Protein AF-A0A7C4VNT0-F1 (afdb_monomer_lite)

Radius of gyration: 53.82 Å; chains: 1; bounding box: 91×50×149 Å

Secondary structure (DSSP, 8-state):
--HHHHHHHHHHHHHHHHHHHHHHGGGS-HHHHHHHHHHHHHHHHHHHHHHT-S-HHHHHHHHHHHHHHHHHHHHHHHHHHTT--GGGHHHHHHHTSHHHHHHHHHHHHHHHHHHTTS-----S----HHHHHHHHHHHHHHHHHHHHHHHHHHHHHHHHHHHHHHHHHHHHHHHHHHHHHHHHHHHHHHHHHHHHHSHHHHHHHHHHHHHHHHHS-HHHHHHHHHHHHHHHHHHHHHHHHHHHHHHHHHHHHHHHHHHHHHHHHHHHHHHHHSHHHHHHHHHHHHHHHTT--HHHHHHPPP-SHHHHHHHHHHHHHHHHHHHHHHHHHHHHHHHHHHHHHHHHHHHHHHHHHHHHHHHHHHHHHHHHHHHHHHHHHHHHHHHHH--

pLDDT: mean 75.03, std 21.9, range [30.91, 97.81]

Sequence (387 aa):
MNINKCKVFGGIIGLVPIFLWLFYYYRLNFLIFSVIYGGNLFLNSLLFNIILFEKKIVRSSVAKVLYVLYFGFLIFASIMDWGGNPFSIIGAILLSIPGLNVLVSFAGWVGYVYNATRITLEPPFFLPPLTLLSLSPFYMIPLTIYFSETIGNWLQKFEMLTIEDQIKELESVVKDHDSLLERRNQLEKEINKIIEFDPANFSVKSNIFRGEARQLNDDDIRKRINTIDEETQKTIRLKMHVEKELDELESGKEALRNRLEEIKQRLHTLEIVDPANVKIKLQKLCSEWEGLSQKELENIKTTGELEHSYKEQLLLRFQIEKIDGKINGKKRKLVYWELTENVLLLEKLFLQLEELDRDIKKEEPRLFQINDELKKLEMKRDKLKSR

Foldseek 3Di:
DDPVVVVVVVVVVVCLVVVVVVVVQVPFDPVLCVVLVVVLVVLVVVLVVLVVDPDPPCSVVVNLVSLLVNQLSVVQSVCVRVVHDNVCSVVSSQCSPLVNVVVVVVVVVVVVVVVVVDDDDDDPDDDDPVRCVSCVVVNVVVVVVVCCVVVVVVVLVVLLVVLVVLLVVLVVVVVVLVVLVVVLVVLVVVLVVLCVVPVVVSVVLLVVLLVVLVVDDPVVLVVLLVVLVVVLVVLVVVLVVLVVVLVVLVVVLVVLVVVLVVLVVVLVVVCVVPVPVSVVVVVVCCVVPLPDDLVVLVPDDDDDPSSVSVSSNSNSVVVSVVSVVVSVVSVVVSVVSVVVSSSSVSSNSSSVSSSSVVVSVVCVVVSVVSVVVSVVSVVVSVVSVVD

Structure (mmCIF, N/CA/C/O backbone):
data_AF-A0A7C4VNT0-F1
#
_entry.id   AF-A0A7C4VNT0-F1
#
loop_
_atom_site.group_PDB
_atom_site.id
_atom_site.type_symbol
_atom_site.label_atom_id
_atom_site.label_alt_id
_atom_site.label_comp_id
_atom_site.label_asym_id
_atom_site.label_entity_id
_atom_site.label_seq_id
_atom_site.pdbx_PDB_ins_code
_atom_site.Cartn_x
_atom_site.Cartn_y
_atom_site.Cartn_z
_atom_site.occupancy
_atom_site.B_iso_or_equiv
_atom_site.auth_seq_id
_atom_site.auth_comp_id
_atom_site.auth_asym_id
_atom_site.auth_atom_id
_atom_site.pdbx_PDB_model_num
ATOM 1 N N . MET A 1 1 ? 36.364 10.279 -52.850 1.00 42.91 1 MET A N 1
ATOM 2 C CA . MET A 1 1 ? 36.782 9.729 -54.160 1.00 42.91 1 MET A CA 1
ATOM 3 C C . MET A 1 1 ? 36.472 10.778 -55.227 1.00 42.91 1 MET A C 1
ATOM 5 O O . MET A 1 1 ? 35.331 11.212 -55.308 1.00 42.91 1 MET A O 1
ATOM 9 N N . ASN A 1 2 ? 37.484 11.304 -55.927 1.00 30.91 2 ASN A N 1
ATOM 10 C CA . ASN A 1 2 ? 37.362 12.526 -56.738 1.00 30.91 2 ASN A 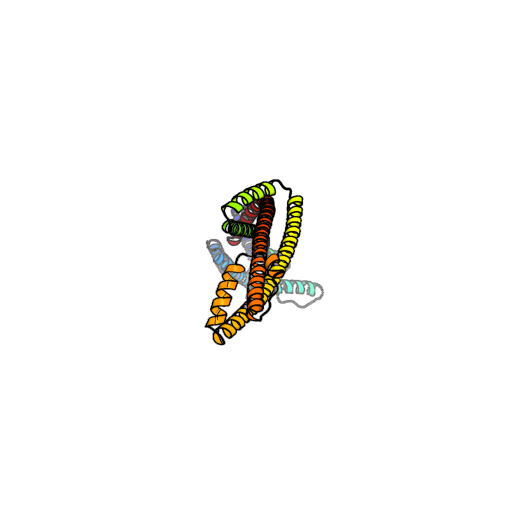CA 1
ATOM 11 C C . ASN A 1 2 ? 36.464 12.298 -57.972 1.00 30.91 2 ASN A C 1
ATOM 13 O O . ASN A 1 2 ? 36.888 11.656 -58.932 1.00 30.91 2 ASN A O 1
ATOM 17 N N . ILE A 1 3 ? 35.240 12.841 -57.955 1.00 38.09 3 ILE A N 1
ATOM 18 C CA . ILE A 1 3 ? 34.211 12.707 -59.011 1.00 38.09 3 ILE A CA 1
ATOM 19 C C . ILE A 1 3 ? 34.750 13.108 -60.399 1.00 38.09 3 ILE A C 1
ATOM 21 O O . ILE A 1 3 ? 34.348 12.540 -61.414 1.00 38.09 3 ILE A O 1
ATOM 25 N N . ASN A 1 4 ? 35.724 14.020 -60.450 1.00 36.53 4 ASN A N 1
ATOM 26 C CA . ASN A 1 4 ? 36.357 14.452 -61.696 1.00 36.53 4 ASN A CA 1
ATOM 27 C C . ASN A 1 4 ? 37.235 13.371 -62.353 1.00 36.53 4 ASN A C 1
ATOM 29 O O . ASN A 1 4 ? 37.304 13.328 -63.577 1.00 36.53 4 ASN A O 1
ATOM 33 N N . LYS A 1 5 ? 37.837 12.446 -61.588 1.00 37.81 5 LYS A N 1
ATOM 34 C CA . LYS A 1 5 ? 38.641 11.350 -62.164 1.00 37.81 5 LYS A CA 1
ATOM 35 C C . LYS A 1 5 ? 37.766 10.284 -62.837 1.00 37.81 5 LYS A C 1
ATOM 37 O O . LYS A 1 5 ? 38.116 9.824 -63.918 1.00 37.81 5 LYS A O 1
ATOM 42 N N . CYS A 1 6 ? 36.595 9.964 -62.275 1.00 38.53 6 CYS A N 1
ATOM 43 C CA . CYS A 1 6 ? 35.652 9.027 -62.906 1.00 38.53 6 CYS A CA 1
ATOM 44 C C . CYS A 1 6 ? 35.035 9.581 -64.201 1.00 38.53 6 CYS A C 1
ATOM 46 O O . CYS A 1 6 ? 34.795 8.816 -65.130 1.00 38.53 6 CYS A O 1
ATOM 48 N N . LYS A 1 7 ? 34.807 10.900 -64.294 1.00 39.81 7 LYS A N 1
ATOM 49 C CA . LYS A 1 7 ? 34.271 11.534 -65.513 1.00 39.81 7 LYS A CA 1
ATOM 50 C C . LYS A 1 7 ? 35.254 11.471 -66.683 1.00 39.81 7 LYS A C 1
ATOM 52 O O . LYS A 1 7 ? 34.850 11.136 -67.791 1.00 39.81 7 LYS A O 1
ATOM 57 N N . VAL A 1 8 ? 36.535 11.744 -66.430 1.00 43.31 8 VAL A N 1
ATOM 58 C CA . VAL A 1 8 ? 37.585 11.675 -67.461 1.00 43.31 8 VAL A CA 1
ATOM 59 C C . VAL A 1 8 ? 37.826 10.228 -67.895 1.00 43.31 8 VAL A C 1
ATOM 61 O O . VAL A 1 8 ? 37.899 9.954 -69.088 1.00 43.31 8 VAL A O 1
ATOM 64 N N . PHE A 1 9 ? 37.858 9.284 -66.949 1.00 44.28 9 PHE A N 1
ATOM 65 C CA . PHE A 1 9 ? 38.042 7.864 -67.260 1.00 44.28 9 PHE A CA 1
ATOM 66 C C . PHE A 1 9 ? 36.868 7.285 -68.068 1.00 44.28 9 PHE A C 1
ATOM 68 O O . PHE A 1 9 ? 37.085 6.586 -69.054 1.00 44.28 9 PHE A O 1
ATOM 75 N N . GLY A 1 10 ? 35.625 7.646 -67.723 1.00 44.34 10 GLY A N 1
ATOM 76 C CA . GLY A 1 10 ? 34.438 7.276 -68.501 1.00 44.34 10 GLY A CA 1
ATOM 77 C C . GLY A 1 10 ? 34.408 7.903 -69.899 1.00 44.34 10 GLY A C 1
ATOM 78 O O . GLY A 1 10 ? 33.997 7.244 -70.849 1.00 44.34 10 GLY A O 1
ATOM 79 N N . GLY A 1 11 ? 34.896 9.141 -70.046 1.00 43.62 11 GLY A N 1
ATOM 80 C CA . GLY A 1 11 ? 35.039 9.800 -71.348 1.00 43.62 11 GLY A CA 1
ATOM 81 C C . GLY A 1 11 ? 36.057 9.106 -72.257 1.00 43.62 11 GLY A C 1
ATOM 82 O O . GLY A 1 11 ? 35.769 8.875 -73.425 1.00 43.62 11 GLY A O 1
ATOM 83 N N . ILE A 1 12 ? 37.209 8.700 -71.711 1.00 48.09 12 ILE A N 1
ATOM 84 C CA . ILE A 1 12 ? 38.250 7.976 -72.460 1.00 48.09 12 ILE A CA 1
ATOM 85 C C . ILE A 1 12 ? 37.769 6.573 -72.855 1.00 48.09 12 ILE A C 1
ATOM 87 O O . ILE A 1 12 ? 37.949 6.168 -74.000 1.00 48.09 12 ILE A O 1
ATOM 91 N N . ILE A 1 13 ? 37.095 5.849 -71.953 1.00 49.19 13 ILE A N 1
ATOM 92 C CA . ILE A 1 13 ? 36.481 4.550 -72.279 1.00 49.19 13 ILE A CA 1
ATOM 93 C C . ILE A 1 13 ? 35.390 4.710 -73.349 1.00 49.19 13 ILE A C 1
ATOM 95 O O . ILE A 1 13 ? 35.274 3.859 -74.226 1.00 49.19 13 ILE A O 1
ATOM 99 N N . GLY A 1 14 ? 34.643 5.818 -73.342 1.00 44.38 14 GLY A N 1
ATOM 100 C CA . GLY A 1 14 ? 33.650 6.141 -74.371 1.00 44.38 14 GLY A CA 1
ATOM 101 C C . GLY A 1 14 ? 34.227 6.357 -75.778 1.00 44.38 14 GLY A C 1
ATOM 102 O O . GLY A 1 14 ? 33.491 6.231 -76.753 1.00 44.38 14 GLY A O 1
ATOM 103 N N . LEU A 1 15 ? 35.536 6.617 -75.908 1.00 46.62 15 LEU A N 1
ATOM 104 C CA . LEU A 1 15 ? 36.218 6.736 -77.205 1.00 46.62 15 LEU A CA 1
ATOM 105 C C . LEU A 1 15 ? 36.642 5.379 -77.785 1.00 46.62 15 LEU A C 1
ATOM 107 O O . LEU A 1 15 ? 36.789 5.254 -78.999 1.00 46.62 15 LEU A O 1
ATOM 111 N N . VAL A 1 16 ? 36.811 4.349 -76.950 1.00 49.91 16 VAL A N 1
ATOM 112 C CA . VAL A 1 16 ? 37.222 2.999 -77.381 1.00 49.91 16 VAL A CA 1
ATOM 113 C C . VAL A 1 16 ? 36.246 2.393 -78.406 1.00 49.91 16 VAL A C 1
ATOM 115 O O . VAL A 1 16 ? 36.715 1.881 -79.425 1.00 49.91 16 VAL A O 1
ATOM 118 N N . PRO A 1 17 ? 34.913 2.517 -78.237 1.00 49.22 17 PRO A N 1
ATOM 119 C CA . PRO A 1 17 ? 33.946 2.175 -79.269 1.00 49.22 17 PRO A CA 1
ATOM 120 C C . PRO A 1 17 ? 34.187 2.841 -80.613 1.00 49.22 17 PRO A C 1
ATOM 122 O O . PRO A 1 17 ? 34.113 2.175 -81.635 1.00 49.22 17 PRO A O 1
ATOM 125 N N . ILE A 1 18 ? 34.490 4.139 -80.612 1.00 52.72 18 ILE A N 1
ATOM 126 C CA . ILE A 1 18 ? 34.660 4.938 -81.827 1.00 52.72 18 ILE A CA 1
ATOM 127 C C . ILE A 1 18 ? 35.894 4.453 -82.596 1.00 52.72 18 ILE A C 1
ATOM 129 O O . ILE A 1 18 ? 35.834 4.276 -83.811 1.00 52.72 18 ILE A O 1
ATOM 133 N N . PHE A 1 19 ? 36.988 4.150 -81.892 1.00 52.16 19 PHE A N 1
ATOM 134 C CA . PHE A 1 19 ? 38.204 3.600 -82.498 1.00 52.16 19 PHE A CA 1
ATOM 135 C C . PHE A 1 19 ? 38.027 2.171 -83.026 1.00 52.16 19 PHE A C 1
ATOM 137 O O . PHE A 1 19 ? 38.452 1.877 -84.143 1.00 52.16 19 PHE A O 1
ATOM 144 N N . LEU A 1 20 ? 37.370 1.287 -82.267 1.00 52.25 20 LEU A N 1
ATOM 145 C CA . LEU A 1 20 ? 37.057 -0.073 -82.728 1.00 52.25 20 LEU A CA 1
ATOM 146 C C . LEU A 1 20 ? 36.112 -0.060 -83.937 1.00 52.25 20 LEU A C 1
ATOM 148 O O . LEU A 1 20 ? 36.232 -0.891 -84.836 1.00 52.25 20 LEU A O 1
ATOM 152 N N . TRP A 1 21 ? 35.212 0.919 -83.991 1.00 57.22 21 TRP A N 1
ATOM 153 C CA . TRP A 1 21 ? 34.278 1.100 -85.093 1.00 57.22 21 TRP A CA 1
ATOM 154 C C . TRP A 1 21 ? 34.955 1.638 -86.361 1.00 57.22 21 TRP A C 1
ATOM 156 O O . TRP A 1 21 ? 34.708 1.126 -87.450 1.00 57.22 21 TRP A O 1
ATOM 16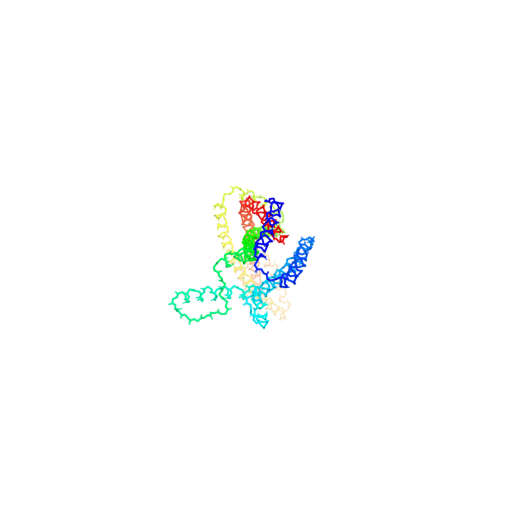6 N N . LEU A 1 22 ? 35.891 2.585 -86.220 1.00 53.47 22 LEU A N 1
ATOM 167 C CA . LEU A 1 22 ? 36.758 3.041 -87.316 1.00 53.47 22 LEU A CA 1
ATOM 168 C C . LEU A 1 22 ? 37.628 1.908 -87.885 1.00 53.47 22 LEU A C 1
ATOM 170 O O . LEU A 1 22 ? 37.897 1.882 -89.083 1.00 53.47 22 LEU A O 1
ATOM 174 N N . PHE A 1 23 ? 38.037 0.948 -87.052 1.00 53.06 23 PHE A N 1
ATOM 175 C CA . PHE A 1 23 ? 38.800 -0.221 -87.497 1.00 53.06 23 PHE A CA 1
ATOM 176 C C . PHE A 1 23 ? 37.942 -1.219 -88.295 1.00 53.06 23 PHE A C 1
ATOM 178 O O . PHE A 1 23 ? 38.399 -1.774 -89.293 1.00 53.06 23 PHE A O 1
ATOM 185 N N . TYR A 1 24 ? 36.676 -1.410 -87.907 1.00 52.28 24 TYR A N 1
ATOM 186 C CA . TYR A 1 24 ? 35.714 -2.247 -88.641 1.00 52.28 24 TYR A CA 1
ATOM 187 C C . TYR A 1 24 ? 35.341 -1.644 -90.017 1.00 52.28 24 TYR A C 1
ATOM 189 O O . TYR A 1 24 ? 35.009 -2.362 -90.958 1.00 52.28 24 TYR A O 1
ATOM 197 N N . TYR A 1 25 ? 35.473 -0.320 -90.153 1.00 52.91 25 TYR A N 1
ATOM 198 C CA . TYR A 1 25 ? 35.072 0.495 -91.304 1.00 52.91 25 TYR A CA 1
ATOM 199 C C . TYR A 1 25 ? 35.819 0.225 -92.613 1.00 52.91 25 TYR A C 1
ATOM 201 O O . TYR A 1 25 ? 35.253 0.414 -93.688 1.00 52.91 25 TYR A O 1
ATOM 209 N N . TYR A 1 26 ? 37.065 -0.252 -92.553 1.00 54.56 26 TYR A N 1
ATOM 210 C CA . TYR A 1 26 ? 37.868 -0.507 -93.757 1.00 54.56 26 TYR A CA 1
ATOM 211 C C . TYR A 1 26 ? 37.329 -1.674 -94.613 1.00 54.56 26 TYR A C 1
ATOM 213 O O . TYR A 1 26 ? 37.810 -1.909 -95.717 1.00 54.56 26 TYR A O 1
ATOM 221 N N . ARG A 1 27 ? 36.338 -2.426 -94.111 1.00 51.78 27 ARG A N 1
ATOM 222 C CA . ARG A 1 27 ? 35.817 -3.643 -94.751 1.00 51.78 27 ARG A CA 1
ATOM 223 C C . ARG A 1 27 ? 34.419 -3.518 -95.373 1.00 51.78 27 ARG A C 1
ATOM 225 O O . ARG A 1 27 ? 33.994 -4.470 -96.015 1.00 51.78 27 ARG A O 1
ATOM 232 N N . LEU A 1 28 ? 33.724 -2.388 -95.216 1.00 53.47 28 LEU A N 1
ATOM 233 C CA . LEU A 1 28 ? 32.318 -2.233 -95.627 1.00 53.47 28 LEU A CA 1
ATOM 234 C C . LEU A 1 28 ? 32.153 -1.631 -97.035 1.00 53.47 28 LEU A C 1
ATOM 236 O O . LEU A 1 28 ? 32.941 -0.792 -97.469 1.00 53.47 28 LEU A O 1
ATOM 240 N N . ASN A 1 29 ? 31.078 -2.013 -97.733 1.00 54.53 29 ASN A N 1
ATOM 241 C CA . ASN A 1 29 ? 30.690 -1.438 -99.028 1.00 54.53 29 ASN A CA 1
ATOM 242 C C . ASN A 1 29 ? 30.243 0.040 -98.879 1.00 54.53 29 ASN A C 1
ATOM 244 O O . ASN A 1 29 ? 29.524 0.390 -97.943 1.00 54.53 29 ASN A O 1
ATOM 248 N N . PHE A 1 30 ? 30.628 0.911 -99.819 1.00 49.62 30 PHE A N 1
ATOM 249 C CA . PHE A 1 30 ? 30.460 2.376 -99.776 1.00 49.62 30 PHE A CA 1
ATOM 250 C C . PHE A 1 30 ? 29.008 2.869 -99.581 1.00 49.62 30 PHE A C 1
ATOM 252 O O . PHE A 1 30 ? 28.773 3.930 -99.002 1.00 49.62 30 PHE A O 1
ATOM 259 N N . LEU A 1 31 ? 28.011 2.107 -100.038 1.00 49.34 31 LEU A N 1
ATOM 260 C CA . LEU A 1 31 ? 26.596 2.487 -99.907 1.00 49.34 31 LEU A CA 1
ATOM 261 C C . LEU A 1 31 ? 26.033 2.152 -98.514 1.00 49.34 31 LEU A C 1
ATOM 263 O O . LEU A 1 31 ? 25.264 2.917 -97.939 1.00 49.34 31 LEU A O 1
ATOM 267 N N . ILE A 1 32 ? 26.489 1.038 -97.939 1.00 53.66 32 ILE A N 1
ATOM 268 C CA . ILE A 1 32 ? 26.208 0.621 -96.557 1.00 53.66 32 ILE A CA 1
ATOM 269 C C . ILE A 1 32 ? 26.928 1.569 -95.581 1.00 53.66 32 ILE A C 1
ATOM 271 O O . ILE A 1 32 ? 26.353 2.004 -94.584 1.00 53.66 32 ILE A O 1
ATOM 275 N N . PHE A 1 33 ? 28.143 1.988 -95.942 1.00 53.09 33 PHE A N 1
ATOM 276 C CA . PHE A 1 33 ? 28.941 2.991 -95.243 1.00 53.09 33 PHE A CA 1
ATOM 277 C C . PHE A 1 33 ? 28.184 4.310 -95.038 1.00 53.09 33 PHE A C 1
ATOM 279 O O . PHE A 1 33 ? 28.073 4.751 -93.902 1.00 53.09 33 PHE A O 1
ATOM 286 N N . SER A 1 34 ? 27.606 4.931 -96.072 1.00 49.34 34 SER A N 1
ATOM 287 C CA . SER A 1 34 ? 27.030 6.283 -95.942 1.00 49.34 34 SER A CA 1
ATOM 288 C C . SER A 1 34 ? 25.792 6.342 -95.033 1.00 49.34 34 SER A C 1
ATOM 290 O O . SER A 1 34 ? 25.663 7.260 -94.218 1.00 49.34 34 SER A O 1
ATOM 292 N N . VAL A 1 35 ? 24.921 5.331 -95.104 1.00 51.12 35 VAL A N 1
ATOM 293 C CA . VAL A 1 35 ? 23.706 5.233 -94.276 1.00 51.12 35 VAL A CA 1
ATOM 294 C C . VAL A 1 35 ? 24.055 4.918 -92.819 1.00 51.12 35 VAL A C 1
ATOM 296 O O . VAL A 1 35 ? 23.511 5.525 -91.893 1.00 51.12 35 VAL A O 1
ATOM 299 N N . ILE A 1 36 ? 25.009 4.011 -92.600 1.00 53.59 36 ILE A N 1
ATOM 300 C CA . ILE A 1 36 ? 25.439 3.612 -91.258 1.00 53.59 36 ILE A CA 1
ATOM 301 C C . ILE A 1 36 ? 26.311 4.695 -90.603 1.00 53.59 36 ILE A C 1
ATOM 303 O O . ILE A 1 36 ? 26.186 4.914 -89.399 1.00 53.59 36 ILE A O 1
ATOM 307 N N . TYR A 1 37 ? 27.132 5.425 -91.370 1.00 50.31 37 TYR A N 1
ATOM 308 C CA . TYR A 1 37 ? 27.907 6.579 -90.892 1.00 50.31 37 TYR A CA 1
ATOM 309 C C . TYR A 1 37 ? 26.994 7.695 -90.392 1.00 50.31 37 TYR A C 1
ATOM 311 O O . TYR A 1 37 ? 27.172 8.189 -89.279 1.00 50.31 37 TYR A O 1
ATOM 319 N N . GLY A 1 38 ? 25.985 8.056 -91.194 1.00 49.47 38 GLY A N 1
ATOM 320 C CA . GLY A 1 38 ? 25.016 9.092 -90.847 1.00 49.47 38 GLY A CA 1
ATOM 321 C C . GLY A 1 38 ? 24.201 8.728 -89.606 1.00 49.47 38 GLY A C 1
ATOM 322 O O . GLY A 1 38 ? 24.087 9.541 -88.689 1.00 49.47 38 GLY A O 1
ATOM 323 N N . GLY A 1 39 ? 23.704 7.487 -89.530 1.00 52.91 39 GLY A N 1
ATOM 324 C CA . GLY A 1 39 ? 22.966 6.994 -88.362 1.00 52.91 39 GLY A CA 1
ATOM 325 C C . GLY A 1 39 ? 23.818 6.938 -87.092 1.00 52.91 39 GLY A C 1
ATOM 326 O O . GLY A 1 39 ? 23.362 7.328 -86.017 1.00 52.91 39 GLY A O 1
ATOM 327 N N . ASN A 1 40 ? 25.080 6.519 -87.211 1.00 52.56 40 ASN A N 1
ATOM 328 C CA . ASN A 1 40 ? 25.994 6.434 -86.078 1.00 52.56 40 ASN A CA 1
ATOM 329 C C . ASN A 1 40 ? 26.399 7.826 -85.559 1.00 52.56 40 ASN A C 1
ATOM 331 O O . ASN A 1 40 ? 26.291 8.085 -84.360 1.00 52.56 40 ASN A O 1
ATOM 335 N N . LEU A 1 41 ? 26.779 8.753 -86.445 1.00 50.19 41 LEU A N 1
ATOM 336 C CA . LEU A 1 41 ? 27.071 10.140 -86.064 1.00 50.19 41 LEU A CA 1
ATOM 337 C C . LEU A 1 41 ? 25.864 10.821 -85.411 1.00 50.19 41 LEU A C 1
ATOM 339 O O . LEU A 1 41 ? 26.024 11.526 -84.415 1.00 50.19 41 LEU A O 1
ATOM 343 N N . PHE A 1 42 ? 24.659 10.572 -85.925 1.00 49.84 42 PHE A N 1
ATOM 344 C CA . PHE A 1 42 ? 23.424 11.096 -85.350 1.00 49.84 42 PHE A CA 1
ATOM 345 C C . PHE A 1 42 ? 23.173 10.558 -83.934 1.00 49.84 42 PHE A C 1
ATOM 347 O O . PHE A 1 42 ? 22.948 11.337 -83.008 1.00 49.84 42 PHE A O 1
ATOM 354 N N . LEU A 1 43 ? 23.276 9.241 -83.730 1.00 54.88 43 LEU A N 1
ATOM 355 C CA . LEU A 1 43 ? 23.052 8.613 -82.424 1.00 54.88 43 LEU A CA 1
ATOM 356 C C . LEU A 1 43 ? 24.138 8.974 -81.401 1.00 54.88 43 LEU A C 1
ATOM 358 O O . LEU A 1 43 ? 23.816 9.234 -80.241 1.00 54.88 43 LEU A O 1
ATOM 362 N N . ASN A 1 44 ? 25.402 9.071 -81.823 1.00 52.91 44 ASN A N 1
ATOM 363 C CA . ASN A 1 44 ? 26.491 9.548 -80.969 1.00 52.91 44 ASN A CA 1
ATOM 364 C C . ASN A 1 44 ? 26.330 11.028 -80.604 1.00 52.91 44 ASN A C 1
ATOM 366 O O . ASN A 1 44 ? 26.567 11.396 -79.456 1.00 52.91 44 ASN A O 1
ATOM 370 N N . SER A 1 45 ? 25.857 11.870 -81.528 1.00 47.19 45 SER A N 1
ATOM 371 C CA . SER A 1 45 ? 25.509 13.266 -81.233 1.00 47.19 45 SER A CA 1
ATOM 372 C C . SER A 1 45 ? 24.377 13.365 -80.199 1.00 47.19 45 SER A C 1
ATOM 374 O O . SER A 1 45 ? 24.449 14.165 -79.264 1.00 47.19 45 SER A O 1
ATOM 376 N N . LEU A 1 46 ? 23.366 12.499 -80.301 1.00 52.66 46 LEU A N 1
ATOM 377 C CA . LEU A 1 46 ? 22.245 12.424 -79.359 1.00 52.66 46 LEU A CA 1
ATOM 378 C C . LEU A 1 46 ? 22.696 11.967 -77.961 1.00 52.66 46 LEU A C 1
ATOM 380 O O . LEU A 1 46 ? 22.356 12.602 -76.960 1.00 52.66 46 LEU A O 1
ATOM 384 N N . LEU A 1 47 ? 23.524 10.919 -77.888 1.00 55.75 47 LEU A N 1
ATOM 385 C CA . LEU A 1 47 ? 24.133 10.434 -76.645 1.00 55.75 47 LEU A CA 1
ATOM 386 C C . LEU A 1 47 ? 25.028 11.497 -75.994 1.00 55.75 47 LEU A C 1
ATOM 388 O O . LEU A 1 47 ? 24.947 11.704 -74.782 1.00 55.75 47 LEU A O 1
ATOM 392 N N . PHE A 1 48 ? 25.831 12.210 -76.786 1.00 51.78 48 PHE A N 1
ATOM 393 C CA . PHE A 1 48 ? 26.700 13.279 -76.297 1.00 51.78 48 PHE A CA 1
ATOM 394 C C . PHE A 1 48 ? 25.894 14.453 -75.723 1.00 51.78 48 PHE A C 1
ATOM 396 O O . PHE A 1 48 ? 26.176 14.913 -74.616 1.00 51.78 48 PHE A O 1
ATOM 403 N N . ASN A 1 49 ? 24.822 14.869 -76.404 1.00 51.22 49 ASN A N 1
ATOM 404 C CA . ASN A 1 49 ? 23.917 15.909 -75.910 1.00 51.22 49 ASN A CA 1
ATOM 405 C C . ASN A 1 49 ? 23.191 15.502 -74.618 1.00 51.22 49 ASN A C 1
ATOM 407 O O . ASN A 1 49 ? 22.960 16.337 -73.749 1.00 51.22 49 ASN A O 1
ATOM 411 N N . ILE A 1 50 ? 22.882 14.218 -74.431 1.00 53.72 50 ILE A N 1
ATOM 412 C CA . ILE A 1 50 ? 22.216 13.725 -73.216 1.00 53.72 50 ILE A CA 1
ATOM 413 C C . ILE A 1 50 ? 23.172 13.585 -72.039 1.00 53.72 50 ILE A C 1
ATOM 415 O O . ILE A 1 50 ? 22.782 13.852 -70.903 1.00 53.72 50 ILE A O 1
ATOM 419 N N . ILE A 1 51 ? 24.442 13.255 -72.279 1.00 51.56 51 ILE A N 1
ATOM 420 C CA . ILE A 1 51 ? 25.478 13.290 -71.236 1.00 51.56 51 ILE A CA 1
ATOM 421 C C . ILE A 1 51 ? 25.609 14.704 -70.635 1.00 51.56 51 ILE A C 1
ATOM 423 O O . ILE A 1 51 ? 25.899 14.821 -69.438 1.00 51.56 51 ILE A O 1
ATOM 427 N N . LEU A 1 52 ? 25.314 15.747 -71.422 1.00 47.16 52 LEU A N 1
ATOM 428 C CA . LEU A 1 52 ? 25.323 17.157 -71.016 1.00 47.16 52 LEU A CA 1
ATOM 429 C C . LEU A 1 52 ? 24.052 17.627 -70.274 1.00 47.16 52 LEU A C 1
ATOM 431 O O . LEU A 1 52 ? 24.069 18.716 -69.706 1.00 47.16 52 LEU A O 1
ATOM 435 N N . PHE A 1 53 ? 22.974 16.833 -70.197 1.00 50.78 53 PHE A N 1
ATOM 436 C CA . PHE A 1 53 ? 21.773 17.205 -69.431 1.00 50.78 53 PHE A CA 1
ATOM 437 C C . PHE A 1 53 ? 21.992 17.095 -67.908 1.00 50.78 53 PHE A C 1
ATOM 439 O O . PHE A 1 53 ? 22.425 16.058 -67.395 1.00 50.78 53 PHE A O 1
ATOM 446 N N . GLU A 1 54 ? 21.616 18.140 -67.161 1.00 41.94 54 GLU A N 1
ATOM 447 C CA . GLU A 1 54 ? 21.820 18.239 -65.702 1.00 41.94 54 GLU A CA 1
ATOM 448 C C . GLU A 1 54 ? 20.929 17.303 -64.861 1.00 41.94 54 GLU A C 1
ATOM 450 O O . GLU A 1 54 ? 21.327 16.868 -63.777 1.00 41.94 54 GLU A O 1
ATOM 455 N N . LYS A 1 55 ? 19.723 16.943 -65.327 1.00 48.16 55 LYS A N 1
ATOM 456 C CA . LYS A 1 55 ? 18.771 16.147 -64.526 1.00 48.16 55 LYS A CA 1
ATOM 457 C C . LYS A 1 55 ? 19.071 14.642 -64.586 1.00 48.16 55 LYS A C 1
ATOM 459 O O . LYS A 1 55 ? 18.714 13.947 -65.537 1.00 48.16 55 LYS A O 1
ATOM 464 N N . LYS A 1 56 ? 19.664 14.126 -63.502 1.00 51.81 56 LYS A N 1
ATOM 465 C CA . LYS A 1 56 ? 20.191 12.752 -63.323 1.00 51.81 56 LYS A CA 1
ATOM 466 C C . LYS A 1 56 ? 19.222 11.609 -63.698 1.00 51.81 56 LYS A C 1
ATOM 468 O O . LYS A 1 56 ? 19.648 10.641 -64.322 1.00 51.81 56 LYS A O 1
ATOM 473 N N . ILE A 1 57 ? 17.936 11.718 -63.345 1.00 47.31 57 ILE A N 1
ATOM 474 C CA . ILE A 1 57 ? 16.932 10.644 -63.530 1.00 47.31 57 ILE A CA 1
ATOM 475 C C . ILE A 1 57 ? 16.502 10.512 -65.000 1.00 47.31 57 ILE A C 1
ATOM 477 O O . ILE A 1 57 ? 16.471 9.408 -65.550 1.00 47.31 57 ILE A O 1
ATOM 481 N N . VAL A 1 58 ? 16.237 11.646 -65.658 1.00 49.50 58 VAL A N 1
ATOM 482 C CA . VAL A 1 58 ? 15.903 11.696 -67.091 1.00 49.50 58 VAL A CA 1
ATOM 483 C C . VAL A 1 58 ? 17.121 11.282 -67.915 1.00 49.50 58 VAL A C 1
ATOM 485 O O . VAL A 1 58 ? 17.000 10.477 -68.833 1.00 49.50 58 VAL A O 1
ATOM 488 N N . ARG A 1 59 ? 18.321 11.721 -67.512 1.00 53.41 59 ARG A N 1
ATOM 489 C CA . ARG A 1 59 ? 19.580 11.327 -68.148 1.00 53.41 59 ARG A CA 1
ATOM 490 C C . ARG A 1 59 ? 19.801 9.814 -68.142 1.00 53.41 59 ARG A C 1
ATOM 492 O O . ARG A 1 59 ? 20.161 9.264 -69.173 1.00 53.41 59 ARG A O 1
ATOM 499 N N . SER A 1 60 ? 19.583 9.140 -67.009 1.00 48.66 60 SER A N 1
ATOM 500 C CA . SER A 1 60 ? 19.788 7.686 -66.897 1.00 48.66 60 SER A CA 1
ATOM 501 C C . SER A 1 60 ? 18.797 6.902 -67.762 1.00 48.66 60 SER A C 1
ATOM 503 O O . SER A 1 60 ? 19.200 6.023 -68.520 1.00 48.66 60 SER A O 1
ATOM 505 N N . SER A 1 61 ? 17.513 7.264 -67.723 1.00 50.66 61 SER A N 1
ATOM 506 C CA . SER A 1 61 ? 16.467 6.540 -68.459 1.00 50.66 61 SER A CA 1
ATOM 507 C C . SER A 1 61 ? 16.568 6.750 -69.972 1.00 50.66 61 SER A C 1
ATOM 509 O O . SER A 1 61 ? 16.509 5.788 -70.734 1.00 50.66 61 SER A O 1
ATOM 511 N N . VAL A 1 62 ? 16.798 7.990 -70.417 1.00 53.00 62 VAL A N 1
ATOM 512 C CA . VAL A 1 62 ? 16.925 8.308 -71.847 1.00 53.00 62 VAL A CA 1
ATOM 513 C C . VAL A 1 62 ? 18.242 7.769 -72.415 1.00 53.00 62 VAL A C 1
ATOM 515 O O . VAL A 1 62 ? 18.243 7.223 -73.516 1.00 53.00 62 VAL A O 1
ATOM 518 N N . ALA A 1 63 ? 19.347 7.818 -71.658 1.00 54.69 63 ALA A N 1
ATOM 519 C CA . ALA A 1 63 ? 20.594 7.178 -72.078 1.00 54.69 63 ALA A CA 1
ATOM 520 C C . ALA A 1 63 ? 20.424 5.660 -72.223 1.00 54.69 63 ALA A C 1
ATOM 522 O O . ALA A 1 63 ? 20.864 5.109 -73.226 1.00 54.69 63 ALA A O 1
ATOM 523 N N . LYS A 1 64 ? 19.743 4.984 -71.284 1.00 52.78 64 LYS A N 1
ATOM 524 C CA . LYS A 1 64 ? 19.451 3.541 -71.378 1.00 52.78 64 LYS A CA 1
ATOM 525 C C . LYS A 1 64 ? 18.678 3.213 -72.665 1.00 52.78 64 LYS A C 1
ATOM 527 O O . LYS A 1 64 ? 19.097 2.324 -73.398 1.00 52.78 64 LYS A O 1
ATOM 532 N N . VAL A 1 65 ? 17.624 3.968 -72.988 1.00 53.38 65 VAL A N 1
ATOM 533 C CA . VAL A 1 65 ? 16.832 3.772 -74.221 1.00 53.38 65 VAL A CA 1
ATOM 534 C C . VAL A 1 65 ? 17.654 4.037 -75.488 1.00 53.38 65 VAL A C 1
ATOM 536 O O . VAL A 1 65 ? 17.583 3.265 -76.439 1.00 53.38 65 VAL A O 1
ATOM 539 N N . LEU A 1 66 ? 18.477 5.085 -75.515 1.00 54.50 66 LEU A N 1
ATOM 540 C CA . LEU A 1 66 ? 19.299 5.396 -76.690 1.00 54.50 66 LEU A CA 1
ATOM 541 C C . LEU A 1 66 ? 20.455 4.432 -76.894 1.00 54.50 66 LEU A C 1
ATOM 543 O O . LEU A 1 66 ? 20.780 4.129 -78.036 1.00 54.50 66 LEU A O 1
ATOM 547 N N . TYR A 1 67 ? 21.045 3.916 -75.817 1.00 56.72 67 TYR A N 1
ATOM 548 C CA . TYR A 1 67 ? 22.015 2.835 -75.920 1.00 56.72 67 TYR A CA 1
ATOM 549 C C . TYR A 1 67 ? 21.363 1.589 -76.522 1.00 56.72 67 TYR A C 1
ATOM 551 O O . TYR A 1 67 ? 21.903 1.029 -77.468 1.00 56.72 67 TYR A O 1
ATOM 559 N N . VAL A 1 68 ? 20.173 1.204 -76.052 1.00 53.62 68 VAL A N 1
ATOM 560 C CA . VAL A 1 68 ? 19.392 0.086 -76.613 1.00 53.62 68 VAL A CA 1
ATOM 561 C C . VAL A 1 68 ? 19.136 0.281 -78.114 1.00 53.62 68 VAL A C 1
ATOM 563 O O . VAL A 1 68 ? 19.413 -0.621 -78.905 1.00 53.62 68 VAL A O 1
ATOM 566 N N . LEU A 1 69 ? 18.700 1.476 -78.526 1.00 52.53 69 LEU A N 1
ATOM 567 C CA . LEU A 1 69 ? 18.461 1.809 -79.936 1.00 52.53 69 LEU A CA 1
ATOM 568 C C . LEU A 1 69 ? 19.749 1.810 -80.775 1.00 52.53 69 LEU A C 1
ATOM 570 O O . LEU A 1 69 ? 19.758 1.284 -81.887 1.00 52.53 69 LEU A O 1
ATOM 574 N N . TYR A 1 70 ? 20.847 2.350 -80.241 1.00 56.62 70 TYR A N 1
ATOM 575 C CA . TYR A 1 70 ? 22.154 2.365 -80.902 1.00 56.62 70 TYR A CA 1
ATOM 576 C C . TYR A 1 70 ? 22.716 0.955 -81.105 1.00 56.62 70 TYR A C 1
ATOM 578 O O . TYR A 1 70 ? 23.209 0.632 -82.185 1.00 56.62 70 TYR A O 1
ATOM 586 N N . PHE A 1 71 ? 22.574 0.078 -80.112 1.00 53.31 71 PHE A N 1
ATOM 587 C CA . PHE A 1 71 ? 22.969 -1.322 -80.242 1.00 53.31 71 PHE A CA 1
ATOM 588 C C . PHE A 1 71 ? 22.092 -2.097 -81.217 1.00 53.31 71 PHE A C 1
ATOM 590 O O . PHE A 1 71 ? 22.626 -2.841 -82.038 1.00 53.31 71 PHE A O 1
ATOM 597 N N . GLY A 1 72 ? 20.772 -1.894 -81.181 1.00 53.72 72 GLY A N 1
ATOM 598 C CA . GLY A 1 72 ? 19.862 -2.480 -82.167 1.00 53.72 72 GLY A CA 1
ATOM 599 C C . GLY A 1 72 ? 20.243 -2.082 -83.596 1.00 53.72 72 GLY A C 1
ATOM 600 O O . GLY A 1 72 ? 20.272 -2.927 -84.489 1.00 53.72 72 GLY A O 1
ATOM 601 N N . PHE A 1 73 ? 20.637 -0.820 -83.793 1.00 54.53 73 PHE A N 1
ATOM 602 C CA . PHE A 1 73 ? 21.115 -0.311 -85.077 1.00 54.53 73 PHE A CA 1
ATOM 603 C C . PHE A 1 73 ? 22.455 -0.928 -85.518 1.00 54.53 73 PHE A C 1
ATOM 605 O O . PHE A 1 73 ? 22.606 -1.286 -86.683 1.00 54.53 73 PHE A O 1
ATOM 612 N N . LEU A 1 74 ? 23.419 -1.108 -84.608 1.00 55.84 74 LEU A N 1
ATOM 613 C CA . LEU A 1 74 ? 24.708 -1.744 -84.924 1.00 55.84 74 LEU A CA 1
ATOM 614 C C . LEU A 1 74 ? 24.574 -3.233 -85.271 1.00 55.84 74 LEU A C 1
ATOM 616 O O . LEU A 1 74 ? 25.256 -3.727 -86.172 1.00 55.84 74 LEU A O 1
ATOM 620 N N . ILE A 1 75 ? 23.682 -3.942 -84.579 1.00 55.28 75 ILE A N 1
ATOM 621 C CA . ILE A 1 75 ? 23.362 -5.339 -84.887 1.00 55.28 75 ILE A CA 1
ATOM 622 C C . ILE A 1 75 ? 22.695 -5.418 -86.264 1.00 55.28 75 ILE A C 1
ATOM 624 O O . ILE A 1 75 ? 23.108 -6.226 -87.091 1.00 55.28 75 ILE A O 1
ATOM 628 N N . PHE A 1 76 ? 21.737 -4.531 -86.551 1.00 54.97 76 PHE A N 1
ATOM 629 C CA . PHE A 1 76 ? 21.102 -4.429 -87.866 1.00 54.97 76 PHE A CA 1
ATOM 630 C C . PHE A 1 76 ? 22.119 -4.187 -88.991 1.00 54.97 76 PHE A C 1
ATOM 632 O O . PHE A 1 76 ? 22.135 -4.921 -89.977 1.00 54.97 76 PHE A O 1
ATOM 639 N N . ALA A 1 77 ? 23.007 -3.208 -88.813 1.00 54.94 77 ALA A N 1
ATOM 640 C CA . ALA A 1 77 ? 24.095 -2.900 -89.737 1.00 54.94 77 ALA A CA 1
ATOM 641 C C . ALA A 1 77 ? 24.978 -4.123 -90.040 1.00 54.94 77 ALA A C 1
ATOM 643 O O . ALA A 1 77 ? 25.290 -4.391 -91.197 1.00 54.94 77 ALA A O 1
ATOM 644 N N . SER A 1 78 ? 25.336 -4.883 -89.003 1.00 53.31 78 SER A N 1
ATOM 645 C CA . SER A 1 78 ? 26.191 -6.070 -89.131 1.00 53.31 78 SER A CA 1
ATOM 646 C C . SER A 1 78 ? 25.475 -7.230 -89.832 1.00 53.31 78 SER A C 1
ATOM 648 O O . SER A 1 78 ? 26.081 -7.931 -90.635 1.00 53.31 78 SER A O 1
ATOM 650 N N . ILE A 1 79 ? 24.176 -7.421 -89.570 1.00 52.72 79 ILE A N 1
ATOM 651 C CA . ILE A 1 79 ? 23.367 -8.464 -90.221 1.00 52.72 79 ILE A CA 1
ATOM 652 C C . ILE A 1 79 ? 23.173 -8.156 -91.712 1.00 52.72 79 ILE A C 1
ATOM 654 O O . ILE A 1 79 ? 23.265 -9.060 -92.542 1.00 52.72 79 ILE A O 1
ATOM 658 N N . MET A 1 80 ? 22.931 -6.890 -92.062 1.00 52.28 80 MET A N 1
ATOM 659 C CA . MET A 1 80 ? 22.749 -6.468 -93.454 1.00 52.28 80 MET A CA 1
ATOM 660 C C . MET A 1 80 ? 24.032 -6.615 -94.283 1.00 52.28 80 MET A C 1
ATOM 662 O O . MET A 1 80 ? 23.957 -7.017 -95.441 1.00 52.28 80 MET A O 1
ATOM 666 N N . ASP A 1 81 ? 25.201 -6.342 -93.697 1.00 53.59 81 ASP A N 1
ATOM 667 C CA . ASP A 1 81 ? 26.498 -6.505 -94.371 1.00 53.59 81 ASP A CA 1
ATOM 668 C C . ASP A 1 81 ? 26.818 -7.977 -94.698 1.00 53.59 81 ASP A C 1
ATOM 670 O O . ASP A 1 81 ? 27.464 -8.280 -95.697 1.00 53.59 81 ASP A O 1
ATOM 674 N N . TRP A 1 82 ? 26.287 -8.912 -93.907 1.00 52.53 82 TRP A N 1
ATOM 675 C CA . TRP A 1 82 ? 26.458 -10.356 -94.105 1.00 52.53 82 TRP A CA 1
ATOM 676 C C . TRP A 1 82 ? 25.358 -10.979 -94.987 1.00 52.53 82 TRP A C 1
ATOM 678 O O . TRP A 1 82 ? 25.263 -12.201 -95.090 1.00 52.53 82 TRP A O 1
ATOM 688 N N . GLY A 1 83 ? 24.521 -10.154 -95.632 1.00 51.22 83 GLY A N 1
ATOM 689 C CA . GLY A 1 83 ? 23.451 -10.602 -96.532 1.00 51.22 83 GLY A CA 1
ATOM 690 C C . GLY A 1 83 ? 22.193 -11.121 -95.824 1.00 51.22 83 GLY A C 1
ATOM 691 O O . GLY A 1 83 ? 21.387 -11.823 -96.434 1.00 51.22 83 GLY A O 1
ATOM 692 N N . GLY A 1 84 ? 22.019 -10.807 -94.537 1.00 53.38 84 GLY A N 1
ATOM 693 C CA . GLY A 1 84 ? 20.890 -11.266 -93.730 1.00 53.38 84 GLY A CA 1
ATOM 694 C C . GLY A 1 84 ? 19.543 -10.633 -94.106 1.00 53.38 84 GLY A C 1
ATOM 695 O O . GLY A 1 84 ? 19.457 -9.528 -94.635 1.00 53.38 84 GLY A O 1
ATOM 696 N N . ASN A 1 85 ? 18.455 -11.347 -93.802 1.00 50.41 85 ASN A N 1
ATOM 697 C CA . ASN A 1 85 ? 17.086 -10.917 -94.099 1.00 50.41 85 ASN A CA 1
ATOM 698 C C . ASN A 1 85 ? 16.644 -9.750 -93.179 1.00 50.41 85 ASN A C 1
ATOM 700 O O . ASN A 1 85 ? 16.749 -9.884 -91.956 1.00 50.41 85 ASN A O 1
ATOM 704 N N . PRO A 1 86 ? 16.073 -8.646 -93.699 1.00 49.78 86 PRO A N 1
ATOM 705 C CA . PRO A 1 86 ? 15.593 -7.516 -92.896 1.00 49.78 86 PRO A CA 1
ATOM 706 C C . PRO A 1 86 ? 14.487 -7.877 -91.888 1.00 49.78 86 PRO A C 1
ATOM 708 O O . PRO A 1 86 ? 14.298 -7.161 -90.915 1.00 49.78 86 PRO A O 1
ATOM 711 N N . PHE A 1 87 ? 13.790 -9.011 -92.004 1.00 45.22 87 PHE A N 1
ATOM 712 C CA . PHE A 1 87 ? 12.843 -9.438 -90.956 1.00 45.22 87 PHE A CA 1
ATOM 713 C C . PHE A 1 87 ? 13.513 -9.884 -89.639 1.00 45.22 87 PHE A C 1
ATOM 715 O O . PHE A 1 87 ? 12.849 -9.986 -88.607 1.00 45.22 87 PHE A O 1
ATOM 722 N N . SER A 1 88 ? 14.840 -10.052 -89.622 1.00 49.19 88 SER A N 1
ATOM 723 C CA . SER A 1 88 ? 15.636 -10.254 -88.397 1.00 49.19 88 SER A CA 1
ATOM 724 C C . SER A 1 88 ? 15.685 -9.015 -87.476 1.00 49.19 88 SER A C 1
ATOM 726 O O . SER A 1 88 ? 16.074 -9.129 -86.311 1.00 49.19 88 SER A O 1
ATOM 728 N N . ILE A 1 89 ? 15.205 -7.855 -87.953 1.00 45.22 89 ILE A N 1
ATOM 729 C CA . ILE A 1 89 ? 15.075 -6.587 -87.213 1.00 45.22 89 ILE A CA 1
ATOM 730 C C . ILE A 1 89 ? 14.256 -6.746 -85.923 1.00 45.22 89 ILE A C 1
ATOM 732 O O . ILE A 1 89 ? 14.641 -6.213 -84.885 1.00 45.22 89 ILE A O 1
ATOM 736 N N . ILE A 1 90 ? 13.158 -7.510 -85.946 1.00 44.19 90 ILE A N 1
ATOM 737 C CA . ILE A 1 90 ? 12.311 -7.713 -84.754 1.00 44.19 90 ILE A CA 1
ATOM 738 C C . ILE A 1 90 ? 13.069 -8.527 -83.690 1.00 44.19 90 ILE A C 1
ATOM 740 O O . ILE A 1 90 ? 12.972 -8.231 -82.501 1.00 44.19 90 ILE A O 1
ATOM 744 N N . GLY A 1 91 ? 13.899 -9.488 -84.112 1.00 46.09 91 GLY A N 1
ATOM 745 C CA . GLY A 1 91 ? 14.770 -10.264 -83.226 1.00 46.09 91 GLY A CA 1
ATOM 746 C C . GLY A 1 91 ? 15.906 -9.434 -82.621 1.00 46.09 91 GLY A C 1
ATOM 747 O O . GLY A 1 91 ? 16.156 -9.537 -81.424 1.00 46.09 91 GLY A O 1
ATOM 748 N N . ALA A 1 92 ? 16.540 -8.559 -83.408 1.00 46.53 92 ALA A N 1
ATOM 749 C CA . ALA A 1 92 ? 17.585 -7.642 -82.938 1.00 46.53 92 ALA A CA 1
ATOM 750 C C . ALA A 1 92 ? 17.047 -6.583 -81.951 1.00 46.53 92 ALA A C 1
ATOM 752 O O . ALA A 1 92 ? 17.711 -6.250 -80.968 1.00 46.53 92 ALA A O 1
ATOM 753 N N . ILE A 1 93 ? 15.818 -6.099 -82.166 1.00 46.47 93 ILE A N 1
ATOM 754 C CA . ILE A 1 93 ? 15.126 -5.185 -81.245 1.00 46.47 93 ILE A CA 1
ATOM 755 C C . ILE A 1 93 ? 14.707 -5.918 -79.958 1.00 46.47 93 ILE A C 1
ATOM 757 O O . ILE A 1 93 ? 14.923 -5.396 -78.866 1.00 46.47 93 ILE A O 1
ATOM 761 N N . LEU A 1 94 ? 14.198 -7.152 -80.035 1.00 41.81 94 LEU A N 1
ATOM 762 C CA . LEU A 1 94 ? 13.881 -7.960 -78.845 1.00 41.81 94 LEU A CA 1
ATOM 763 C C . LEU A 1 94 ? 15.134 -8.322 -78.024 1.00 41.81 94 LEU A C 1
ATOM 765 O O . LEU A 1 94 ? 15.093 -8.313 -76.795 1.00 41.81 94 LEU A O 1
ATOM 769 N N . LEU A 1 95 ? 16.265 -8.557 -78.694 1.00 42.69 95 LEU A N 1
ATOM 770 C CA . LEU A 1 95 ? 17.589 -8.766 -78.095 1.00 42.69 95 LEU A CA 1
ATOM 771 C C . LEU A 1 95 ? 18.131 -7.542 -77.355 1.00 42.69 95 LEU A C 1
ATOM 773 O O . LEU A 1 95 ? 18.935 -7.676 -76.439 1.00 42.69 95 LEU A O 1
ATOM 777 N N . SER A 1 96 ? 17.685 -6.345 -77.721 1.00 44.19 96 SER A N 1
ATOM 778 C CA . SER A 1 96 ? 18.123 -5.106 -77.083 1.00 44.19 96 SER A CA 1
ATOM 779 C C . SER A 1 96 ? 17.437 -4.842 -75.724 1.00 44.19 96 SER A C 1
ATOM 781 O O . SER A 1 96 ? 17.842 -3.945 -74.987 1.00 44.19 96 SER A O 1
ATOM 783 N N . ILE A 1 97 ? 16.481 -5.690 -75.311 1.00 46.91 97 ILE A N 1
ATOM 784 C CA . ILE A 1 97 ? 15.936 -5.720 -73.944 1.00 46.91 97 ILE A CA 1
ATOM 785 C C . ILE A 1 97 ? 16.947 -6.434 -73.019 1.00 46.91 97 ILE A C 1
ATOM 787 O O . ILE A 1 97 ? 17.227 -7.616 -73.232 1.00 46.91 97 ILE A O 1
ATOM 791 N N . PRO A 1 98 ? 17.477 -5.788 -71.959 1.00 44.78 98 PRO A N 1
ATOM 792 C CA . PRO A 1 98 ? 18.599 -6.314 -71.169 1.00 44.78 98 PRO A CA 1
ATOM 793 C C . PRO A 1 98 ? 18.414 -7.741 -70.622 1.00 44.78 98 PRO A C 1
ATOM 795 O O . PRO A 1 98 ? 19.360 -8.524 -70.627 1.00 44.78 98 PRO A O 1
ATOM 798 N N . GLY A 1 99 ? 17.197 -8.110 -70.200 1.00 39.25 99 GLY A N 1
ATOM 799 C CA . GLY A 1 99 ? 16.893 -9.457 -69.692 1.00 39.25 99 GLY A CA 1
ATOM 800 C C . GLY A 1 99 ? 16.889 -10.549 -70.770 1.00 39.25 99 GLY A C 1
ATOM 801 O O . GLY A 1 99 ? 17.317 -11.672 -70.513 1.00 39.25 99 GLY A O 1
ATOM 802 N N . LEU A 1 100 ? 16.476 -10.213 -71.995 1.00 41.91 100 LEU A N 1
ATOM 803 C CA . LEU A 1 100 ? 16.524 -11.112 -73.153 1.00 41.91 100 LEU A CA 1
ATOM 804 C C . LEU A 1 100 ? 17.948 -11.231 -73.707 1.00 41.91 100 LEU A C 1
ATOM 806 O O . LEU A 1 100 ? 18.344 -12.309 -74.133 1.00 41.91 100 LEU A O 1
ATOM 810 N N . ASN A 1 101 ? 18.749 -10.167 -73.620 1.00 44.00 101 ASN A N 1
ATOM 811 C CA . ASN A 1 101 ? 20.143 -10.167 -74.064 1.00 44.00 101 ASN A CA 1
ATOM 812 C C . ASN A 1 101 ? 21.018 -11.130 -73.238 1.00 44.00 101 ASN A C 1
ATOM 814 O O . ASN A 1 101 ? 21.850 -11.843 -73.793 1.00 44.00 101 ASN A O 1
ATOM 818 N N . VAL A 1 102 ? 20.786 -11.216 -71.920 1.00 41.91 102 VAL A N 1
ATOM 819 C CA . VAL A 1 102 ? 21.453 -12.197 -71.041 1.00 41.91 102 VAL A CA 1
ATOM 820 C C . VAL A 1 102 ? 21.010 -13.622 -71.373 1.00 41.91 102 VAL A C 1
ATOM 822 O O . VAL A 1 102 ? 21.853 -14.505 -71.492 1.00 41.91 102 VAL A O 1
ATOM 825 N N . LEU A 1 103 ? 19.710 -13.846 -71.586 1.00 41.47 103 LEU A N 1
ATOM 826 C CA . LEU A 1 103 ? 19.162 -15.157 -71.948 1.00 41.47 103 LEU A CA 1
ATOM 827 C C . LEU A 1 103 ? 19.658 -15.648 -73.310 1.00 41.47 103 LEU A C 1
ATOM 829 O O . LEU A 1 103 ? 20.002 -16.817 -73.436 1.00 41.47 103 LEU A O 1
ATOM 833 N N . VAL A 1 104 ? 19.752 -14.770 -74.310 1.00 43.44 104 VAL A N 1
ATOM 834 C CA . VAL A 1 104 ? 20.248 -15.135 -75.643 1.00 43.44 104 VAL A CA 1
ATOM 835 C C . VAL A 1 104 ? 21.773 -15.241 -75.673 1.00 43.44 104 VAL A C 1
ATOM 837 O O . VAL A 1 104 ? 22.291 -16.128 -76.341 1.00 43.44 104 VAL A O 1
ATOM 840 N N . SER A 1 105 ? 22.508 -14.433 -74.903 1.00 44.28 105 SER A N 1
ATOM 841 C CA . SER A 1 105 ? 23.962 -14.609 -74.747 1.00 44.28 105 SER A CA 1
ATOM 842 C C . SER A 1 105 ? 24.293 -15.913 -74.016 1.00 44.28 105 SER A C 1
ATOM 844 O O . SER A 1 105 ? 25.216 -16.624 -74.407 1.00 44.28 105 SER A O 1
ATOM 846 N N . PHE A 1 106 ? 23.507 -16.274 -72.996 1.00 44.06 106 PHE A N 1
ATOM 847 C CA . PHE A 1 106 ? 23.630 -17.547 -72.288 1.00 44.06 106 PHE A CA 1
ATOM 848 C C . PHE A 1 106 ? 23.204 -18.728 -73.169 1.00 44.06 106 PHE A C 1
ATOM 850 O O . PHE A 1 106 ? 23.926 -19.714 -73.237 1.00 44.06 106 PHE A O 1
ATOM 857 N N . ALA A 1 107 ? 22.100 -18.623 -73.915 1.00 44.34 107 ALA A N 1
ATOM 858 C CA . ALA A 1 107 ? 21.671 -19.643 -74.874 1.00 44.34 107 ALA A CA 1
ATOM 859 C C . ALA A 1 107 ? 22.651 -19.793 -76.051 1.00 44.34 107 ALA A C 1
ATOM 861 O O . ALA A 1 107 ? 22.879 -20.906 -76.511 1.00 44.34 107 ALA A O 1
ATOM 862 N N . GLY A 1 108 ? 23.275 -18.703 -76.503 1.00 43.06 108 GLY A N 1
ATOM 863 C CA . GLY A 1 108 ? 24.339 -18.710 -77.506 1.00 43.06 108 GLY A CA 1
ATOM 864 C C . GLY A 1 108 ? 25.628 -19.344 -76.982 1.00 43.06 108 GLY A C 1
ATOM 865 O O . GLY A 1 108 ? 26.266 -20.109 -77.699 1.00 43.06 108 GLY A O 1
ATOM 866 N N . TRP A 1 109 ? 25.978 -19.111 -75.713 1.00 44.94 109 TRP A N 1
ATOM 867 C CA . TRP A 1 109 ? 27.112 -19.769 -75.060 1.00 44.94 109 TRP A CA 1
ATOM 868 C C . TRP A 1 109 ? 26.854 -21.261 -74.814 1.00 44.94 109 TRP A C 1
ATOM 870 O O . TRP A 1 109 ? 27.699 -22.092 -75.135 1.00 44.94 109 TRP A O 1
ATOM 880 N N . VAL A 1 110 ? 25.663 -21.626 -74.333 1.00 46.47 110 VAL A N 1
ATOM 881 C CA . VAL A 1 110 ? 25.229 -23.025 -74.189 1.00 46.47 110 VAL A CA 1
ATOM 882 C C . VAL A 1 110 ? 25.182 -23.706 -75.557 1.00 46.47 110 VAL A C 1
ATOM 884 O O . VAL A 1 110 ? 25.700 -24.806 -75.693 1.00 46.47 110 VAL A O 1
ATOM 887 N N . GLY A 1 111 ? 24.660 -23.039 -76.588 1.00 43.12 111 GLY A N 1
ATOM 888 C CA . GLY A 1 111 ? 24.668 -23.517 -77.970 1.00 43.12 111 GLY A CA 1
ATOM 889 C C . GLY A 1 111 ? 26.079 -23.695 -78.534 1.00 43.12 111 GLY A C 1
ATOM 890 O O . GLY A 1 111 ? 26.325 -24.670 -79.233 1.00 43.12 111 GLY A O 1
ATOM 891 N N . TYR A 1 112 ? 27.029 -22.824 -78.182 1.00 43.41 112 TYR A N 1
ATOM 892 C CA . TYR A 1 112 ? 28.446 -22.949 -78.538 1.00 43.41 112 TYR A CA 1
ATOM 893 C C . TYR A 1 112 ? 29.113 -24.149 -77.850 1.00 43.41 112 TYR A C 1
ATOM 895 O O . TYR A 1 112 ? 29.785 -24.940 -78.508 1.00 43.41 112 TYR A O 1
ATOM 903 N N . VAL A 1 113 ? 28.887 -24.329 -76.544 1.00 45.19 113 VAL A N 1
ATOM 904 C CA . VAL A 1 113 ? 29.398 -25.483 -75.782 1.00 45.19 113 VAL A CA 1
ATOM 905 C C . VAL A 1 113 ? 28.769 -26.791 -76.281 1.00 45.19 113 VAL A C 1
ATOM 907 O O . VAL A 1 113 ? 29.451 -27.810 -76.361 1.00 45.19 113 VAL A O 1
ATOM 910 N N . TYR A 1 114 ? 27.498 -26.759 -76.690 1.00 41.19 114 TYR A N 1
ATOM 911 C CA . TYR A 1 114 ? 26.787 -27.916 -77.235 1.00 41.19 114 TYR A CA 1
ATOM 912 C C . TYR A 1 114 ? 27.236 -28.250 -78.675 1.00 41.19 114 TYR A C 1
ATOM 914 O O . TYR A 1 114 ? 27.537 -29.407 -78.965 1.00 41.19 114 TYR A O 1
ATOM 922 N N . ASN A 1 115 ? 27.404 -27.258 -79.562 1.00 41.97 115 ASN A N 1
ATOM 923 C CA . ASN A 1 115 ? 27.884 -27.465 -80.941 1.00 41.97 115 ASN A CA 1
ATOM 924 C C . ASN A 1 115 ? 29.389 -27.745 -81.049 1.00 41.97 115 ASN A C 1
ATOM 926 O O . ASN A 1 115 ? 29.816 -28.354 -82.026 1.00 41.97 115 ASN A O 1
ATOM 930 N N . ALA A 1 116 ? 30.200 -27.398 -80.046 1.00 45.06 116 ALA A N 1
ATOM 931 C CA . ALA A 1 116 ? 31.599 -27.827 -79.993 1.00 45.06 116 ALA A CA 1
ATOM 932 C C . ALA A 1 116 ? 31.751 -29.365 -79.933 1.00 45.06 116 ALA A C 1
ATOM 934 O O . ALA A 1 116 ? 32.846 -29.879 -80.150 1.00 45.06 116 ALA A O 1
ATOM 935 N N . THR A 1 117 ? 30.661 -30.106 -79.679 1.00 45.94 117 THR A N 1
ATOM 936 C CA . THR A 1 117 ? 30.667 -31.575 -79.608 1.00 45.94 117 THR A CA 1
ATOM 937 C C . THR A 1 117 ? 29.989 -32.297 -80.777 1.00 45.94 117 THR A C 1
ATOM 939 O O . THR A 1 117 ? 30.147 -33.514 -80.878 1.00 45.94 117 THR A O 1
ATOM 942 N N . ARG A 1 118 ? 29.299 -31.613 -81.708 1.00 37.62 118 ARG A N 1
ATOM 943 C CA . ARG A 1 118 ? 28.738 -32.258 -82.914 1.00 37.62 118 ARG A CA 1
ATOM 944 C C . ARG A 1 118 ? 28.699 -31.352 -84.147 1.00 37.62 118 ARG A C 1
ATOM 946 O O . ARG A 1 118 ? 28.306 -30.196 -84.100 1.00 37.62 118 ARG A O 1
ATOM 953 N N . ILE A 1 119 ? 29.090 -31.963 -85.262 1.00 44.94 119 ILE A N 1
ATOM 954 C CA . ILE A 1 119 ? 29.162 -31.422 -86.620 1.00 44.94 119 ILE A CA 1
ATOM 955 C C . ILE A 1 119 ? 27.758 -31.102 -87.176 1.00 44.94 119 ILE A C 1
ATOM 957 O O . ILE A 1 119 ? 26.802 -31.840 -86.937 1.00 44.94 119 ILE A O 1
ATOM 961 N N . THR A 1 120 ? 27.705 -30.025 -87.974 1.00 42.00 120 THR A N 1
ATOM 962 C CA . THR A 1 120 ? 26.665 -29.616 -88.946 1.00 42.00 120 THR A CA 1
ATOM 963 C C . THR A 1 120 ? 25.255 -29.366 -88.420 1.00 42.00 120 THR A C 1
ATOM 965 O O . THR A 1 120 ? 24.371 -30.201 -88.564 1.00 42.00 120 THR A O 1
ATOM 968 N N . LEU A 1 121 ? 25.034 -28.145 -87.940 1.00 34.84 121 LEU A N 1
ATOM 969 C CA . LEU A 1 121 ? 23.819 -27.350 -88.144 1.00 34.84 121 LEU A CA 1
ATOM 970 C C . LEU A 1 121 ? 24.266 -25.899 -87.958 1.00 34.84 121 LEU A C 1
ATOM 972 O O . LEU A 1 121 ? 24.656 -25.541 -86.850 1.00 34.84 121 LEU A O 1
ATOM 976 N N . GLU A 1 122 ? 24.303 -25.101 -89.029 1.00 38.53 122 GLU A N 1
ATOM 977 C CA . GLU A 1 122 ? 24.603 -23.666 -88.946 1.00 38.53 122 GLU A CA 1
ATOM 978 C C . GLU A 1 122 ? 23.541 -22.995 -88.062 1.00 38.53 122 GLU A C 1
ATOM 980 O O . GLU A 1 122 ? 22.375 -22.916 -88.460 1.00 38.53 122 GLU A O 1
ATOM 985 N N . PRO A 1 123 ? 23.879 -22.538 -86.844 1.00 39.19 123 PRO A N 1
ATOM 986 C CA . PRO A 1 123 ? 22.941 -21.744 -86.076 1.00 39.19 123 PRO A CA 1
ATOM 987 C C . PRO A 1 123 ? 22.897 -20.334 -86.695 1.00 39.19 123 PRO A C 1
ATOM 989 O O . PRO A 1 123 ? 23.935 -19.821 -87.118 1.00 39.19 123 PRO A O 1
ATOM 992 N N . PRO A 1 124 ? 21.739 -19.653 -86.709 1.00 38.91 124 PRO A N 1
ATOM 993 C CA . PRO A 1 124 ? 21.561 -18.394 -87.443 1.00 38.91 124 PRO A CA 1
ATOM 994 C C . PRO A 1 124 ? 22.387 -17.207 -86.910 1.00 38.91 124 PRO A C 1
ATOM 996 O O . PRO A 1 124 ? 22.314 -16.118 -87.467 1.00 38.91 124 PRO A O 1
ATOM 999 N N . PHE A 1 125 ? 23.173 -17.390 -85.845 1.00 43.78 125 PHE A N 1
ATOM 1000 C CA . PHE A 1 125 ? 23.968 -16.338 -85.214 1.00 43.78 125 PHE A CA 1
ATOM 1001 C C . PHE A 1 125 ? 25.280 -16.896 -84.647 1.00 43.78 125 PHE A C 1
ATOM 1003 O O . PHE A 1 125 ? 25.465 -16.969 -83.434 1.00 43.78 125 PHE A O 1
ATOM 1010 N N . PHE A 1 126 ? 26.209 -17.307 -85.513 1.00 43.22 126 PHE A N 1
ATOM 1011 C CA . PHE A 1 126 ? 27.586 -17.578 -85.090 1.00 43.22 126 PHE A CA 1
ATOM 1012 C C . PHE A 1 126 ? 28.421 -16.301 -85.245 1.00 43.22 126 PHE A C 1
ATOM 1014 O O . PHE A 1 126 ? 28.943 -16.002 -86.316 1.00 43.22 126 PHE A O 1
ATOM 1021 N N . LEU A 1 127 ? 28.520 -15.511 -84.172 1.00 45.84 127 LEU A N 1
ATOM 1022 C CA . LEU A 1 127 ? 29.477 -14.406 -84.121 1.00 45.84 127 LEU A CA 1
ATOM 1023 C C . LEU A 1 127 ? 30.887 -14.991 -83.930 1.00 45.84 127 LEU A C 1
ATOM 1025 O O . LEU A 1 127 ? 31.089 -15.774 -82.998 1.00 45.84 127 LEU A O 1
ATOM 1029 N N . PRO A 1 128 ? 31.878 -14.628 -84.765 1.00 47.34 128 PRO A N 1
ATOM 1030 C CA . PRO A 1 128 ? 33.253 -15.081 -84.590 1.00 47.34 128 PRO A CA 1
ATOM 1031 C C . PRO A 1 128 ? 33.779 -14.753 -83.178 1.00 47.34 128 PRO A C 1
ATOM 1033 O O . PRO A 1 128 ? 33.459 -13.685 -82.647 1.00 47.34 128 PRO A O 1
ATOM 1036 N N . PRO A 1 129 ? 34.638 -15.593 -82.568 1.00 47.84 129 PRO A N 1
ATOM 1037 C CA . PRO A 1 129 ? 35.172 -15.361 -81.219 1.00 47.84 129 PRO A CA 1
ATOM 1038 C C . PRO A 1 129 ? 35.846 -13.992 -81.047 1.00 47.84 129 PRO A C 1
ATOM 1040 O O . PRO A 1 129 ? 35.724 -13.360 -80.000 1.00 47.84 129 PRO A O 1
ATOM 1043 N N . LEU A 1 130 ? 36.506 -13.499 -82.101 1.00 47.28 130 LEU A N 1
ATOM 1044 C CA . LEU A 1 130 ? 37.100 -12.161 -82.128 1.00 47.28 130 LEU A CA 1
ATOM 1045 C C . LEU A 1 130 ? 36.039 -11.056 -82.015 1.00 47.28 130 LEU A C 1
ATOM 1047 O O . LEU A 1 130 ? 36.260 -10.055 -81.340 1.00 47.28 130 LEU A O 1
ATOM 1051 N N . THR A 1 131 ? 34.882 -11.253 -82.648 1.00 48.03 131 THR A N 1
ATOM 1052 C CA . THR A 1 131 ? 33.744 -10.331 -82.617 1.00 48.03 131 THR A CA 1
ATOM 1053 C C . THR A 1 131 ? 33.096 -10.327 -81.235 1.00 48.03 131 THR A C 1
ATOM 1055 O O . THR A 1 131 ? 32.841 -9.258 -80.688 1.00 48.03 131 THR A O 1
ATOM 1058 N N . LEU A 1 132 ? 32.937 -11.499 -80.612 1.00 47.50 132 LEU A N 1
ATOM 1059 C CA . LEU A 1 132 ? 32.486 -11.647 -79.222 1.00 47.50 132 LEU A CA 1
ATOM 1060 C C . LEU A 1 132 ? 33.436 -10.963 -78.227 1.00 47.50 132 LEU A C 1
ATOM 1062 O O . LEU A 1 132 ? 32.977 -10.231 -77.354 1.00 47.50 132 LEU A O 1
ATOM 1066 N N . LEU A 1 133 ? 34.753 -11.121 -78.390 1.00 45.56 133 LEU A N 1
ATOM 1067 C CA . LEU A 1 133 ? 35.756 -10.422 -77.578 1.00 45.56 133 LEU A CA 1
ATOM 1068 C C . LEU A 1 133 ? 35.726 -8.906 -77.803 1.00 45.56 133 LEU A C 1
ATOM 1070 O O . LEU A 1 133 ? 35.755 -8.159 -76.827 1.00 45.56 133 LEU A O 1
ATOM 1074 N N . SER A 1 134 ? 35.597 -8.441 -79.051 1.00 46.28 134 SER A N 1
ATOM 1075 C CA . SER A 1 134 ? 35.500 -7.006 -79.363 1.00 46.28 134 SER A CA 1
ATOM 1076 C C . SER A 1 134 ? 34.196 -6.367 -78.883 1.00 46.28 134 SER A C 1
ATOM 1078 O O . SER A 1 134 ? 34.181 -5.185 -78.547 1.00 46.28 134 SER A O 1
ATOM 1080 N N . LEU A 1 135 ? 33.114 -7.151 -78.811 1.00 46.53 135 LEU A N 1
ATOM 1081 C CA . LEU A 1 135 ? 31.818 -6.714 -78.303 1.00 46.53 135 LEU A CA 1
ATOM 1082 C C . LEU A 1 135 ? 31.690 -6.918 -76.781 1.00 46.53 135 LEU A C 1
ATOM 1084 O O . LEU A 1 135 ? 30.830 -6.313 -76.151 1.00 46.53 135 LEU A O 1
ATOM 1088 N N . SER A 1 136 ? 32.566 -7.703 -76.146 1.00 44.38 136 SER A N 1
ATOM 1089 C CA . SER A 1 136 ? 32.512 -7.977 -74.702 1.00 44.38 136 SER A CA 1
ATOM 1090 C C . SER A 1 136 ? 32.530 -6.728 -73.803 1.00 44.38 136 SER A C 1
ATOM 1092 O O . SER A 1 136 ? 31.736 -6.693 -72.858 1.00 44.38 136 SER A O 1
ATOM 1094 N N . PRO A 1 137 ? 33.300 -5.650 -74.079 1.00 45.12 137 PRO A N 1
ATOM 1095 C CA . PRO A 1 137 ? 33.260 -4.446 -73.248 1.00 45.12 137 PRO A CA 1
ATOM 1096 C C . PRO A 1 137 ? 31.887 -3.770 -73.301 1.00 45.12 137 PRO A C 1
ATOM 1098 O O . PRO A 1 137 ? 31.416 -3.211 -72.315 1.00 45.12 137 PRO A O 1
ATOM 1101 N N . PHE A 1 138 ? 31.208 -3.877 -74.440 1.00 46.25 138 PHE A N 1
ATOM 1102 C CA . PHE A 1 138 ? 29.905 -3.280 -74.679 1.00 46.25 138 PHE A CA 1
ATOM 1103 C C . PHE A 1 138 ? 28.764 -3.993 -73.951 1.00 46.25 138 PHE A C 1
ATOM 1105 O O . PHE A 1 138 ? 27.815 -3.333 -73.537 1.00 46.25 138 PHE A O 1
ATOM 1112 N N . TYR A 1 139 ? 28.874 -5.307 -73.738 1.00 48.53 139 TYR A N 1
ATOM 1113 C CA . TYR A 1 139 ? 27.944 -6.060 -72.891 1.00 48.53 139 TYR A CA 1
ATOM 1114 C C . TYR A 1 139 ? 28.269 -5.900 -71.402 1.00 48.53 139 TYR A C 1
ATOM 1116 O O . TYR A 1 139 ? 27.363 -5.795 -70.578 1.00 48.53 139 TYR A O 1
ATOM 1124 N N . MET A 1 140 ? 29.554 -5.823 -71.045 1.00 48.03 140 MET A N 1
ATOM 1125 C CA . MET A 1 140 ? 29.990 -5.737 -69.650 1.00 48.03 140 MET A CA 1
ATOM 1126 C C . MET A 1 140 ? 29.751 -4.358 -69.023 1.00 48.03 140 MET A C 1
ATOM 1128 O O . MET A 1 140 ? 29.501 -4.284 -67.823 1.00 48.03 140 MET A O 1
ATOM 1132 N N . ILE A 1 141 ? 29.776 -3.258 -69.783 1.00 49.25 141 ILE A N 1
ATOM 1133 C CA . ILE A 1 141 ? 29.565 -1.905 -69.229 1.00 49.25 141 ILE A CA 1
ATOM 1134 C C . ILE A 1 141 ? 28.123 -1.703 -68.704 1.00 49.25 141 ILE A C 1
ATOM 1136 O O . ILE A 1 141 ? 27.970 -1.337 -67.540 1.00 49.25 141 ILE A O 1
ATOM 1140 N N . PRO A 1 142 ? 27.044 -1.977 -69.464 1.00 49.97 142 PRO A N 1
ATOM 1141 C CA . PRO A 1 142 ? 25.678 -1.879 -68.946 1.00 49.97 142 PRO A CA 1
ATOM 1142 C C . PRO A 1 142 ? 25.411 -2.867 -67.811 1.00 49.97 142 PRO A C 1
ATOM 1144 O O . PRO A 1 142 ? 24.722 -2.522 -66.853 1.00 49.97 142 PRO A O 1
ATOM 1147 N N . LEU A 1 143 ? 25.987 -4.071 -67.897 1.00 49.88 143 LEU A N 1
ATOM 1148 C CA . LEU A 1 143 ? 25.859 -5.093 -66.864 1.00 49.88 143 LEU A CA 1
ATOM 1149 C C . LEU A 1 143 ? 26.523 -4.632 -65.559 1.00 49.88 143 LEU A C 1
ATOM 1151 O O . LEU A 1 143 ? 25.899 -4.678 -64.506 1.00 49.88 143 LEU A O 1
ATOM 1155 N N . THR A 1 144 ? 27.748 -4.105 -65.622 1.00 52.44 144 THR A N 1
ATOM 1156 C CA . THR A 1 144 ? 28.458 -3.570 -64.447 1.00 52.44 144 THR A CA 1
ATOM 1157 C C . THR A 1 144 ? 27.772 -2.336 -63.871 1.00 52.44 144 THR A C 1
ATOM 1159 O O . THR A 1 144 ? 27.669 -2.238 -62.653 1.00 52.44 144 THR A O 1
ATOM 1162 N N . ILE A 1 145 ? 27.223 -1.439 -64.700 1.00 53.22 145 ILE A N 1
ATOM 1163 C CA . ILE A 1 145 ? 26.428 -0.294 -64.229 1.00 53.22 145 ILE A CA 1
ATOM 1164 C C . ILE A 1 145 ? 25.154 -0.780 -63.526 1.00 53.22 145 ILE A C 1
ATOM 1166 O O . ILE A 1 145 ? 24.895 -0.371 -62.396 1.00 53.22 145 ILE A O 1
ATOM 1170 N N . TYR A 1 146 ? 24.394 -1.692 -64.137 1.00 52.44 146 TYR A N 1
ATOM 1171 C CA . TYR A 1 146 ? 23.165 -2.242 -63.561 1.00 52.44 146 TYR A CA 1
ATOM 1172 C C . TYR A 1 146 ? 23.423 -3.011 -62.260 1.00 52.44 146 TYR A C 1
ATOM 1174 O O . TYR A 1 146 ? 22.731 -2.783 -61.268 1.00 52.44 146 TYR A O 1
ATOM 1182 N N . PHE A 1 147 ? 24.447 -3.868 -62.222 1.00 55.25 147 PHE A N 1
ATOM 1183 C CA . PHE A 1 147 ? 24.850 -4.558 -60.999 1.00 55.25 147 PHE A CA 1
ATOM 1184 C C . PHE A 1 147 ? 25.364 -3.572 -59.945 1.00 55.25 147 PHE A C 1
ATOM 1186 O O . PHE A 1 147 ? 25.017 -3.727 -58.781 1.00 55.25 147 PHE A O 1
ATOM 1193 N N . SER A 1 148 ? 26.100 -2.520 -60.320 1.00 56.19 148 SER A N 1
ATOM 1194 C CA . SER A 1 148 ? 26.558 -1.500 -59.365 1.00 56.19 148 SER A CA 1
ATOM 1195 C C . SER A 1 148 ? 25.408 -0.683 -58.759 1.00 56.19 148 SER A C 1
ATOM 1197 O O . SER A 1 148 ? 25.421 -0.434 -57.556 1.00 56.19 148 SER A O 1
ATOM 1199 N N . GLU A 1 149 ? 24.383 -0.326 -59.546 1.00 63.25 149 GLU A N 1
ATOM 1200 C CA . GLU A 1 149 ? 23.177 0.361 -59.056 1.00 63.25 149 GLU A CA 1
ATOM 1201 C C . GLU A 1 149 ? 22.327 -0.577 -58.181 1.00 63.25 149 GLU A C 1
ATOM 1203 O O . GLU A 1 149 ? 21.884 -0.192 -57.101 1.00 63.25 149 GLU A O 1
ATOM 1208 N N . THR A 1 150 ? 22.131 -1.827 -58.608 1.00 65.12 150 THR A N 1
ATOM 1209 C CA . THR A 1 150 ? 21.265 -2.792 -57.908 1.00 65.12 150 THR A CA 1
ATOM 1210 C C . THR A 1 150 ? 21.892 -3.274 -56.599 1.00 65.12 150 THR A C 1
ATOM 1212 O O . THR A 1 150 ? 21.222 -3.284 -55.568 1.00 65.12 150 THR A O 1
ATOM 1215 N N . ILE A 1 151 ? 23.186 -3.615 -56.608 1.00 63.81 151 ILE A N 1
ATOM 1216 C CA . ILE A 1 151 ? 23.934 -3.998 -55.402 1.00 63.81 151 ILE A CA 1
ATOM 1217 C C . ILE A 1 151 ? 24.086 -2.788 -54.474 1.00 63.81 151 ILE A C 1
ATOM 1219 O O . ILE A 1 151 ? 23.927 -2.937 -53.267 1.00 63.81 151 ILE A O 1
ATOM 1223 N N . GLY A 1 152 ? 24.317 -1.586 -55.017 1.00 67.31 152 GLY A N 1
ATOM 1224 C CA . GLY A 1 152 ? 24.372 -0.348 -54.235 1.00 67.31 152 GLY A CA 1
ATOM 1225 C C . GLY A 1 152 ? 23.072 -0.068 -53.476 1.00 67.31 152 GLY A C 1
ATOM 1226 O O . GLY A 1 152 ? 23.105 0.132 -52.264 1.00 67.31 152 GLY A O 1
ATOM 1227 N N . ASN A 1 153 ? 21.925 -0.143 -54.158 1.00 72.25 153 ASN A N 1
ATOM 1228 C CA . ASN A 1 153 ? 20.608 0.041 -53.539 1.00 72.25 153 ASN A CA 1
ATOM 1229 C C . ASN A 1 153 ? 20.289 -1.057 -52.513 1.00 72.25 153 ASN A C 1
ATOM 1231 O O . ASN A 1 153 ? 19.704 -0.780 -51.465 1.00 72.25 153 ASN A O 1
ATOM 1235 N N . TRP A 1 154 ? 20.668 -2.307 -52.798 1.00 73.12 154 TRP A N 1
ATOM 1236 C CA . TRP A 1 154 ? 20.460 -3.425 -51.879 1.00 73.12 154 TRP A CA 1
ATOM 1237 C C . TRP A 1 154 ? 21.304 -3.284 -50.605 1.00 73.12 154 TRP A C 1
ATOM 1239 O O . TRP A 1 154 ? 20.770 -3.426 -49.507 1.00 73.12 154 TRP A O 1
ATOM 1249 N N . LEU A 1 155 ? 22.583 -2.911 -50.735 1.00 72.94 155 LEU A N 1
ATOM 1250 C CA . LEU A 1 155 ? 23.468 -2.627 -49.600 1.00 72.94 155 LEU A CA 1
ATOM 1251 C C . LEU A 1 155 ? 22.969 -1.438 -48.769 1.00 72.94 155 LEU A C 1
ATOM 1253 O O . LEU A 1 155 ? 22.950 -1.528 -47.546 1.00 72.94 155 LEU A O 1
ATOM 1257 N N . GLN A 1 156 ? 22.507 -0.358 -49.411 1.00 73.94 156 GLN A N 1
ATOM 1258 C CA . GLN A 1 156 ? 21.937 0.804 -48.716 1.00 73.94 156 GLN A CA 1
ATOM 1259 C C . GLN A 1 156 ? 20.671 0.431 -47.933 1.00 73.94 156 GLN A C 1
ATOM 1261 O O . GLN A 1 156 ? 20.489 0.880 -46.803 1.00 73.94 156 GLN A O 1
ATOM 1266 N N . LYS A 1 157 ? 19.809 -0.425 -48.500 1.00 77.19 157 LYS A N 1
ATOM 1267 C CA . LYS A 1 157 ? 18.612 -0.932 -47.818 1.00 77.19 157 LYS A CA 1
ATOM 1268 C C . LYS A 1 157 ? 18.965 -1.831 -46.632 1.00 77.19 157 LYS A C 1
ATOM 1270 O O . LYS A 1 157 ? 18.332 -1.718 -45.588 1.00 77.19 157 LYS A O 1
ATOM 1275 N N . PHE A 1 158 ? 19.968 -2.696 -46.778 1.00 78.25 158 PHE A N 1
ATOM 1276 C CA . PHE A 1 158 ? 20.437 -3.548 -45.687 1.00 78.25 158 PHE A CA 1
ATOM 1277 C C . PHE A 1 158 ? 21.041 -2.716 -44.547 1.00 78.25 158 PHE A C 1
ATOM 1279 O O . PHE A 1 158 ? 20.663 -2.896 -43.396 1.00 78.25 158 PHE A O 1
ATOM 1286 N N . GLU A 1 159 ? 21.896 -1.739 -44.870 1.00 78.62 159 GLU A N 1
ATOM 1287 C CA . GLU A 1 159 ? 22.476 -0.819 -43.883 1.00 78.62 159 GLU A CA 1
ATOM 1288 C C . GLU A 1 159 ? 21.396 0.001 -43.156 1.00 78.62 159 GLU A C 1
ATOM 1290 O O . GLU A 1 159 ? 21.495 0.209 -41.948 1.00 78.62 159 GLU A O 1
ATOM 1295 N N . MET A 1 160 ? 20.341 0.425 -43.861 1.00 81.50 160 MET A N 1
ATOM 1296 C CA . MET A 1 160 ? 19.204 1.129 -43.259 1.00 81.50 160 MET A CA 1
ATOM 1297 C C . MET A 1 160 ? 18.439 0.246 -42.265 1.00 81.50 160 MET A C 1
ATOM 1299 O O . MET A 1 160 ? 18.156 0.710 -41.166 1.00 81.50 160 MET A O 1
ATOM 1303 N N . LEU A 1 161 ? 18.164 -1.016 -42.614 1.00 82.44 161 LEU A N 1
ATOM 1304 C CA . LEU A 1 161 ? 17.497 -1.967 -41.715 1.00 82.44 161 LEU A CA 1
ATOM 1305 C C . LEU A 1 161 ? 18.321 -2.224 -40.449 1.00 82.44 161 LEU A C 1
ATOM 1307 O O . LEU A 1 161 ? 17.782 -2.162 -39.352 1.00 82.44 161 LEU A O 1
ATOM 1311 N N . THR A 1 162 ? 19.637 -2.426 -40.582 1.00 86.56 162 THR A N 1
ATOM 1312 C CA . THR A 1 162 ? 20.515 -2.618 -39.417 1.00 86.56 162 THR A CA 1
ATOM 1313 C C . THR A 1 162 ? 20.506 -1.404 -38.488 1.00 86.56 162 THR A C 1
ATOM 1315 O O . THR A 1 162 ? 20.461 -1.564 -37.273 1.00 86.56 162 THR A O 1
ATOM 1318 N N . ILE A 1 163 ? 20.522 -0.186 -39.043 1.00 84.00 163 ILE A N 1
ATOM 1319 C CA . ILE A 1 163 ? 20.444 1.045 -38.244 1.00 84.00 163 ILE A CA 1
ATOM 1320 C C . ILE A 1 163 ? 19.074 1.175 -37.565 1.00 84.00 163 ILE A C 1
ATOM 1322 O O . ILE A 1 163 ? 19.013 1.588 -36.414 1.00 84.00 163 ILE A O 1
ATOM 1326 N N . GLU A 1 164 ? 17.980 0.837 -38.250 1.00 86.62 164 GLU A N 1
ATOM 1327 C CA . GLU A 1 164 ? 16.634 0.879 -37.665 1.00 86.62 164 GLU A CA 1
ATOM 1328 C C . GLU A 1 164 ? 16.468 -0.115 -36.513 1.00 86.62 164 GLU A C 1
ATOM 1330 O O . GLU A 1 164 ? 15.873 0.238 -35.496 1.00 86.62 164 GLU A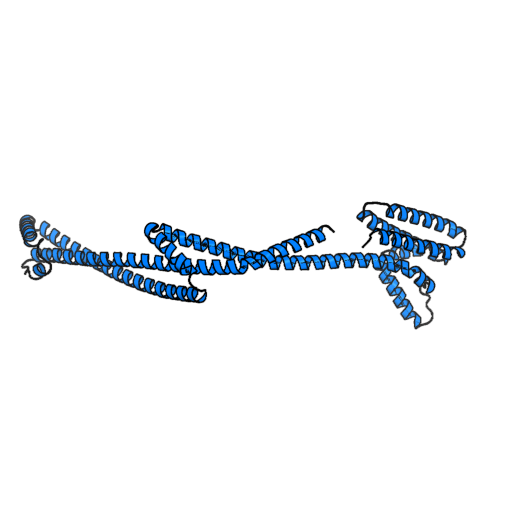 O 1
ATOM 1335 N N . ASP A 1 165 ? 17.019 -1.322 -36.637 1.00 89.19 165 ASP A N 1
ATOM 1336 C CA . ASP A 1 165 ? 16.985 -2.317 -35.565 1.00 89.19 165 ASP A CA 1
ATOM 1337 C C . ASP A 1 165 ? 17.822 -1.870 -34.356 1.00 89.19 165 ASP A C 1
ATOM 1339 O O . ASP A 1 165 ? 17.348 -1.956 -33.224 1.00 89.19 165 ASP A O 1
ATOM 1343 N N . GLN A 1 166 ? 19.009 -1.294 -34.585 1.00 87.19 166 GLN A N 1
ATOM 1344 C CA . GLN A 1 166 ? 19.836 -0.714 -33.517 1.00 87.19 166 GLN A CA 1
ATOM 1345 C C . GLN A 1 166 ? 19.148 0.466 -32.818 1.00 87.19 166 GLN A C 1
ATOM 1347 O O . GLN A 1 166 ? 19.199 0.570 -31.595 1.00 87.19 166 GLN A O 1
ATOM 1352 N N . ILE A 1 167 ? 18.481 1.348 -33.573 1.00 88.38 167 ILE A N 1
ATOM 1353 C CA . ILE A 1 167 ? 17.703 2.453 -32.996 1.00 88.38 167 ILE A CA 1
ATOM 1354 C C . ILE A 1 167 ? 16.587 1.899 -32.105 1.00 88.38 167 ILE A C 1
ATOM 1356 O O . ILE A 1 167 ? 16.471 2.336 -30.967 1.00 88.38 167 ILE A O 1
ATOM 1360 N N . LYS A 1 168 ? 15.817 0.906 -32.571 1.00 91.12 168 LYS A N 1
ATOM 1361 C CA . LYS A 1 168 ? 14.740 0.294 -31.772 1.00 91.12 168 LYS A CA 1
ATOM 1362 C C . LYS A 1 168 ? 15.249 -0.347 -30.484 1.00 91.12 168 LYS A C 1
ATOM 1364 O O . LYS A 1 168 ? 14.594 -0.239 -29.451 1.00 91.12 168 LYS A O 1
ATOM 1369 N N . GLU A 1 169 ? 16.390 -1.030 -30.543 1.00 89.31 169 GLU A N 1
ATOM 1370 C CA . GLU A 1 169 ? 17.007 -1.636 -29.363 1.00 89.31 169 GLU A CA 1
ATOM 1371 C C . GLU A 1 169 ? 17.386 -0.561 -28.336 1.00 89.31 169 GLU A C 1
ATOM 1373 O O . GLU A 1 169 ? 17.012 -0.657 -27.169 1.00 89.31 169 GLU A O 1
ATOM 1378 N N . LEU A 1 170 ? 18.038 0.518 -28.767 1.00 88.94 170 LEU A N 1
ATOM 1379 C CA . LEU A 1 170 ? 18.416 1.619 -27.881 1.00 88.94 170 LEU A CA 1
ATOM 1380 C C . LEU A 1 170 ? 17.203 2.407 -27.351 1.00 88.94 170 LEU A C 1
ATOM 1382 O O . LEU A 1 170 ? 17.168 2.746 -26.170 1.00 88.94 170 LEU A O 1
ATOM 1386 N N . GLU A 1 171 ? 16.182 2.646 -28.180 1.00 89.94 171 GLU A N 1
ATOM 1387 C CA . GLU A 1 171 ? 14.904 3.248 -27.767 1.00 89.94 171 GLU A CA 1
ATOM 1388 C C . GLU A 1 171 ? 14.196 2.406 -26.698 1.00 89.94 171 GLU A C 1
ATOM 1390 O O . GLU A 1 171 ? 13.586 2.963 -25.784 1.00 89.94 171 GLU A O 1
ATOM 1395 N N . SER A 1 172 ? 14.290 1.072 -26.775 1.00 90.62 172 SER A N 1
ATOM 1396 C CA . SER A 1 172 ? 13.703 0.192 -25.759 1.00 90.62 172 SER A CA 1
ATOM 1397 C C . SER A 1 172 ? 14.337 0.403 -24.381 1.00 90.62 172 SER A C 1
ATOM 1399 O O . SER A 1 172 ? 13.615 0.507 -23.394 1.00 90.62 172 SER A O 1
ATOM 1401 N N . VAL A 1 173 ? 15.658 0.603 -24.323 1.00 87.38 173 VAL A N 1
ATOM 1402 C CA . VAL A 1 173 ? 16.374 0.880 -23.069 1.00 87.38 173 VAL A CA 1
ATOM 1403 C C . VAL A 1 173 ? 15.994 2.248 -22.494 1.00 87.38 173 VAL A C 1
ATOM 1405 O O . VAL A 1 173 ? 15.804 2.377 -21.287 1.00 87.38 173 VAL A O 1
ATOM 1408 N N . VAL A 1 174 ? 15.845 3.272 -23.343 1.00 88.75 174 VAL A N 1
ATOM 1409 C CA . VAL A 1 174 ? 15.375 4.602 -22.903 1.00 88.75 174 VAL A CA 1
ATOM 1410 C C . VAL A 1 174 ? 13.964 4.509 -22.321 1.00 88.75 174 VAL A C 1
ATOM 1412 O O . VAL A 1 174 ? 13.694 5.062 -21.258 1.00 88.75 174 VAL A O 1
ATOM 1415 N N . LYS A 1 175 ? 13.076 3.755 -22.975 1.00 90.81 175 LYS A N 1
ATOM 1416 C CA . LYS A 1 175 ? 11.703 3.550 -22.509 1.00 90.81 175 LYS A CA 1
ATOM 1417 C C . LYS A 1 175 ? 11.639 2.820 -21.165 1.00 90.81 175 LYS A C 1
ATOM 1419 O O . LYS A 1 175 ? 10.812 3.169 -20.322 1.00 90.81 175 LYS A O 1
ATOM 1424 N N . ASP A 1 176 ? 12.496 1.823 -20.961 1.00 88.25 176 ASP A N 1
ATOM 1425 C CA . ASP A 1 176 ? 12.595 1.126 -19.678 1.00 88.25 176 ASP A CA 1
ATOM 1426 C C . ASP A 1 176 ? 13.005 2.103 -18.568 1.00 88.25 176 ASP A C 1
ATOM 1428 O O . ASP A 1 176 ? 12.392 2.112 -17.500 1.00 88.25 176 ASP A O 1
ATOM 1432 N N . HIS A 1 177 ? 13.945 3.009 -18.841 1.00 88.56 177 HIS A N 1
ATOM 1433 C CA . HIS A 1 177 ? 14.326 4.042 -17.882 1.00 88.56 177 HIS A CA 1
ATOM 1434 C C . HIS A 1 177 ? 13.201 5.048 -17.585 1.00 88.56 177 HIS A C 1
ATOM 1436 O O . HIS A 1 177 ? 12.946 5.370 -16.422 1.00 88.56 177 HIS A O 1
ATOM 1442 N N . ASP A 1 178 ? 12.470 5.503 -18.607 1.00 89.19 178 ASP A N 1
ATOM 1443 C CA . ASP A 1 178 ? 11.302 6.373 -18.419 1.00 89.19 178 ASP A CA 1
ATOM 1444 C C . ASP A 1 178 ? 10.245 5.713 -17.516 1.00 89.19 178 ASP A C 1
ATOM 1446 O O . ASP A 1 178 ? 9.619 6.378 -16.687 1.00 89.19 178 ASP A O 1
ATOM 1450 N N . SER A 1 179 ? 10.087 4.388 -17.611 1.00 90.94 179 SER A N 1
ATOM 1451 C CA . SER A 1 179 ? 9.186 3.634 -16.734 1.00 90.94 179 SER A CA 1
ATOM 1452 C C . SER A 1 179 ? 9.636 3.633 -15.264 1.00 90.94 179 SER A C 1
ATOM 1454 O O . SER A 1 179 ? 8.798 3.704 -14.359 1.00 90.94 179 SER A O 1
ATOM 1456 N N . LEU A 1 180 ? 10.951 3.628 -15.002 1.00 91.00 180 LEU A N 1
ATOM 1457 C CA . LEU A 1 180 ? 11.504 3.769 -13.649 1.00 91.00 180 LEU A CA 1
ATOM 1458 C C . LEU A 1 180 ? 11.225 5.168 -13.087 1.00 91.00 180 LEU A C 1
ATOM 1460 O O . LEU A 1 180 ? 10.805 5.292 -11.935 1.00 91.00 180 LEU A O 1
ATOM 1464 N N . LEU A 1 181 ? 11.377 6.219 -13.900 1.00 91.31 181 LEU A N 1
ATOM 1465 C CA . LEU A 1 181 ? 11.035 7.593 -13.511 1.00 91.31 181 LEU A CA 1
ATOM 1466 C C . LEU A 1 181 ? 9.538 7.752 -13.224 1.00 91.31 181 LEU A C 1
ATOM 1468 O O . LEU A 1 181 ? 9.151 8.422 -12.263 1.00 91.31 181 LEU A O 1
ATOM 1472 N N . GLU A 1 182 ? 8.676 7.115 -14.017 1.00 93.88 182 GLU A N 1
ATOM 1473 C CA . GLU A 1 182 ? 7.240 7.106 -13.753 1.00 93.88 182 GLU A CA 1
ATOM 1474 C C . GLU A 1 182 ? 6.929 6.437 -12.408 1.00 93.88 182 GLU A C 1
ATOM 1476 O O . GLU A 1 182 ? 6.206 7.008 -11.585 1.00 93.88 182 GLU A O 1
ATOM 1481 N N . ARG A 1 183 ? 7.535 5.275 -12.139 1.00 94.12 183 ARG A N 1
ATOM 1482 C CA . ARG A 1 183 ? 7.388 4.565 -10.864 1.00 94.12 183 ARG A CA 1
ATOM 1483 C C . ARG A 1 183 ? 7.882 5.396 -9.677 1.00 94.12 183 ARG A C 1
ATOM 1485 O O . ARG A 1 183 ? 7.212 5.443 -8.647 1.00 94.12 183 ARG A O 1
ATOM 1492 N N . ARG A 1 184 ? 9.000 6.109 -9.827 1.00 95.25 184 ARG A N 1
ATOM 1493 C CA . ARG A 1 184 ? 9.538 7.041 -8.821 1.00 95.25 184 ARG A CA 1
ATOM 1494 C C . ARG A 1 184 ? 8.521 8.125 -8.478 1.00 95.25 184 ARG A C 1
ATOM 1496 O O . ARG A 1 184 ? 8.215 8.350 -7.309 1.00 95.25 184 ARG A O 1
ATOM 1503 N N . ASN A 1 185 ? 7.937 8.746 -9.500 1.00 94.56 185 ASN A N 1
ATOM 1504 C CA . ASN A 1 185 ? 6.924 9.785 -9.326 1.00 94.56 185 ASN A CA 1
ATOM 1505 C C . ASN A 1 185 ? 5.634 9.245 -8.685 1.00 94.56 185 ASN A C 1
ATOM 1507 O O . ASN A 1 185 ? 4.954 9.971 -7.959 1.00 94.56 185 ASN A O 1
ATOM 1511 N N . GLN A 1 186 ? 5.269 7.986 -8.946 1.00 95.56 186 GLN A N 1
ATOM 1512 C CA . GLN A 1 186 ? 4.142 7.330 -8.277 1.00 95.56 186 GLN A CA 1
ATOM 1513 C C . GLN A 1 186 ? 4.416 7.139 -6.778 1.00 95.56 186 GLN A C 1
ATOM 1515 O O . GLN A 1 186 ? 3.570 7.518 -5.969 1.00 95.56 186 GLN A O 1
ATOM 1520 N N . LEU A 1 187 ? 5.609 6.665 -6.405 1.00 95.88 187 LEU A N 1
ATOM 1521 C CA . LEU A 1 187 ? 6.013 6.530 -5.000 1.00 95.88 187 LEU A CA 1
ATOM 1522 C C . LEU A 1 187 ? 6.011 7.881 -4.270 1.00 95.88 187 LEU A C 1
ATOM 1524 O O . LEU A 1 187 ? 5.472 7.986 -3.171 1.00 95.88 187 LEU A O 1
ATOM 1528 N N . GLU A 1 188 ? 6.535 8.944 -4.890 1.00 95.25 188 GLU A N 1
ATOM 1529 C CA . GLU A 1 188 ? 6.487 10.294 -4.308 1.00 95.25 188 GLU A CA 1
ATOM 1530 C C . GLU A 1 188 ? 5.045 10.779 -4.079 1.00 95.25 188 GLU A C 1
ATOM 1532 O O . GLU A 1 188 ? 4.745 11.384 -3.047 1.00 95.25 188 GLU A O 1
ATOM 1537 N N . LYS A 1 189 ? 4.122 10.484 -5.005 1.00 95.56 189 LYS A N 1
ATOM 1538 C CA . LYS A 1 189 ? 2.695 10.802 -4.831 1.00 95.56 189 LYS A CA 1
ATOM 1539 C C . LYS A 1 189 ? 2.072 10.026 -3.674 1.00 95.56 189 LYS A C 1
ATOM 1541 O O . LYS A 1 189 ? 1.274 10.599 -2.939 1.00 95.56 189 LYS A O 1
ATOM 1546 N N . GLU A 1 190 ? 2.400 8.749 -3.512 1.00 95.19 190 GLU A N 1
ATOM 1547 C CA . GLU A 1 190 ? 1.899 7.935 -2.397 1.00 95.19 190 GLU A CA 1
ATOM 1548 C C . GLU A 1 190 ? 2.426 8.427 -1.047 1.00 95.19 190 GLU A C 1
ATOM 1550 O O . GLU A 1 190 ? 1.643 8.591 -0.113 1.00 95.19 190 GLU A O 1
ATOM 1555 N N . ILE A 1 191 ? 3.713 8.772 -0.969 1.00 95.31 191 ILE A N 1
ATOM 1556 C CA . ILE A 1 191 ? 4.318 9.397 0.215 1.00 95.31 191 ILE A CA 1
ATOM 1557 C C . ILE A 1 191 ? 3.570 10.682 0.583 1.00 95.31 191 ILE A C 1
ATOM 1559 O O . ILE A 1 191 ? 3.178 10.863 1.736 1.00 95.31 191 ILE A O 1
ATOM 1563 N N . ASN A 1 192 ? 3.327 11.560 -0.395 1.00 94.00 192 ASN A N 1
ATOM 1564 C CA . ASN A 1 192 ? 2.630 12.822 -0.152 1.00 94.00 192 ASN A CA 1
ATOM 1565 C C . ASN A 1 192 ? 1.191 12.604 0.332 1.00 94.00 192 ASN A C 1
ATOM 1567 O O . ASN A 1 192 ? 0.774 13.271 1.274 1.00 94.00 192 ASN A O 1
ATOM 1571 N N . LYS A 1 193 ? 0.464 11.624 -0.223 1.00 94.19 193 LYS A N 1
ATOM 1572 C CA . LYS A 1 193 ? -0.885 11.264 0.251 1.00 94.19 193 LYS A CA 1
ATOM 1573 C C . LYS A 1 193 ? -0.898 10.830 1.718 1.00 94.19 193 LYS A C 1
ATOM 1575 O O . LYS A 1 193 ? -1.810 11.202 2.449 1.00 94.19 193 LYS A O 1
ATOM 1580 N N . ILE A 1 194 ? 0.096 10.054 2.159 1.00 93.56 194 ILE A N 1
ATOM 1581 C CA . ILE A 1 194 ? 0.197 9.654 3.572 1.00 93.56 194 ILE A CA 1
ATOM 1582 C C . ILE A 1 194 ? 0.502 10.875 4.441 1.00 93.56 194 ILE A C 1
ATOM 1584 O O . ILE A 1 194 ? -0.112 11.045 5.488 1.00 93.56 194 ILE A O 1
ATOM 1588 N N . ILE A 1 195 ? 1.404 11.756 4.000 1.00 91.75 195 ILE A N 1
ATOM 1589 C CA . ILE 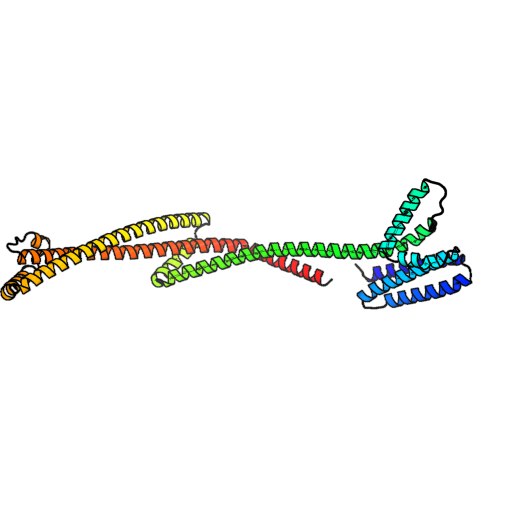A 1 195 ? 1.732 12.982 4.740 1.00 91.75 195 ILE A CA 1
ATOM 1590 C C . ILE A 1 195 ? 0.506 13.897 4.873 1.00 91.75 195 ILE A C 1
ATOM 1592 O O . ILE A 1 195 ? 0.300 14.466 5.939 1.00 91.75 195 ILE A O 1
ATOM 1596 N N . GLU A 1 196 ? -0.336 14.007 3.845 1.00 92.56 196 GLU A N 1
ATOM 1597 C CA . GLU A 1 196 ? -1.565 14.813 3.872 1.00 92.56 196 GLU A CA 1
ATOM 1598 C C . GLU A 1 196 ? -2.577 14.362 4.938 1.00 92.56 196 GLU A C 1
ATOM 1600 O O . GLU A 1 196 ? -3.354 15.189 5.416 1.00 92.56 196 GLU A O 1
ATOM 1605 N N . PHE A 1 197 ? -2.549 13.091 5.353 1.00 88.31 197 PHE A N 1
ATOM 1606 C CA . PHE A 1 197 ? -3.421 12.578 6.416 1.00 88.31 197 PHE A CA 1
ATOM 1607 C C . PHE A 1 197 ? -3.120 13.218 7.781 1.00 88.31 197 PHE A C 1
ATOM 1609 O O . PHE A 1 197 ? -4.038 13.562 8.524 1.00 88.31 197 PHE A O 1
ATOM 1616 N N . ASP A 1 198 ? -1.836 13.390 8.108 1.00 88.69 198 ASP A N 1
ATOM 1617 C CA . ASP A 1 198 ? -1.373 14.063 9.327 1.00 88.69 198 ASP A CA 1
ATOM 1618 C C . ASP A 1 198 ? -0.039 14.782 9.058 1.00 88.69 198 ASP A C 1
ATOM 1620 O O . ASP A 1 198 ? 1.044 14.245 9.336 1.00 88.69 198 ASP A O 1
ATOM 1624 N N . PRO A 1 199 ? -0.094 16.012 8.511 1.00 91.00 199 PRO A N 1
ATOM 1625 C CA . PRO A 1 199 ? 1.099 16.710 8.046 1.00 91.00 199 PRO A CA 1
ATOM 1626 C C . PRO A 1 199 ? 2.118 16.966 9.153 1.00 91.00 199 PRO A C 1
ATOM 1628 O O . PRO A 1 199 ? 3.321 16.908 8.906 1.00 91.00 199 PRO A O 1
ATOM 1631 N N . ALA A 1 200 ? 1.658 17.237 10.377 1.00 89.19 200 ALA A N 1
ATOM 1632 C CA . ALA A 1 200 ? 2.537 17.567 11.492 1.00 89.19 200 ALA A CA 1
ATOM 1633 C C . ALA A 1 200 ? 3.362 16.349 11.927 1.00 89.19 200 ALA A C 1
ATOM 1635 O O . ALA A 1 200 ? 4.583 16.447 12.067 1.00 89.19 200 ALA A O 1
ATOM 1636 N N . ASN A 1 201 ? 2.715 15.193 12.096 1.00 88.25 201 ASN A N 1
ATOM 1637 C CA . ASN A 1 201 ? 3.400 13.993 12.567 1.00 88.25 201 ASN A CA 1
ATOM 1638 C C . ASN A 1 201 ? 4.170 13.283 11.446 1.00 88.25 201 ASN A C 1
ATOM 1640 O O . ASN A 1 201 ? 5.311 12.854 11.652 1.00 88.25 201 ASN A O 1
ATOM 1644 N N . PHE A 1 202 ? 3.592 13.176 10.247 1.00 93.69 202 PHE A N 1
ATOM 1645 C CA . PHE A 1 202 ? 4.223 12.435 9.157 1.00 93.69 202 PHE A CA 1
ATOM 1646 C C . PHE A 1 202 ? 5.316 13.212 8.436 1.00 93.69 202 PHE A C 1
ATOM 1648 O O . PHE A 1 202 ? 6.269 12.584 7.985 1.00 93.69 202 PHE A O 1
ATOM 1655 N N . SER A 1 203 ? 5.284 14.548 8.401 1.00 90.12 203 SER A N 1
ATOM 1656 C CA . SER A 1 203 ? 6.402 15.329 7.850 1.00 90.12 203 SER A CA 1
ATOM 1657 C C . SER A 1 203 ? 7.696 15.098 8.640 1.00 90.12 203 SER A C 1
ATOM 1659 O O . SER A 1 203 ? 8.745 14.816 8.056 1.00 90.12 203 SER A O 1
ATOM 1661 N N . VAL A 1 204 ? 7.628 15.109 9.977 1.00 92.81 204 VAL A N 1
ATOM 1662 C CA . VAL A 1 204 ? 8.796 14.837 10.833 1.00 92.81 204 VAL A CA 1
ATOM 1663 C C . VAL A 1 204 ? 9.334 13.427 10.583 1.00 92.81 204 VAL A C 1
ATOM 1665 O O . VAL A 1 204 ? 10.529 13.266 10.334 1.00 92.81 204 VAL A O 1
ATOM 1668 N N . LYS A 1 205 ? 8.456 12.415 10.567 1.00 93.56 205 LYS A N 1
ATOM 1669 C CA . LYS A 1 205 ? 8.857 11.031 10.273 1.00 93.56 205 LYS A CA 1
ATOM 1670 C C . LYS A 1 205 ? 9.420 10.864 8.867 1.00 93.56 205 LYS A C 1
ATOM 1672 O O . LYS A 1 205 ? 10.410 10.164 8.700 1.00 93.56 205 LYS A O 1
ATOM 1677 N N . SER A 1 206 ? 8.852 11.546 7.876 1.00 93.12 206 SER A N 1
ATOM 1678 C CA . SER A 1 206 ? 9.314 11.477 6.489 1.00 93.12 206 SER A CA 1
ATOM 1679 C C . SER A 1 206 ? 10.772 11.921 6.341 1.00 93.12 206 SER A C 1
ATOM 1681 O O . SER A 1 206 ? 11.549 11.287 5.631 1.00 93.12 206 SER A O 1
ATOM 1683 N N . ASN A 1 207 ? 11.177 12.965 7.071 1.00 92.88 207 ASN A N 1
ATOM 1684 C CA . ASN A 1 207 ? 12.553 13.451 7.057 1.00 92.88 207 ASN A CA 1
ATOM 1685 C C . ASN A 1 207 ? 13.515 12.462 7.724 1.00 92.88 207 ASN A C 1
ATOM 1687 O O . ASN A 1 207 ? 14.626 12.274 7.230 1.00 92.88 207 ASN A O 1
ATOM 1691 N N . ILE A 1 208 ? 13.080 11.820 8.813 1.00 94.94 208 ILE A N 1
ATOM 1692 C CA . ILE A 1 208 ? 13.852 10.780 9.503 1.00 94.94 208 ILE A CA 1
ATOM 1693 C C . ILE A 1 208 ? 14.047 9.578 8.575 1.00 94.94 208 ILE A C 1
ATOM 1695 O O . ILE A 1 208 ? 15.186 9.234 8.272 1.00 94.94 208 ILE A O 1
ATOM 1699 N N . PHE A 1 209 ? 12.962 9.018 8.032 1.00 97.00 209 PHE A N 1
ATOM 1700 C CA . PHE A 1 209 ? 13.018 7.849 7.150 1.00 97.00 209 PHE A CA 1
ATOM 1701 C C . PHE A 1 209 ? 13.823 8.107 5.879 1.00 97.00 209 PHE A C 1
ATOM 1703 O O . PHE A 1 209 ? 14.624 7.269 5.476 1.00 97.00 209 PHE A O 1
ATOM 1710 N N . ARG A 1 210 ? 13.694 9.293 5.275 1.00 94.81 210 ARG A N 1
ATOM 1711 C CA . ARG A 1 210 ? 14.540 9.694 4.144 1.00 94.81 210 ARG A CA 1
ATOM 1712 C C . ARG A 1 210 ? 16.024 9.733 4.525 1.00 94.81 210 ARG A C 1
ATOM 1714 O O . ARG A 1 210 ? 16.872 9.354 3.722 1.00 94.81 210 ARG A O 1
ATOM 17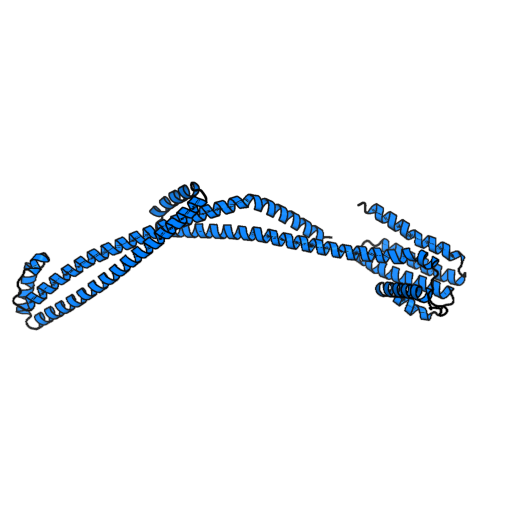21 N N . GLY A 1 211 ? 16.347 10.234 5.717 1.00 93.75 211 GLY A N 1
ATOM 1722 C CA . GLY A 1 211 ? 17.717 10.279 6.229 1.00 93.75 211 GLY A CA 1
ATOM 1723 C C . GLY A 1 211 ? 18.295 8.888 6.488 1.00 93.75 211 GLY A C 1
ATOM 1724 O O . GLY A 1 211 ? 19.427 8.624 6.092 1.00 93.75 211 GLY A O 1
ATOM 1725 N N . GLU A 1 212 ? 17.512 8.006 7.106 1.00 94.50 212 GLU A N 1
ATOM 1726 C CA . GLU A 1 212 ? 17.887 6.621 7.407 1.00 94.50 212 GLU A CA 1
ATOM 1727 C C . GLU A 1 212 ? 18.062 5.793 6.129 1.00 94.50 212 GLU A C 1
ATOM 1729 O O . GLU A 1 212 ? 19.097 5.151 5.962 1.00 94.50 212 GLU A O 1
ATOM 1734 N N . ALA A 1 213 ? 17.121 5.876 5.181 1.00 95.12 213 ALA A N 1
ATOM 1735 C CA . ALA A 1 213 ? 17.186 5.147 3.912 1.00 95.12 213 ALA A CA 1
ATOM 1736 C C . ALA A 1 213 ? 18.497 5.421 3.152 1.00 95.12 213 ALA A C 1
ATOM 1738 O O . ALA A 1 213 ? 19.168 4.493 2.699 1.00 95.12 213 ALA A O 1
ATOM 1739 N N . ARG A 1 214 ? 18.931 6.687 3.104 1.00 94.00 214 ARG A N 1
ATOM 1740 C CA . ARG A 1 214 ? 20.189 7.104 2.457 1.00 94.00 214 ARG A CA 1
ATOM 1741 C C . ARG A 1 214 ? 21.450 6.526 3.100 1.00 94.00 214 ARG A C 1
ATOM 1743 O O . ARG A 1 214 ? 22.483 6.462 2.440 1.00 94.00 214 ARG A O 1
ATOM 1750 N N . GLN A 1 215 ? 21.396 6.160 4.379 1.00 95.31 215 GLN A N 1
ATOM 1751 C CA . GLN A 1 215 ? 22.541 5.613 5.115 1.00 95.31 215 GLN A CA 1
ATOM 1752 C C . GLN A 1 215 ? 22.659 4.091 4.977 1.00 95.31 215 GLN A C 1
ATOM 1754 O O . GLN A 1 215 ? 23.733 3.541 5.219 1.00 95.31 215 GLN A O 1
ATOM 1759 N N . LEU A 1 216 ? 21.580 3.408 4.589 1.00 95.06 216 LEU A N 1
ATOM 1760 C CA . LEU A 1 216 ? 21.559 1.957 4.422 1.00 95.06 216 LEU A CA 1
ATOM 1761 C C . LEU A 1 216 ? 22.193 1.538 3.092 1.00 95.06 216 LEU A C 1
ATOM 1763 O O . LEU A 1 216 ? 22.082 2.238 2.089 1.00 95.06 216 LEU A O 1
ATOM 1767 N N . ASN A 1 217 ? 22.831 0.369 3.053 1.00 95.50 217 ASN A N 1
ATOM 1768 C CA . ASN A 1 217 ? 23.246 -0.261 1.794 1.00 95.50 217 ASN A CA 1
ATOM 1769 C C . ASN A 1 217 ? 22.061 -1.001 1.130 1.00 95.50 217 ASN A C 1
ATOM 1771 O O . ASN A 1 217 ? 21.005 -1.158 1.741 1.00 95.50 217 ASN A O 1
ATOM 1775 N N . ASP A 1 218 ? 22.229 -1.447 -0.118 1.00 93.25 218 ASP A N 1
ATOM 1776 C CA . ASP A 1 218 ? 21.147 -2.072 -0.902 1.00 93.25 218 ASP A CA 1
ATOM 1777 C C . ASP A 1 218 ? 20.598 -3.357 -0.234 1.00 93.25 218 ASP A C 1
ATOM 1779 O O . ASP A 1 218 ? 19.389 -3.592 -0.225 1.00 93.25 218 ASP A O 1
ATOM 1783 N N . ASP A 1 219 ? 21.459 -4.161 0.398 1.00 95.25 219 ASP A N 1
ATOM 1784 C CA . ASP A 1 219 ? 21.045 -5.388 1.095 1.00 95.25 219 ASP A CA 1
ATOM 1785 C C . ASP A 1 219 ? 20.253 -5.093 2.378 1.00 95.25 219 ASP A C 1
ATOM 1787 O O . ASP A 1 219 ? 19.281 -5.785 2.692 1.00 95.25 219 ASP A O 1
ATOM 1791 N N . ASP A 1 220 ? 20.648 -4.064 3.123 1.00 96.44 220 ASP A N 1
ATOM 1792 C CA . ASP A 1 220 ? 19.998 -3.656 4.364 1.00 96.44 220 ASP A CA 1
ATOM 1793 C C . ASP A 1 220 ? 18.663 -2.956 4.090 1.00 96.44 220 ASP A C 1
ATOM 1795 O O . ASP A 1 220 ? 17.711 -3.182 4.837 1.00 96.44 220 ASP A O 1
ATOM 1799 N N . ILE A 1 221 ? 18.542 -2.210 2.982 1.00 95.25 221 ILE A N 1
ATOM 1800 C CA . ILE A 1 221 ? 17.251 -1.706 2.483 1.00 95.25 221 ILE A CA 1
ATOM 1801 C C . ILE A 1 221 ? 16.287 -2.878 2.262 1.00 95.25 221 ILE A C 1
ATOM 1803 O O . ILE A 1 221 ? 15.183 -2.882 2.808 1.00 95.25 221 ILE A O 1
ATOM 1807 N N . ARG A 1 222 ? 16.713 -3.918 1.534 1.00 94.81 222 ARG A N 1
ATOM 1808 C CA . ARG A 1 222 ? 15.872 -5.097 1.252 1.00 94.81 222 ARG A CA 1
ATOM 1809 C C . ARG A 1 222 ? 15.490 -5.862 2.512 1.00 94.81 222 ARG A C 1
ATOM 1811 O O . ARG A 1 222 ? 14.329 -6.233 2.678 1.00 94.81 222 ARG A O 1
ATOM 1818 N N . LYS A 1 223 ? 16.441 -6.078 3.426 1.00 97.12 223 LYS A N 1
ATOM 1819 C CA . LYS A 1 223 ? 16.156 -6.704 4.726 1.00 97.12 223 LYS A CA 1
ATOM 1820 C C . LYS A 1 223 ? 15.143 -5.889 5.519 1.00 97.12 223 LYS A C 1
ATOM 1822 O O . LYS A 1 223 ? 14.204 -6.469 6.056 1.00 97.12 223 LYS A O 1
ATOM 1827 N N . ARG A 1 224 ? 15.302 -4.563 5.563 1.00 97.00 224 ARG A N 1
ATOM 1828 C CA . ARG A 1 224 ? 14.394 -3.685 6.301 1.00 97.00 224 ARG A CA 1
ATOM 1829 C C . ARG A 1 224 ? 12.992 -3.686 5.698 1.00 97.00 224 ARG A C 1
ATOM 1831 O O . ARG A 1 224 ? 12.037 -3.792 6.459 1.00 97.00 224 ARG A O 1
ATOM 1838 N N . ILE A 1 225 ? 12.860 -3.666 4.369 1.00 96.94 225 ILE A N 1
ATOM 1839 C CA . ILE A 1 225 ? 11.564 -3.816 3.685 1.00 96.94 225 ILE A CA 1
ATOM 1840 C C . ILE A 1 225 ? 10.883 -5.129 4.092 1.00 96.94 225 ILE A C 1
ATOM 1842 O O . ILE A 1 225 ? 9.712 -5.111 4.464 1.00 96.94 225 ILE A O 1
ATOM 1846 N N . ASN A 1 226 ? 11.613 -6.249 4.102 1.00 96.94 226 ASN A N 1
ATOM 1847 C CA . ASN A 1 226 ? 11.054 -7.538 4.522 1.00 96.94 226 ASN A CA 1
ATOM 1848 C C . ASN A 1 226 ? 10.600 -7.520 5.991 1.00 96.94 226 ASN A C 1
ATOM 1850 O O . ASN A 1 226 ? 9.522 -8.016 6.309 1.00 96.94 226 ASN A O 1
ATOM 1854 N N . THR A 1 227 ? 11.383 -6.907 6.886 1.00 97.38 227 THR A N 1
ATOM 1855 C CA . THR A 1 227 ? 10.982 -6.721 8.289 1.00 97.38 227 THR A CA 1
ATOM 1856 C C . THR A 1 227 ? 9.712 -5.876 8.407 1.00 97.38 227 THR A C 1
ATOM 1858 O O . THR A 1 227 ? 8.808 -6.235 9.158 1.00 97.38 227 THR A O 1
ATOM 1861 N N . ILE A 1 228 ? 9.601 -4.787 7.641 1.00 96.94 228 ILE A N 1
ATOM 1862 C CA . ILE A 1 228 ? 8.398 -3.947 7.619 1.00 96.94 228 ILE A CA 1
ATOM 1863 C C . ILE A 1 228 ? 7.188 -4.736 7.107 1.00 96.94 228 ILE A C 1
ATOM 1865 O O . ILE A 1 228 ? 6.092 -4.584 7.645 1.00 96.94 228 ILE A O 1
ATOM 1869 N N . ASP A 1 229 ? 7.359 -5.609 6.115 1.00 96.44 229 ASP A N 1
ATOM 1870 C CA . ASP A 1 229 ? 6.277 -6.459 5.610 1.00 96.44 229 ASP A CA 1
ATOM 1871 C C . ASP A 1 229 ? 5.776 -7.448 6.672 1.00 96.44 229 ASP A C 1
ATOM 1873 O O . ASP A 1 229 ? 4.564 -7.606 6.855 1.00 96.44 229 ASP A O 1
ATOM 1877 N N . GLU A 1 230 ? 6.681 -8.054 7.440 1.00 97.19 230 GLU A N 1
ATOM 1878 C CA . GLU A 1 230 ? 6.327 -8.907 8.580 1.00 97.19 230 GLU A CA 1
ATOM 1879 C C . GLU A 1 230 ? 5.606 -8.121 9.690 1.00 97.19 230 GLU A C 1
ATOM 1881 O O . GLU A 1 230 ? 4.574 -8.565 10.211 1.00 97.19 230 GLU A O 1
ATOM 1886 N N . GLU A 1 231 ? 6.106 -6.931 10.036 1.00 97.00 231 GLU A N 1
ATOM 1887 C CA . GLU A 1 231 ? 5.496 -6.037 11.027 1.00 97.00 231 GLU A CA 1
ATOM 1888 C C . GLU A 1 231 ? 4.110 -5.544 10.582 1.00 97.00 231 GLU A C 1
ATOM 1890 O O . GLU A 1 231 ? 3.176 -5.496 11.390 1.00 97.00 231 GLU A O 1
ATOM 1895 N N . THR A 1 232 ? 3.940 -5.255 9.292 1.00 95.81 232 THR A N 1
ATOM 1896 C CA . THR A 1 232 ? 2.664 -4.843 8.692 1.00 95.81 232 THR A CA 1
ATOM 1897 C C . THR A 1 232 ? 1.652 -5.980 8.773 1.00 95.81 232 THR A C 1
ATOM 1899 O O . THR A 1 232 ? 0.546 -5.792 9.281 1.00 95.81 232 THR A O 1
ATOM 1902 N N . GLN A 1 233 ? 2.035 -7.200 8.383 1.00 95.31 233 GLN A N 1
ATOM 1903 C CA . GLN A 1 233 ? 1.158 -8.369 8.508 1.00 95.31 233 GLN A CA 1
ATOM 1904 C C . GLN A 1 233 ? 0.762 -8.646 9.960 1.00 95.31 233 GLN A C 1
ATOM 1906 O O . GLN A 1 233 ? -0.394 -8.973 10.245 1.00 95.31 233 GLN A O 1
ATOM 1911 N N . LYS A 1 234 ? 1.703 -8.509 10.900 1.00 95.88 234 LYS A N 1
ATOM 1912 C CA . LYS A 1 234 ? 1.419 -8.640 12.331 1.00 95.88 234 LYS A CA 1
ATOM 1913 C C . LYS A 1 234 ? 0.425 -7.574 12.798 1.00 95.88 234 LYS A C 1
ATOM 1915 O O . LYS A 1 234 ? -0.521 -7.911 13.509 1.00 95.88 234 LYS A O 1
ATOM 1920 N N . THR A 1 235 ? 0.606 -6.326 12.374 1.00 95.12 235 THR A N 1
ATOM 1921 C CA . THR A 1 235 ? -0.285 -5.203 12.699 1.00 95.12 235 THR A CA 1
ATOM 1922 C C . THR A 1 235 ? -1.696 -5.438 12.167 1.00 95.12 235 THR A C 1
ATOM 1924 O O . THR A 1 235 ? -2.652 -5.314 12.930 1.00 95.12 235 THR A O 1
ATOM 1927 N N . ILE A 1 236 ? -1.838 -5.898 10.920 1.00 93.62 236 ILE A N 1
ATOM 1928 C CA . ILE A 1 236 ? -3.134 -6.255 10.321 1.00 93.62 236 ILE A CA 1
ATOM 1929 C C . ILE A 1 236 ? -3.831 -7.353 11.135 1.00 93.62 236 ILE A C 1
ATOM 1931 O O . ILE A 1 236 ? -5.001 -7.216 11.484 1.00 93.62 236 ILE A O 1
ATOM 1935 N N . ARG A 1 237 ? -3.117 -8.423 11.516 1.00 94.88 237 ARG A N 1
ATOM 1936 C CA . ARG A 1 237 ? -3.693 -9.503 12.344 1.00 94.88 237 ARG A CA 1
ATOM 1937 C C . ARG A 1 237 ? -4.170 -8.995 13.707 1.00 94.88 237 ARG A C 1
ATOM 1939 O O . ARG A 1 237 ? -5.231 -9.401 14.175 1.00 94.88 237 ARG A O 1
ATOM 1946 N N . LEU A 1 238 ? -3.396 -8.115 14.345 1.00 94.88 238 LEU A N 1
ATOM 1947 C CA . LEU A 1 238 ? -3.767 -7.511 15.627 1.00 94.88 238 LEU A CA 1
ATOM 1948 C C . LEU A 1 238 ? -4.976 -6.579 15.487 1.00 94.88 238 LEU A C 1
ATOM 1950 O O . LEU A 1 238 ? -5.867 -6.623 16.332 1.00 94.88 238 LEU A O 1
ATOM 1954 N N . LYS A 1 239 ? -5.037 -5.785 14.414 1.00 95.19 239 LYS A N 1
ATOM 1955 C CA . LYS A 1 239 ? -6.176 -4.921 14.083 1.00 95.19 239 LYS A CA 1
ATOM 1956 C C . LYS A 1 239 ? -7.450 -5.743 13.893 1.00 95.19 239 LYS A C 1
ATOM 1958 O O . LYS A 1 239 ? -8.413 -5.502 14.612 1.00 95.19 239 LYS A O 1
ATOM 1963 N N . MET A 1 240 ? -7.406 -6.791 13.068 1.00 95.12 240 MET A N 1
ATOM 1964 C CA . MET A 1 240 ? -8.535 -7.708 12.859 1.00 95.12 240 MET A CA 1
ATOM 1965 C C . MET A 1 240 ? -9.016 -8.363 14.161 1.00 95.12 240 MET A C 1
ATOM 1967 O O . MET A 1 240 ? -10.215 -8.517 14.381 1.00 95.12 240 MET A O 1
ATOM 1971 N N . HIS A 1 241 ? -8.097 -8.750 15.053 1.00 95.75 241 HIS A N 1
ATOM 1972 C CA . HIS A 1 241 ? -8.474 -9.293 16.360 1.00 95.75 241 HIS A CA 1
ATOM 1973 C C . HIS A 1 241 ? -9.217 -8.255 17.212 1.00 95.75 241 HIS A C 1
ATOM 1975 O O . HIS A 1 241 ? -10.213 -8.581 17.854 1.00 95.75 241 HIS A O 1
ATOM 1981 N N . VAL A 1 242 ? -8.742 -7.007 17.229 1.00 95.50 242 VAL A N 1
ATOM 1982 C CA . VAL A 1 242 ? -9.381 -5.919 17.983 1.00 95.50 242 VAL A CA 1
ATOM 1983 C C . VAL A 1 242 ? -10.739 -5.547 17.386 1.00 95.50 242 VAL A C 1
ATOM 1985 O O . VAL A 1 242 ? -11.658 -5.288 18.158 1.00 95.50 242 VAL A O 1
ATOM 1988 N N . GLU A 1 243 ? -10.881 -5.540 16.059 1.00 95.88 243 GLU A N 1
ATOM 1989 C CA . GLU A 1 243 ? -12.160 -5.330 15.361 1.00 95.88 243 GLU A CA 1
ATOM 1990 C C . GLU A 1 243 ? -13.167 -6.418 15.736 1.00 95.88 243 GLU A C 1
ATOM 1992 O O . GLU A 1 243 ? -14.266 -6.107 16.179 1.00 95.88 243 GLU A O 1
ATOM 1997 N N . LYS A 1 244 ? -12.758 -7.691 15.713 1.00 96.44 244 LYS A N 1
ATOM 1998 C CA . LYS A 1 244 ? -13.630 -8.794 16.131 1.00 96.44 244 LYS A CA 1
ATOM 1999 C C . LYS A 1 244 ? -14.090 -8.663 17.589 1.00 96.44 244 LYS A C 1
ATOM 2001 O O . LYS A 1 244 ? -15.265 -8.845 17.891 1.00 96.44 244 LYS A O 1
ATOM 2006 N N . GLU A 1 245 ? -13.179 -8.330 18.504 1.00 95.62 245 GLU A N 1
ATOM 2007 C CA . GLU A 1 245 ? -13.544 -8.076 19.905 1.00 95.62 245 GLU A CA 1
ATOM 2008 C C . GLU A 1 245 ? -14.471 -6.858 20.049 1.00 95.62 245 GLU A C 1
ATOM 2010 O O . GLU A 1 245 ? -15.292 -6.817 20.966 1.00 95.62 245 GLU A O 1
ATOM 2015 N N . LEU A 1 246 ? -14.322 -5.844 19.190 1.00 96.44 246 LEU A N 1
ATOM 2016 C CA . LEU A 1 246 ? -15.200 -4.679 19.162 1.00 96.44 246 LEU A CA 1
ATOM 2017 C C . LEU A 1 246 ? -16.615 -5.091 18.746 1.00 96.44 246 LEU A C 1
ATOM 2019 O O . LEU A 1 246 ? -17.558 -4.745 19.452 1.00 96.44 246 LEU A O 1
ATOM 2023 N N . ASP A 1 247 ? -16.748 -5.877 17.679 1.00 96.75 247 ASP A N 1
ATOM 2024 C CA . ASP A 1 247 ? -18.033 -6.370 17.174 1.00 96.75 247 ASP A CA 1
ATOM 2025 C C . ASP A 1 247 ? -18.759 -7.229 18.220 1.00 96.75 247 ASP A C 1
ATOM 2027 O O . ASP A 1 247 ? -19.966 -7.087 18.438 1.00 96.75 247 ASP A O 1
ATOM 2031 N N . GLU A 1 248 ? -18.020 -8.090 18.929 1.00 96.44 248 GLU A N 1
ATOM 2032 C CA . GLU A 1 248 ? -18.546 -8.892 20.040 1.00 96.44 248 GLU A CA 1
ATOM 2033 C C . GLU A 1 248 ? -19.035 -8.006 21.201 1.00 96.44 248 GLU A C 1
ATOM 2035 O O . GLU A 1 248 ? -20.109 -8.243 21.765 1.00 96.44 248 GLU A O 1
ATOM 2040 N N . LEU A 1 249 ? -18.282 -6.956 21.551 1.00 96.75 249 LEU A N 1
ATOM 2041 C CA . LEU A 1 249 ? -18.671 -6.002 22.593 1.00 96.75 249 LEU A CA 1
ATOM 2042 C C . LEU A 1 249 ? -19.874 -5.144 22.184 1.00 96.75 249 LEU A C 1
ATOM 2044 O O . LEU A 1 249 ? -20.743 -4.900 23.020 1.00 96.75 249 LEU A O 1
ATOM 2048 N N . GLU A 1 250 ? -19.938 -4.687 20.934 1.00 95.69 250 GLU A N 1
ATOM 2049 C CA . GLU A 1 250 ? -21.055 -3.896 20.408 1.00 95.69 250 GLU A CA 1
ATOM 2050 C C . GLU A 1 250 ? -22.334 -4.743 20.331 1.00 95.69 250 GLU A C 1
ATOM 2052 O O . GLU A 1 250 ? -23.385 -4.302 20.800 1.00 95.69 250 GLU A O 1
ATOM 2057 N N . SER A 1 251 ? -22.230 -6.000 19.892 1.00 96.06 251 SER A N 1
ATOM 2058 C CA . SER A 1 251 ? -23.341 -6.963 19.917 1.00 96.06 251 SER A CA 1
ATOM 2059 C C . SER A 1 251 ? -23.825 -7.244 21.345 1.00 96.06 251 SER A C 1
ATOM 2061 O O . SER A 1 251 ? -25.025 -7.231 21.624 1.00 96.06 251 SER A O 1
ATOM 2063 N N . GLY A 1 252 ? -22.894 -7.448 22.285 1.00 95.56 252 GLY A N 1
ATOM 2064 C CA . GLY A 1 252 ? -23.218 -7.638 23.700 1.00 95.56 252 GLY A CA 1
ATOM 2065 C C . GLY A 1 252 ? -23.871 -6.406 24.332 1.00 95.56 252 GLY A C 1
ATOM 2066 O O . GLY A 1 252 ? -24.824 -6.532 25.103 1.00 95.56 252 GLY A O 1
ATOM 2067 N N . LYS A 1 253 ? -23.407 -5.202 23.977 1.00 96.25 253 LYS A N 1
ATOM 2068 C CA . LYS A 1 253 ? -24.018 -3.938 24.407 1.00 96.25 253 LYS A CA 1
ATOM 2069 C C . LYS A 1 253 ? -25.454 -3.818 23.907 1.00 96.25 253 LYS A C 1
ATOM 2071 O O . LYS A 1 253 ? -26.321 -3.396 24.670 1.00 96.25 253 LYS A O 1
ATOM 2076 N N . GLU A 1 254 ? -25.706 -4.189 22.657 1.00 96.19 254 GLU A N 1
ATOM 2077 C CA . GLU A 1 254 ? -27.043 -4.123 22.073 1.00 96.19 254 GLU A CA 1
ATOM 2078 C C . GLU A 1 254 ? -28.004 -5.113 22.743 1.00 96.19 254 GLU A C 1
ATOM 2080 O O . GLU A 1 254 ? -29.123 -4.747 23.096 1.00 96.19 254 GLU A O 1
ATOM 2085 N N . ALA A 1 255 ? -27.540 -6.325 23.062 1.00 96.81 255 ALA A N 1
ATOM 2086 C CA . ALA A 1 255 ? -28.319 -7.279 23.852 1.00 96.81 255 ALA A CA 1
ATOM 2087 C C . ALA A 1 255 ? -28.700 -6.722 25.241 1.00 96.81 255 ALA A C 1
ATOM 2089 O O . ALA A 1 255 ? -29.844 -6.867 25.677 1.00 96.81 255 ALA A O 1
ATOM 2090 N N . LEU A 1 256 ? -27.774 -6.037 25.926 1.00 96.81 256 LEU A N 1
ATOM 2091 C CA . LEU A 1 256 ? -28.071 -5.379 27.206 1.00 96.81 256 LEU A CA 1
ATOM 2092 C C . LEU A 1 256 ? -29.039 -4.201 27.055 1.00 96.81 256 LEU A C 1
ATOM 2094 O O . LEU A 1 256 ? -29.878 -3.996 27.929 1.00 96.81 256 LEU A O 1
ATOM 2098 N N . ARG A 1 257 ? -28.945 -3.431 25.964 1.00 96.25 257 ARG A N 1
ATOM 2099 C CA . ARG A 1 257 ? -29.876 -2.332 25.666 1.00 96.25 257 ARG A CA 1
ATOM 2100 C C . ARG A 1 257 ? -31.289 -2.835 25.417 1.00 96.25 257 ARG A C 1
ATOM 2102 O O . ARG A 1 257 ? -32.219 -2.270 25.983 1.00 96.25 257 ARG A O 1
ATOM 2109 N N . ASN A 1 258 ? -31.437 -3.914 24.653 1.00 97.06 258 ASN A N 1
ATOM 2110 C CA . ASN A 1 258 ? -32.732 -4.545 24.414 1.00 97.06 258 ASN A CA 1
ATOM 2111 C C . ASN A 1 258 ? -33.356 -5.017 25.730 1.00 97.06 258 ASN A C 1
ATOM 2113 O O . ASN A 1 258 ? -34.493 -4.667 26.035 1.00 97.06 258 ASN A O 1
ATOM 2117 N N . ARG A 1 259 ? -32.574 -5.698 26.578 1.00 96.75 259 ARG A N 1
ATOM 2118 C CA . ARG A 1 259 ? -33.035 -6.118 27.908 1.00 96.75 259 ARG A CA 1
ATOM 2119 C C . ARG A 1 259 ? -33.393 -4.933 28.808 1.00 96.75 259 ARG A C 1
ATOM 2121 O O . ARG A 1 259 ? -34.381 -4.982 29.533 1.00 96.75 259 ARG A O 1
ATOM 2128 N N . LEU A 1 260 ? -32.612 -3.853 28.767 1.00 96.88 260 LEU A N 1
ATOM 2129 C CA . LEU A 1 260 ? -32.917 -2.632 29.512 1.00 96.88 260 LEU A CA 1
ATOM 2130 C C . LEU A 1 260 ? -34.252 -2.024 29.060 1.00 96.88 260 LEU A C 1
ATOM 2132 O O . LEU A 1 260 ? -35.009 -1.531 29.896 1.00 96.88 260 LEU A O 1
ATOM 2136 N N . GLU A 1 261 ? -34.543 -2.059 27.763 1.00 96.75 261 GLU A N 1
ATOM 2137 C CA . GLU A 1 261 ? -35.792 -1.544 27.210 1.00 96.75 261 GLU A CA 1
ATOM 2138 C C . GLU A 1 261 ? -36.996 -2.411 27.603 1.00 96.75 261 GLU A C 1
ATOM 2140 O O . GLU A 1 261 ? -38.015 -1.872 28.031 1.00 96.75 261 GLU A O 1
ATOM 2145 N N . GLU A 1 262 ? -36.855 -3.739 27.599 1.00 97.00 262 GLU A N 1
ATOM 2146 C CA . GLU A 1 262 ? -37.872 -4.656 28.137 1.00 97.00 262 GLU A CA 1
ATOM 2147 C C . GLU A 1 262 ? -38.189 -4.355 29.612 1.00 97.00 262 GLU A C 1
ATOM 2149 O O . GLU A 1 262 ? -39.354 -4.293 30.009 1.00 97.00 262 GLU A O 1
ATOM 2154 N N . ILE A 1 263 ? -37.162 -4.113 30.435 1.00 96.06 263 ILE A N 1
ATOM 2155 C CA . ILE A 1 263 ? -37.343 -3.762 31.850 1.00 96.06 263 ILE A CA 1
ATOM 2156 C C . ILE A 1 263 ? -38.040 -2.406 32.007 1.00 96.06 263 ILE A C 1
ATOM 2158 O O . ILE A 1 263 ? -38.933 -2.275 32.846 1.00 96.06 263 ILE A O 1
ATOM 2162 N N . LYS A 1 264 ? -37.703 -1.404 31.185 1.00 94.38 264 LYS A N 1
ATOM 2163 C CA . LYS A 1 264 ? -38.422 -0.119 31.187 1.00 94.38 264 LYS A CA 1
ATOM 2164 C C . LYS A 1 264 ? -39.892 -0.287 30.810 1.00 94.38 264 LYS A C 1
ATOM 2166 O O . LYS A 1 264 ? -40.741 0.327 31.449 1.00 94.38 264 LYS A O 1
ATOM 2171 N N . GLN A 1 265 ? -40.206 -1.124 29.822 1.00 94.88 265 GLN A N 1
ATOM 2172 C CA . GLN A 1 265 ? -41.589 -1.407 29.428 1.00 94.88 265 GLN A CA 1
ATOM 2173 C C . GLN A 1 265 ? -42.372 -2.099 30.549 1.00 94.88 265 GLN A C 1
ATOM 2175 O O . GLN A 1 265 ? -43.527 -1.749 30.799 1.00 94.88 265 GLN A O 1
ATOM 2180 N N . ARG A 1 266 ? -41.745 -3.033 31.278 1.00 94.25 266 ARG A N 1
ATOM 2181 C CA . ARG A 1 266 ? -42.352 -3.656 32.468 1.00 94.25 266 ARG A CA 1
ATOM 2182 C C . ARG A 1 266 ? -42.624 -2.634 33.566 1.00 94.25 266 ARG A C 1
ATOM 2184 O O . ARG A 1 266 ? -43.743 -2.571 34.068 1.00 94.25 266 ARG A O 1
ATOM 2191 N N . LEU A 1 267 ? -41.642 -1.790 33.891 1.00 93.12 267 LEU A N 1
ATOM 2192 C CA . LEU A 1 267 ? -41.810 -0.703 34.862 1.00 93.12 267 LEU A CA 1
ATOM 2193 C C . LEU A 1 267 ? -42.936 0.256 34.453 1.00 93.12 267 LEU A C 1
ATOM 2195 O O . LEU A 1 267 ? -43.758 0.623 35.287 1.00 93.12 267 LEU A O 1
ATOM 2199 N N . HIS A 1 268 ? -43.018 0.602 33.168 1.00 92.94 268 HIS A N 1
ATOM 2200 C CA . HIS A 1 268 ? -44.082 1.447 32.635 1.00 92.94 268 HIS A CA 1
ATOM 2201 C C . HIS A 1 268 ? -45.463 0.781 32.732 1.00 92.94 268 HIS A C 1
ATOM 2203 O O . HIS A 1 268 ? -46.439 1.424 33.104 1.00 92.94 268 HIS A O 1
ATOM 2209 N N . THR A 1 269 ? -45.550 -0.525 32.466 1.00 94.19 269 THR A N 1
ATOM 2210 C CA . THR A 1 269 ? -46.796 -1.293 32.619 1.00 94.19 269 THR A CA 1
ATOM 2211 C C . THR A 1 269 ? -47.267 -1.291 34.074 1.00 94.19 269 THR A C 1
ATOM 2213 O O . THR A 1 269 ? -48.446 -1.060 34.334 1.00 94.19 269 THR A O 1
ATOM 2216 N N . LEU A 1 270 ? -46.351 -1.477 35.032 1.00 92.25 270 LEU A N 1
ATOM 2217 C CA . LEU A 1 270 ? -46.665 -1.379 36.461 1.00 92.25 270 LEU A CA 1
ATOM 2218 C C . LEU A 1 270 ? -47.170 0.024 36.834 1.00 92.25 270 LEU A C 1
ATOM 2220 O O . LEU A 1 270 ? -48.141 0.144 37.578 1.00 92.25 270 LEU A O 1
ATOM 2224 N N . GLU A 1 271 ? -46.554 1.075 36.289 1.00 91.12 271 GLU A N 1
ATOM 2225 C CA . GLU A 1 271 ? -46.983 2.462 36.501 1.00 91.12 271 GLU A CA 1
ATOM 2226 C C . GLU A 1 271 ? -48.388 2.740 35.939 1.00 91.12 271 GLU A C 1
ATOM 2228 O O . GLU A 1 271 ? -49.147 3.482 36.550 1.00 91.12 271 GLU A O 1
ATOM 2233 N N . ILE A 1 272 ? -48.781 2.117 34.823 1.00 93.69 272 ILE A N 1
ATOM 2234 C CA . ILE A 1 272 ? -50.146 2.240 34.280 1.00 93.69 272 ILE A CA 1
ATOM 2235 C C . ILE A 1 272 ? -51.176 1.552 35.188 1.00 93.69 272 ILE A C 1
ATOM 2237 O O . ILE A 1 272 ? -52.279 2.070 35.363 1.00 93.69 272 ILE A O 1
ATOM 2241 N N . VAL A 1 273 ? -50.834 0.390 35.755 1.00 92.31 273 VAL A N 1
ATOM 2242 C CA . VAL A 1 273 ? -51.752 -0.407 36.589 1.00 92.31 273 VAL A CA 1
ATOM 2243 C C . VAL A 1 273 ? -52.031 0.266 37.938 1.00 92.31 273 VAL A C 1
ATOM 2245 O O . VAL A 1 273 ? -53.181 0.279 38.375 1.00 92.31 273 VAL A O 1
ATOM 2248 N N . ASP A 1 274 ? -51.012 0.838 38.591 1.00 90.00 274 ASP A N 1
ATOM 2249 C CA . ASP A 1 274 ? -51.157 1.551 39.872 1.00 90.00 274 ASP A CA 1
ATOM 2250 C C . ASP A 1 274 ? -50.278 2.820 39.927 1.00 90.00 274 ASP A C 1
ATOM 2252 O O . ASP A 1 274 ? -49.220 2.844 40.571 1.00 90.00 274 ASP A O 1
ATOM 2256 N N . PRO A 1 275 ? -50.705 3.907 39.262 1.00 90.06 275 PRO A N 1
ATOM 2257 C CA . PRO A 1 275 ? -49.862 5.081 39.048 1.00 90.06 275 PRO A CA 1
ATOM 2258 C C . PRO A 1 275 ? -49.479 5.805 40.338 1.00 90.06 275 PRO A C 1
ATOM 2260 O O . PRO A 1 275 ? -48.359 6.300 40.456 1.00 90.06 275 PRO A O 1
ATOM 2263 N N . ALA A 1 276 ? -50.373 5.873 41.328 1.00 86.81 276 ALA A N 1
ATOM 2264 C CA . ALA A 1 276 ? -50.108 6.613 42.560 1.00 86.81 276 ALA A CA 1
ATOM 2265 C C . ALA A 1 276 ? -49.061 5.903 43.431 1.00 86.81 276 ALA A C 1
ATOM 2267 O O . ALA A 1 276 ? -48.076 6.522 43.844 1.00 86.81 276 ALA A O 1
ATOM 2268 N N . ASN A 1 277 ? -49.230 4.599 43.677 1.00 89.69 277 ASN A N 1
ATOM 2269 C CA . ASN A 1 277 ? -48.304 3.861 44.536 1.00 89.69 277 ASN A CA 1
ATOM 2270 C C . ASN A 1 277 ? -46.964 3.604 43.848 1.00 89.69 277 ASN A C 1
ATOM 2272 O O . ASN A 1 277 ? -45.917 3.709 44.494 1.00 89.69 277 ASN A O 1
ATOM 2276 N N . VAL A 1 278 ? -46.973 3.283 42.550 1.00 90.06 278 VAL A N 1
ATOM 2277 C CA . VAL A 1 278 ? -45.743 3.012 41.797 1.00 90.06 278 VAL A CA 1
ATOM 2278 C C . VAL A 1 278 ? -44.888 4.266 41.689 1.00 90.06 278 VAL A C 1
ATOM 2280 O O . VAL A 1 278 ? -43.688 4.187 41.942 1.00 90.06 278 VAL A O 1
ATOM 2283 N N . LYS A 1 279 ? -45.479 5.438 41.430 1.00 90.19 279 LYS A N 1
ATOM 2284 C CA . LYS A 1 279 ? -44.727 6.695 41.329 1.00 90.19 279 LYS A CA 1
ATOM 2285 C C . LYS A 1 279 ? -44.067 7.101 42.649 1.00 90.19 279 LYS A C 1
ATOM 2287 O O . LYS A 1 279 ? -42.894 7.470 42.647 1.00 90.19 279 LYS A O 1
ATOM 2292 N N . ILE A 1 280 ? -44.776 6.979 43.778 1.00 91.81 280 ILE A N 1
ATOM 2293 C CA . ILE A 1 280 ? -44.209 7.252 45.113 1.00 91.81 280 ILE A CA 1
ATOM 2294 C C . ILE A 1 280 ? -43.067 6.274 45.421 1.00 91.81 280 ILE A C 1
ATOM 2296 O O . ILE A 1 280 ? -41.996 6.689 45.871 1.00 91.81 280 ILE A O 1
ATOM 2300 N N . LYS A 1 281 ? -43.264 4.976 45.151 1.00 91.81 281 LYS A N 1
ATOM 2301 C CA . LYS A 1 281 ? -42.221 3.964 45.367 1.00 91.81 281 LYS A CA 1
ATOM 2302 C C . LYS A 1 281 ? -41.012 4.183 44.460 1.00 91.81 281 LYS A C 1
ATOM 2304 O O . LYS A 1 281 ? -39.897 4.136 44.960 1.00 91.81 281 LYS A O 1
ATOM 2309 N N . LEU A 1 282 ? -41.202 4.470 43.173 1.00 91.44 282 LEU A N 1
ATOM 2310 C CA . LEU A 1 282 ? -40.106 4.755 42.243 1.00 91.44 282 LEU A CA 1
ATOM 2311 C C . LEU A 1 282 ? -39.325 6.008 42.642 1.00 91.44 282 LEU A C 1
ATOM 2313 O O . LEU A 1 282 ? -38.102 5.975 42.593 1.00 91.44 282 LEU A O 1
ATOM 2317 N N . GLN A 1 283 ? -39.988 7.079 43.093 1.00 91.62 283 GLN A N 1
ATOM 2318 C CA . GLN A 1 283 ? -39.289 8.258 43.624 1.00 91.62 283 GLN A CA 1
ATOM 2319 C C . GLN A 1 283 ? -38.410 7.904 44.825 1.00 91.62 283 GLN A C 1
ATOM 2321 O O . GLN A 1 283 ? -37.255 8.325 44.887 1.00 91.62 283 GLN A O 1
ATOM 2326 N N . LYS A 1 284 ? -38.931 7.089 45.750 1.00 93.12 284 LYS A N 1
ATOM 2327 C CA . LYS A 1 284 ? -38.163 6.614 46.902 1.00 93.12 284 LYS A CA 1
ATOM 2328 C C . LYS A 1 284 ? -36.962 5.767 46.466 1.00 93.12 284 LYS A C 1
ATOM 2330 O O . LYS A 1 284 ? -35.838 6.071 46.854 1.00 93.12 284 LYS A O 1
ATOM 2335 N N . LEU A 1 285 ? -37.178 4.774 45.603 1.00 93.50 285 LEU A N 1
ATOM 2336 C CA . LEU A 1 285 ? -36.113 3.918 45.072 1.00 93.50 285 LEU A CA 1
ATOM 2337 C C . LEU A 1 285 ? -35.054 4.718 44.306 1.00 93.50 285 LEU A C 1
ATOM 2339 O O . LEU A 1 285 ? -33.866 4.456 44.443 1.00 93.50 285 LEU A O 1
ATOM 2343 N N . CYS A 1 286 ? -35.470 5.719 43.535 1.00 91.81 286 CYS A N 1
ATOM 2344 C CA . CYS A 1 286 ? -34.578 6.634 42.835 1.00 91.81 286 CYS A CA 1
ATOM 2345 C C . CYS A 1 286 ? -33.667 7.378 43.820 1.00 91.81 286 CYS A C 1
ATOM 2347 O O . CYS A 1 286 ? -32.445 7.302 43.697 1.00 91.81 286 CYS A O 1
ATOM 2349 N N . SER A 1 287 ? -34.247 7.976 44.867 1.00 91.38 287 SER A N 1
ATOM 2350 C CA . SER A 1 287 ? -33.479 8.685 45.897 1.00 91.38 287 SER A CA 1
ATOM 2351 C C . SER A 1 287 ? -32.531 7.787 46.700 1.00 91.38 287 SER A C 1
ATOM 2353 O O . SER A 1 287 ? -31.471 8.243 47.121 1.00 91.38 287 SER A O 1
ATOM 2355 N N . GLU A 1 288 ? -32.891 6.518 46.908 1.00 92.94 288 GLU A N 1
ATOM 2356 C CA . GLU A 1 288 ? -32.102 5.586 47.716 1.00 92.94 288 GLU A CA 1
ATOM 2357 C C . GLU A 1 288 ? -31.019 4.865 46.899 1.00 92.94 288 GLU A C 1
ATOM 2359 O O . GLU A 1 288 ? -29.982 4.512 47.458 1.00 92.94 288 GLU A O 1
ATOM 2364 N N . TRP A 1 289 ? -31.256 4.587 45.609 1.00 95.12 289 TRP A N 1
ATOM 2365 C CA . TRP A 1 289 ? -30.450 3.623 44.847 1.00 95.12 289 TRP A CA 1
ATOM 2366 C C . TRP A 1 289 ? -29.645 4.212 43.681 1.00 95.12 289 TRP A C 1
ATOM 2368 O O . TRP A 1 289 ? -28.644 3.601 43.310 1.00 95.12 289 TRP A O 1
ATOM 2378 N N . GLU A 1 290 ? -30.002 5.370 43.101 1.00 86.81 290 GLU A N 1
ATOM 2379 C CA . GLU A 1 290 ? -29.281 5.914 41.925 1.00 86.81 290 GLU A CA 1
ATOM 2380 C C . GLU A 1 290 ? -27.823 6.328 42.214 1.00 86.81 290 GLU A C 1
ATOM 2382 O O . GLU A 1 290 ? -27.033 6.468 41.283 1.00 86.81 290 GLU A O 1
ATOM 2387 N N . GLY A 1 291 ? -27.440 6.476 43.486 1.00 87.94 291 GLY A N 1
ATOM 2388 C CA . GLY A 1 291 ? -26.064 6.775 43.907 1.00 87.94 291 GLY A CA 1
ATOM 2389 C C . GLY A 1 291 ? -25.244 5.569 44.379 1.00 87.94 291 GLY A C 1
ATOM 2390 O O . GLY A 1 291 ? -24.083 5.738 44.747 1.00 87.94 291 GLY A O 1
ATOM 2391 N N . LEU A 1 292 ? -25.828 4.368 44.413 1.00 93.38 292 LEU A N 1
ATOM 2392 C CA . LEU A 1 292 ? -25.157 3.177 44.933 1.00 93.38 292 LEU A CA 1
ATOM 2393 C C . LEU A 1 292 ? -24.227 2.552 43.893 1.00 93.38 292 LEU A C 1
ATOM 2395 O O . LEU A 1 292 ? -24.507 2.536 42.696 1.00 93.38 292 LEU A O 1
ATOM 2399 N N . SER A 1 293 ? -23.126 1.969 44.359 1.00 92.44 293 SER A N 1
ATOM 2400 C CA . SER A 1 293 ? -22.230 1.189 43.510 1.00 92.44 293 SER A CA 1
ATOM 2401 C C . SER A 1 293 ? -22.876 -0.127 43.060 1.00 92.44 293 SER A C 1
ATOM 2403 O O . SER A 1 293 ? -23.770 -0.669 43.714 1.00 92.44 293 SER A O 1
ATOM 2405 N N . GLN A 1 294 ? -22.361 -0.713 41.973 1.00 92.12 294 GLN A N 1
ATOM 2406 C CA . GLN A 1 294 ? -22.837 -2.008 41.469 1.00 92.12 294 GLN A CA 1
ATOM 2407 C C . GLN A 1 294 ? -22.852 -3.096 42.564 1.00 92.12 294 GLN A C 1
ATOM 2409 O O . GLN A 1 294 ? -23.822 -3.841 42.680 1.00 92.12 294 GLN A O 1
ATOM 2414 N N . LYS A 1 295 ? -21.802 -3.168 43.396 1.00 92.19 295 LYS A N 1
ATOM 2415 C CA . LYS A 1 295 ? -21.702 -4.163 44.479 1.00 92.19 295 LYS A CA 1
ATOM 2416 C C . LYS A 1 295 ? -22.749 -3.943 45.570 1.00 92.19 295 LYS A C 1
ATOM 2418 O O . LYS A 1 295 ? -23.264 -4.906 46.128 1.00 92.19 295 LYS A O 1
ATOM 2423 N N . GLU A 1 296 ? -23.053 -2.688 45.888 1.00 92.56 296 GLU A N 1
ATOM 2424 C CA . GLU A 1 296 ? -24.090 -2.353 46.866 1.00 92.56 296 GLU A CA 1
ATOM 2425 C C . GLU A 1 296 ? -25.471 -2.729 46.330 1.00 92.56 296 GLU A C 1
ATOM 2427 O O . GLU A 1 296 ? -26.215 -3.421 47.022 1.00 92.56 296 GLU A O 1
ATOM 2432 N N . LEU A 1 297 ? -25.769 -2.391 45.070 1.00 92.38 297 LEU A N 1
ATOM 2433 C CA . LEU A 1 297 ? -27.012 -2.783 44.398 1.00 92.38 297 LEU A CA 1
ATOM 2434 C C . LEU A 1 297 ? -27.200 -4.302 44.365 1.00 92.38 297 LEU A C 1
ATOM 2436 O O . LEU A 1 297 ? -28.294 -4.786 44.655 1.00 92.38 297 LEU A O 1
ATOM 2440 N N . GLU A 1 298 ? -26.153 -5.072 44.055 1.00 91.38 298 GLU A N 1
ATOM 2441 C CA . GLU A 1 298 ? -26.191 -6.542 44.033 1.00 91.38 298 GLU A CA 1
ATOM 2442 C C . GLU A 1 298 ? -26.623 -7.137 45.385 1.00 91.38 298 GLU A C 1
ATOM 2444 O O . GLU A 1 298 ? -27.409 -8.088 45.399 1.00 91.38 298 GLU A O 1
ATOM 2449 N N . ASN A 1 299 ? -26.241 -6.511 46.502 1.00 93.06 299 ASN A N 1
ATOM 2450 C CA . ASN A 1 299 ? -26.549 -6.973 47.860 1.00 93.06 299 ASN A CA 1
ATOM 2451 C C . ASN A 1 299 ? -27.961 -6.616 48.361 1.00 93.06 299 ASN A C 1
ATOM 2453 O O . ASN A 1 299 ? -28.424 -7.193 49.348 1.00 93.06 299 ASN A O 1
ATOM 2457 N N . ILE A 1 300 ? -28.673 -5.699 47.698 1.00 92.06 300 ILE A N 1
ATOM 2458 C CA . ILE A 1 300 ? -30.041 -5.322 48.089 1.00 92.06 300 ILE A CA 1
ATOM 2459 C C . ILE A 1 300 ? -31.007 -6.493 47.867 1.00 92.06 300 ILE A C 1
ATOM 2461 O O . ILE A 1 300 ? -31.121 -7.023 46.757 1.00 92.06 300 ILE A O 1
ATOM 2465 N N . LYS A 1 301 ? -31.758 -6.877 48.904 1.00 91.50 301 LYS A N 1
ATOM 2466 C CA . LYS A 1 301 ? -32.866 -7.836 48.777 1.00 91.50 301 LYS A CA 1
ATOM 2467 C C . LYS A 1 301 ? -34.124 -7.116 48.293 1.00 91.50 301 LYS A C 1
ATOM 2469 O O . LYS A 1 301 ? -34.586 -6.190 48.946 1.00 91.50 301 LYS A O 1
ATOM 2474 N N . THR A 1 302 ? -34.676 -7.562 47.169 1.00 91.25 302 THR A N 1
ATOM 2475 C CA . THR A 1 302 ? -35.916 -7.025 46.589 1.00 91.25 302 THR A CA 1
ATOM 2476 C C . THR A 1 302 ? -37.099 -7.891 46.996 1.00 91.25 302 THR A C 1
ATOM 2478 O O . THR A 1 302 ? -37.020 -9.114 46.887 1.00 91.25 302 THR A O 1
ATOM 2481 N N . THR A 1 303 ? -38.186 -7.274 47.454 1.00 86.88 303 THR A N 1
ATOM 2482 C CA . THR A 1 303 ? -39.373 -7.979 47.970 1.00 86.88 303 THR A CA 1
ATOM 2483 C C . THR A 1 303 ? -40.546 -7.999 46.992 1.00 86.88 303 THR A C 1
ATOM 2485 O O . THR A 1 303 ? -41.398 -8.879 47.089 1.00 86.88 303 THR A O 1
ATOM 2488 N N . GLY A 1 304 ? -40.577 -7.077 46.024 1.00 89.88 304 GLY A N 1
ATOM 2489 C CA . GLY A 1 304 ? -41.628 -6.990 45.009 1.00 89.88 304 GLY A CA 1
ATOM 2490 C C . GLY A 1 304 ? -41.102 -6.817 43.584 1.00 89.88 304 GLY A C 1
ATOM 2491 O O . GLY A 1 304 ? -39.935 -6.491 43.366 1.00 89.88 304 GLY A O 1
ATOM 2492 N N . GLU A 1 305 ? -41.994 -6.998 42.609 1.00 90.88 305 GLU A N 1
ATOM 2493 C CA . GLU A 1 305 ? -41.679 -6.925 41.173 1.00 90.88 305 GLU A CA 1
ATOM 2494 C C . GLU A 1 305 ? -41.148 -5.547 40.743 1.00 90.88 305 GLU A C 1
ATOM 2496 O O . GLU A 1 305 ? -40.205 -5.469 39.953 1.00 90.88 305 GLU A O 1
ATOM 2501 N N . LEU A 1 306 ? -41.691 -4.463 41.311 1.00 92.06 306 LEU A N 1
ATOM 2502 C CA . LEU A 1 306 ? -41.234 -3.093 41.049 1.00 92.06 306 LEU A CA 1
ATOM 2503 C C . LEU A 1 306 ? -39.784 -2.875 41.511 1.00 92.06 306 LEU A C 1
ATOM 2505 O O . LEU A 1 306 ? -38.958 -2.371 40.756 1.00 92.06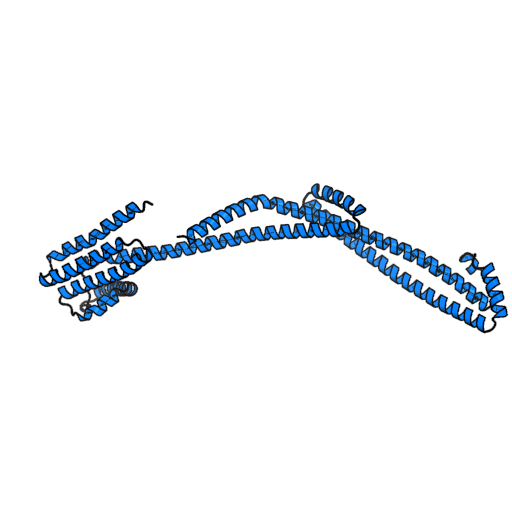 306 LEU A O 1
ATOM 2509 N N . GLU A 1 307 ? -39.473 -3.287 42.744 1.00 93.12 307 GLU A N 1
ATOM 2510 C CA . GLU A 1 307 ? -38.129 -3.196 43.329 1.00 93.12 307 GLU A CA 1
ATOM 2511 C C . GLU A 1 307 ? -37.128 -4.042 42.539 1.00 93.12 307 GLU A C 1
ATOM 2513 O O . GLU A 1 307 ? -36.020 -3.594 42.254 1.00 93.12 307 GLU A O 1
ATOM 2518 N N . HIS A 1 308 ? -37.534 -5.254 42.153 1.00 94.81 308 HIS A N 1
ATOM 2519 C CA . HIS A 1 308 ? -36.719 -6.150 41.344 1.00 94.81 308 HIS A CA 1
ATOM 2520 C C . HIS A 1 308 ? -36.394 -5.544 39.974 1.00 94.81 308 HIS A C 1
ATOM 2522 O O . HIS A 1 308 ? -35.223 -5.432 39.615 1.00 94.81 308 HIS A O 1
ATOM 2528 N N . SER A 1 309 ? -37.419 -5.083 39.253 1.00 94.25 309 SER A N 1
ATOM 2529 C CA . SER A 1 309 ? -37.272 -4.494 37.919 1.00 94.25 309 SER A CA 1
ATOM 2530 C C . SER A 1 309 ? -36.437 -3.212 37.955 1.00 94.25 309 SER A C 1
ATOM 2532 O O . SER A 1 309 ? -35.584 -3.005 37.095 1.00 94.25 309 SER A O 1
ATOM 2534 N N . TYR A 1 310 ? -36.615 -2.367 38.976 1.00 95.06 310 TYR A N 1
ATOM 2535 C CA . TYR A 1 310 ? -35.824 -1.144 39.121 1.00 95.06 310 TYR A CA 1
ATOM 2536 C C . TYR A 1 310 ? -34.355 -1.434 39.465 1.00 95.06 310 TYR A C 1
ATOM 2538 O O . TYR A 1 310 ? -33.450 -0.852 38.865 1.00 95.06 310 TYR A O 1
ATOM 2546 N N . LYS A 1 311 ? -34.087 -2.397 40.359 1.00 95.19 311 LYS A N 1
ATOM 2547 C CA . LYS A 1 311 ? -32.718 -2.868 40.630 1.00 95.19 311 LYS A CA 1
ATOM 2548 C C . LYS A 1 311 ? -32.059 -3.407 39.359 1.00 95.19 311 LYS A C 1
ATOM 2550 O O . LYS A 1 311 ? -30.913 -3.062 39.075 1.00 95.19 311 LYS A O 1
ATOM 2555 N N . GLU A 1 312 ? -32.766 -4.234 38.591 1.00 95.19 312 GLU A N 1
ATOM 2556 C CA . GLU A 1 312 ? -32.256 -4.781 37.331 1.00 95.19 312 GLU A CA 1
ATOM 2557 C C . GLU A 1 312 ? -31.961 -3.669 36.313 1.00 95.19 312 GLU A C 1
ATOM 2559 O O . GLU A 1 312 ? -30.902 -3.686 35.687 1.00 95.19 312 GLU A O 1
ATOM 2564 N N . GLN A 1 313 ? -32.824 -2.651 36.213 1.00 95.94 313 GLN A N 1
ATOM 2565 C CA . GLN A 1 313 ? -32.592 -1.473 35.373 1.00 95.94 313 GLN A CA 1
ATOM 2566 C C . GLN A 1 313 ? -31.264 -0.780 35.717 1.00 95.94 313 GLN A C 1
ATOM 2568 O O . GLN A 1 313 ? -30.477 -0.479 34.815 1.00 95.94 313 GLN A O 1
ATOM 2573 N N . LEU A 1 314 ? -31.001 -0.534 37.005 1.00 95.00 314 LEU A N 1
ATOM 2574 C CA . LEU A 1 314 ? -29.762 0.106 37.459 1.00 95.00 314 LEU A CA 1
ATOM 2575 C C . LEU A 1 314 ? -28.537 -0.775 37.180 1.00 95.00 314 LEU A C 1
ATOM 2577 O O . LEU A 1 314 ? -27.545 -0.289 36.638 1.00 95.00 314 LEU A O 1
ATOM 2581 N N . LEU A 1 315 ? -28.612 -2.079 37.465 1.00 95.50 315 LEU A N 1
ATOM 2582 C CA . LEU A 1 315 ? -27.519 -3.018 37.184 1.00 95.50 315 LEU A CA 1
ATOM 2583 C C . LEU A 1 315 ? -27.188 -3.096 35.686 1.00 95.50 315 LEU A C 1
ATOM 2585 O O . LEU A 1 315 ? -26.012 -3.095 35.318 1.00 95.50 315 LEU A O 1
ATOM 2589 N N . LEU A 1 316 ? -28.200 -3.111 34.815 1.00 96.12 316 LEU A N 1
ATOM 2590 C CA . LEU A 1 316 ? -28.006 -3.093 33.363 1.00 96.12 316 LEU A CA 1
ATOM 2591 C C . LEU A 1 316 ? -27.347 -1.789 32.893 1.00 96.12 316 LEU A C 1
ATOM 2593 O O . LEU A 1 316 ? -26.456 -1.841 32.045 1.00 96.12 316 LEU A O 1
ATOM 2597 N N . ARG A 1 317 ? -27.708 -0.632 33.470 1.00 95.06 317 ARG A N 1
ATOM 2598 C CA . ARG A 1 317 ? -27.033 0.648 33.178 1.00 95.06 317 ARG A CA 1
ATOM 2599 C C . ARG A 1 317 ? -25.540 0.590 33.519 1.00 95.06 317 ARG A C 1
ATOM 2601 O O . ARG A 1 317 ? -24.726 0.931 32.663 1.00 95.06 317 ARG A O 1
ATOM 2608 N N . PHE A 1 318 ? -25.176 0.077 34.698 1.00 94.75 318 PHE A N 1
ATOM 2609 C CA . PHE A 1 318 ? -23.768 -0.109 35.085 1.00 94.75 318 PHE A CA 1
ATOM 2610 C C . PHE A 1 318 ? -23.008 -1.036 34.127 1.00 94.75 318 PHE A C 1
ATOM 2612 O O . PHE A 1 318 ? -21.859 -0.771 33.765 1.00 94.75 318 PHE A O 1
ATOM 2619 N N . GLN A 1 319 ? -23.635 -2.132 33.690 1.00 95.12 319 GLN A N 1
ATOM 2620 C CA . GLN A 1 319 ? -23.014 -3.055 32.737 1.00 95.12 319 GLN A CA 1
ATOM 2621 C C . GLN A 1 319 ? -22.794 -2.404 31.366 1.00 95.12 319 GLN A C 1
ATOM 2623 O O . GLN A 1 319 ? -21.718 -2.574 30.788 1.00 95.12 319 GLN A O 1
ATOM 2628 N N . ILE A 1 320 ? -23.767 -1.632 30.870 1.00 96.12 320 ILE A N 1
ATOM 2629 C CA . ILE A 1 320 ? -23.648 -0.884 29.610 1.00 96.12 320 ILE A CA 1
ATOM 2630 C C . ILE A 1 320 ? -22.507 0.133 29.698 1.00 96.12 320 ILE A C 1
ATOM 2632 O O . ILE A 1 320 ? -21.655 0.147 28.814 1.00 96.12 320 ILE A O 1
ATOM 2636 N N . GLU A 1 321 ? -22.430 0.920 30.774 1.00 95.38 321 GLU A N 1
ATOM 2637 C CA . GLU A 1 321 ? -21.360 1.907 30.972 1.00 95.38 321 GLU A CA 1
ATOM 2638 C C . GLU A 1 321 ? -19.971 1.246 31.005 1.00 95.38 321 GLU A C 1
ATOM 2640 O O . GLU A 1 321 ? -19.020 1.705 30.365 1.00 95.38 321 GLU A O 1
ATOM 2645 N N . LYS A 1 322 ? -19.853 0.096 31.679 1.00 95.19 322 LYS A N 1
ATOM 2646 C CA . LYS A 1 322 ? -18.615 -0.691 31.709 1.00 95.19 322 LYS A CA 1
ATOM 2647 C C . LYS A 1 322 ? -18.217 -1.201 30.322 1.00 95.19 322 LYS A C 1
ATOM 2649 O O . LYS A 1 322 ? -17.026 -1.211 29.997 1.00 95.19 322 LYS A O 1
ATOM 2654 N N . ILE A 1 323 ? -19.178 -1.658 29.516 1.00 95.88 323 ILE A N 1
ATOM 2655 C CA . ILE A 1 323 ? -18.918 -2.073 28.131 1.00 95.88 323 ILE A CA 1
ATOM 2656 C C . ILE A 1 323 ? -18.536 -0.864 27.275 1.00 95.88 323 ILE A C 1
ATOM 2658 O O . ILE A 1 323 ? -17.585 -0.967 26.506 1.00 95.88 323 ILE A O 1
ATOM 2662 N N . ASP A 1 324 ? -19.167 0.293 27.465 1.00 95.75 324 ASP A N 1
ATOM 2663 C CA . ASP A 1 324 ? -18.809 1.528 26.764 1.00 95.75 324 ASP A CA 1
ATOM 2664 C C . ASP A 1 324 ? -17.374 1.970 27.042 1.00 95.75 324 ASP A C 1
ATOM 2666 O O . ASP A 1 324 ? -16.630 2.297 26.114 1.00 95.75 324 ASP A O 1
ATOM 2670 N N . GLY A 1 325 ? -16.926 1.879 28.296 1.00 95.56 325 GLY A N 1
ATOM 2671 C CA . GLY A 1 325 ? -15.521 2.091 28.644 1.00 95.56 325 GLY A CA 1
ATOM 2672 C C . GLY A 1 325 ? -14.576 1.146 27.889 1.00 95.56 325 GLY A C 1
ATOM 2673 O O . GLY A 1 325 ? -13.540 1.577 27.374 1.00 95.56 325 GLY A O 1
ATOM 2674 N N . LYS A 1 326 ? -14.944 -0.137 27.760 1.00 96.75 326 LYS A N 1
ATOM 2675 C CA . LYS A 1 326 ? -14.161 -1.127 26.998 1.00 96.75 326 LYS A CA 1
ATOM 2676 C C . LYS A 1 326 ? -14.157 -0.835 25.497 1.00 96.75 326 LYS A C 1
ATOM 2678 O O . LYS A 1 326 ? -13.082 -0.862 24.902 1.00 96.75 326 LYS A O 1
ATOM 2683 N N . ILE A 1 327 ? -15.314 -0.532 24.905 1.00 96.25 327 ILE A N 1
ATOM 2684 C CA . ILE A 1 327 ? -15.457 -0.168 23.487 1.00 96.25 327 ILE A CA 1
ATOM 2685 C C . ILE A 1 327 ? -14.585 1.048 23.182 1.00 96.25 327 ILE A C 1
ATOM 2687 O O . ILE A 1 327 ? -13.770 0.998 22.266 1.00 96.25 327 ILE A O 1
ATOM 2691 N N . ASN A 1 328 ? -14.665 2.105 23.992 1.00 95.31 328 ASN A N 1
ATOM 2692 C CA . ASN A 1 328 ? -13.835 3.298 23.820 1.00 95.31 328 ASN A CA 1
ATOM 2693 C C . ASN A 1 328 ? -12.337 2.975 23.911 1.00 95.31 328 ASN A C 1
ATOM 2695 O O . ASN A 1 328 ? -11.542 3.472 23.110 1.00 95.31 328 ASN A O 1
ATOM 2699 N N . GLY A 1 329 ? -11.941 2.101 24.841 1.00 95.56 329 GLY A N 1
ATOM 2700 C CA . GLY A 1 329 ? -10.569 1.604 24.933 1.00 95.56 329 GLY A CA 1
ATOM 2701 C C . GLY A 1 329 ? -10.114 0.847 23.679 1.00 95.56 329 GLY A C 1
ATOM 2702 O O . GLY A 1 329 ? -8.984 1.033 23.229 1.00 95.56 329 GLY A O 1
ATOM 2703 N N . LYS A 1 330 ? -10.984 0.023 23.084 1.00 95.38 330 LYS A N 1
ATOM 2704 C CA . LYS A 1 330 ? -10.702 -0.722 21.845 1.00 95.38 330 LYS A CA 1
ATOM 2705 C C . LYS A 1 330 ? -10.672 0.196 20.617 1.00 95.38 330 LYS A C 1
ATOM 2707 O O . LYS A 1 330 ? -9.733 0.091 19.837 1.00 95.38 330 LYS A O 1
ATOM 2712 N N . LYS A 1 331 ? -11.581 1.173 20.501 1.00 95.25 331 LYS A N 1
ATOM 2713 C CA . LYS A 1 331 ? -11.565 2.194 19.432 1.00 95.25 331 LYS A CA 1
ATOM 2714 C C . LYS A 1 331 ? -10.264 2.995 19.427 1.00 95.25 331 LYS A C 1
ATOM 2716 O O . LYS A 1 331 ? -9.642 3.145 18.384 1.00 95.25 331 LYS A O 1
ATOM 2721 N N . ARG A 1 332 ? -9.779 3.419 20.600 1.00 94.62 332 ARG A N 1
ATOM 2722 C CA . ARG A 1 332 ? -8.458 4.069 20.717 1.00 94.62 332 ARG A CA 1
ATOM 2723 C C . ARG A 1 332 ? -7.310 3.158 20.269 1.00 94.62 332 ARG A C 1
ATOM 2725 O O . ARG A 1 332 ? -6.374 3.636 19.638 1.00 94.62 332 ARG A O 1
ATOM 2732 N N . LYS A 1 333 ? -7.378 1.855 20.572 1.00 94.38 333 LYS A N 1
ATOM 2733 C CA . LYS A 1 333 ? -6.388 0.877 20.088 1.00 94.38 333 LYS A CA 1
ATOM 2734 C C . LYS A 1 333 ? -6.428 0.709 18.567 1.00 94.38 333 LYS A C 1
ATOM 2736 O O . LYS A 1 333 ? -5.365 0.575 17.978 1.00 94.38 333 LYS A O 1
ATOM 2741 N N . LEU A 1 334 ? -7.604 0.738 17.937 1.00 93.94 334 LEU A N 1
ATOM 2742 C CA . LEU A 1 334 ? -7.718 0.684 16.473 1.00 93.94 334 LEU A CA 1
ATOM 2743 C C . LEU A 1 334 ? -7.052 1.889 15.810 1.00 93.94 334 LEU A C 1
ATOM 2745 O O . LEU A 1 334 ? -6.231 1.694 14.923 1.00 93.94 334 LEU A O 1
ATOM 2749 N N . VAL A 1 335 ? -7.311 3.100 16.315 1.00 93.44 335 VAL A N 1
ATOM 2750 C CA . VAL A 1 335 ? -6.641 4.321 15.833 1.00 93.44 335 VAL A CA 1
ATOM 2751 C C . VAL A 1 335 ? -5.119 4.203 15.968 1.00 93.44 335 VAL A C 1
ATOM 2753 O O . VAL A 1 335 ? -4.380 4.551 15.053 1.00 93.44 335 VAL A O 1
ATOM 2756 N N . TYR A 1 336 ? -4.625 3.665 17.087 1.00 93.25 336 TYR A N 1
ATOM 2757 C CA . TYR A 1 336 ? -3.191 3.419 17.267 1.00 93.25 336 TYR A CA 1
ATOM 2758 C C . TYR A 1 336 ? -2.619 2.441 16.227 1.00 93.25 336 TYR A C 1
ATOM 2760 O O . TYR A 1 336 ? -1.539 2.686 15.684 1.00 93.25 336 TYR A O 1
ATOM 2768 N N . TRP A 1 337 ? -3.323 1.344 15.936 1.00 93.88 337 TRP A N 1
ATOM 2769 C CA . TRP A 1 337 ? -2.882 0.378 14.929 1.00 93.88 337 TRP A CA 1
ATOM 2770 C C . TRP A 1 337 ? -2.916 0.947 13.512 1.00 93.88 337 TRP A C 1
ATOM 2772 O O . TRP A 1 337 ? -1.975 0.714 12.764 1.00 93.88 337 TRP A O 1
ATOM 2782 N N . GLU A 1 338 ? -3.929 1.741 13.170 1.00 92.56 338 GLU A N 1
ATOM 2783 C CA . GLU A 1 338 ? -4.020 2.443 11.883 1.00 92.56 338 GLU A CA 1
ATOM 2784 C C . GLU A 1 338 ? -2.868 3.441 11.697 1.00 92.56 338 GLU A C 1
ATOM 2786 O O . GLU A 1 338 ? -2.206 3.457 10.662 1.00 92.56 338 GLU A O 1
ATOM 2791 N N . LEU A 1 339 ? -2.548 4.220 12.734 1.00 92.31 339 LEU A N 1
ATOM 2792 C CA . LEU A 1 339 ? -1.377 5.096 12.708 1.00 92.31 339 LEU A CA 1
ATOM 2793 C C . LEU A 1 339 ? -0.079 4.297 12.558 1.00 92.31 339 LEU A C 1
ATOM 2795 O O . LEU A 1 339 ? 0.808 4.710 11.817 1.00 92.31 339 LEU A O 1
ATOM 2799 N N . THR A 1 340 ? 0.043 3.157 13.237 1.00 94.25 340 THR A N 1
ATOM 2800 C CA . THR A 1 340 ? 1.229 2.292 13.140 1.00 94.25 340 THR A CA 1
ATOM 2801 C C . THR A 1 340 ? 1.390 1.727 11.727 1.00 94.25 340 THR A C 1
ATOM 2803 O O . THR A 1 340 ? 2.488 1.765 11.181 1.00 94.25 340 THR A O 1
ATOM 2806 N N . GLU A 1 341 ? 0.299 1.277 11.108 1.00 94.00 341 GLU A N 1
ATOM 2807 C CA . GLU A 1 341 ? 0.256 0.806 9.721 1.00 94.00 341 GLU A CA 1
ATOM 2808 C C . GLU A 1 341 ? 0.720 1.896 8.742 1.00 94.00 341 GLU A C 1
ATOM 2810 O O . GLU A 1 341 ? 1.617 1.657 7.935 1.00 94.00 341 GLU A O 1
ATOM 2815 N N . ASN A 1 342 ? 0.207 3.123 8.879 1.00 94.19 342 ASN A N 1
ATOM 2816 C CA . ASN A 1 342 ? 0.612 4.256 8.040 1.00 94.19 342 ASN A CA 1
ATOM 2817 C C . ASN A 1 342 ? 2.092 4.630 8.216 1.00 94.19 342 ASN A C 1
ATOM 2819 O O . ASN A 1 342 ? 2.761 4.987 7.249 1.00 94.19 342 ASN A O 1
ATOM 2823 N N . VAL A 1 343 ? 2.622 4.534 9.440 1.00 95.94 343 VAL A N 1
ATOM 2824 C CA . VAL A 1 343 ? 4.049 4.766 9.717 1.00 95.94 343 VAL A CA 1
ATOM 2825 C C . VAL A 1 343 ? 4.919 3.732 9.008 1.00 95.94 343 VAL A C 1
ATOM 2827 O O . VAL A 1 343 ? 5.897 4.113 8.368 1.00 95.94 343 VAL A O 1
ATOM 2830 N N . LEU A 1 344 ? 4.567 2.450 9.121 1.00 96.44 344 LEU A N 1
ATOM 2831 C CA . LEU A 1 344 ? 5.294 1.352 8.482 1.00 96.44 344 LEU A CA 1
ATOM 2832 C C . LEU A 1 344 ? 5.253 1.475 6.957 1.00 96.44 344 LEU A C 1
ATOM 2834 O O . LEU A 1 344 ? 6.283 1.354 6.294 1.00 96.44 344 LEU A O 1
ATOM 2838 N N . LEU A 1 345 ? 4.080 1.787 6.400 1.00 96.06 345 LEU A N 1
ATOM 2839 C CA . LEU A 1 345 ? 3.920 2.021 4.969 1.00 96.06 345 LEU A CA 1
ATOM 2840 C C . LEU A 1 345 ? 4.783 3.194 4.490 1.00 96.06 345 LEU A C 1
ATOM 2842 O O . LEU A 1 345 ? 5.467 3.076 3.476 1.00 96.06 345 LEU A O 1
ATOM 2846 N N . LEU A 1 346 ? 4.800 4.304 5.232 1.00 97.06 346 LEU A N 1
ATOM 2847 C CA . LEU A 1 346 ? 5.623 5.466 4.903 1.00 97.06 346 LEU A CA 1
ATOM 2848 C C . LEU A 1 346 ? 7.118 5.119 4.883 1.00 97.06 346 LEU A C 1
ATOM 2850 O O . LEU A 1 346 ? 7.818 5.499 3.947 1.00 97.06 346 LEU A O 1
ATOM 2854 N N . GLU A 1 347 ? 7.602 4.384 5.888 1.00 97.62 347 GLU A N 1
ATOM 2855 C CA . GLU A 1 347 ? 8.993 3.918 5.944 1.00 97.62 347 GLU A CA 1
ATOM 2856 C C . GLU A 1 347 ? 9.329 3.042 4.729 1.00 97.62 347 GLU A C 1
ATOM 2858 O O . GLU A 1 347 ? 10.323 3.283 4.041 1.00 97.62 347 GLU A O 1
ATOM 2863 N N . LYS A 1 348 ? 8.455 2.080 4.403 1.00 97.81 348 LYS A N 1
ATOM 2864 C CA . LYS A 1 348 ? 8.618 1.202 3.238 1.00 97.81 348 LYS A CA 1
ATOM 2865 C C . LYS A 1 348 ? 8.719 1.989 1.933 1.00 97.81 348 LYS A C 1
ATOM 2867 O O . LYS A 1 348 ? 9.601 1.703 1.126 1.00 97.81 348 LYS A O 1
ATOM 2872 N N . LEU A 1 349 ? 7.848 2.977 1.724 1.00 97.62 349 LEU A N 1
ATOM 2873 C CA . LEU A 1 349 ? 7.855 3.788 0.506 1.00 97.62 349 LEU A CA 1
ATOM 2874 C C . LEU A 1 349 ? 9.153 4.590 0.359 1.00 97.62 349 LEU A C 1
ATOM 2876 O O . LEU A 1 349 ? 9.684 4.675 -0.745 1.00 97.62 349 LEU A O 1
ATOM 2880 N N . PHE A 1 350 ? 9.704 5.134 1.450 1.00 97.69 350 PHE A N 1
ATOM 2881 C CA . PHE A 1 350 ? 11.001 5.819 1.402 1.00 97.69 350 PHE A CA 1
ATOM 2882 C C . PHE A 1 350 ? 12.159 4.876 1.078 1.00 97.69 350 PHE A C 1
ATOM 2884 O O . PHE A 1 350 ? 13.041 5.250 0.308 1.00 97.69 350 PHE A O 1
ATOM 2891 N N . LEU A 1 351 ? 12.148 3.657 1.621 1.00 97.19 351 LEU A N 1
ATOM 2892 C CA . LEU A 1 351 ? 13.148 2.637 1.304 1.00 97.19 351 LEU A CA 1
ATOM 2893 C C . LEU A 1 351 ? 13.078 2.209 -0.170 1.00 97.19 351 LEU A C 1
ATOM 2895 O O . LEU A 1 351 ? 14.110 2.117 -0.830 1.00 97.19 351 LEU A O 1
ATOM 2899 N N . GLN A 1 352 ? 11.871 2.010 -0.706 1.00 97.06 352 GLN A N 1
ATOM 2900 C CA . GLN A 1 352 ? 11.659 1.687 -2.122 1.00 97.06 352 GLN A CA 1
ATOM 2901 C C . GLN A 1 352 ? 12.045 2.841 -3.051 1.00 97.06 352 GLN A C 1
ATOM 2903 O O . GLN A 1 352 ? 12.610 2.608 -4.118 1.00 97.06 352 GLN A O 1
ATOM 2908 N N . LEU A 1 353 ? 11.748 4.081 -2.653 1.00 97.00 353 LEU A N 1
ATOM 2909 C CA . LEU A 1 353 ? 12.144 5.271 -3.400 1.00 97.00 353 LEU A CA 1
ATOM 2910 C C . LEU A 1 353 ? 13.669 5.395 -3.463 1.00 97.00 353 LEU A C 1
ATOM 2912 O O . LEU A 1 353 ? 14.207 5.686 -4.523 1.00 97.00 353 LEU A O 1
ATOM 2916 N N . GLU A 1 354 ? 14.363 5.133 -2.355 1.00 96.75 354 GLU A N 1
ATOM 2917 C CA . GLU A 1 354 ? 15.826 5.156 -2.305 1.00 96.75 354 GLU A CA 1
ATOM 2918 C C . GLU A 1 354 ? 16.457 4.032 -3.147 1.00 96.75 354 GLU A C 1
ATOM 2920 O O . GLU A 1 354 ? 17.425 4.293 -3.858 1.00 96.75 354 GLU A O 1
ATOM 2925 N N . GLU A 1 355 ? 15.915 2.805 -3.121 1.00 95.19 355 GLU A N 1
ATOM 2926 C CA . GLU A 1 355 ? 16.371 1.716 -4.009 1.00 95.19 355 GLU A CA 1
ATOM 2927 C C . GLU A 1 355 ? 16.240 2.133 -5.483 1.00 95.19 355 GLU A C 1
ATOM 2929 O O . GLU A 1 355 ? 17.191 2.024 -6.258 1.00 95.19 355 GLU A O 1
ATOM 2934 N N . LEU A 1 356 ? 15.093 2.711 -5.846 1.00 94.50 356 LEU A N 1
ATOM 2935 C CA . LEU A 1 356 ? 14.818 3.161 -7.205 1.00 94.50 356 LEU A CA 1
ATOM 2936 C C . LEU A 1 356 ? 15.698 4.347 -7.633 1.00 94.50 356 LEU A C 1
ATOM 2938 O O . LEU A 1 356 ? 16.213 4.350 -8.749 1.00 94.50 356 LEU A O 1
ATOM 2942 N N . ASP A 1 357 ? 15.918 5.329 -6.755 1.00 94.31 357 ASP A N 1
ATOM 2943 C CA . ASP A 1 357 ? 16.811 6.468 -7.010 1.00 94.31 357 ASP A CA 1
ATOM 2944 C C . ASP A 1 357 ? 18.257 5.997 -7.251 1.00 94.31 357 ASP A C 1
ATOM 2946 O O . ASP A 1 357 ? 18.966 6.550 -8.098 1.00 94.31 357 ASP A O 1
ATOM 2950 N N . ARG A 1 358 ? 18.708 4.949 -6.547 1.00 93.44 358 ARG A N 1
ATOM 2951 C CA . ARG A 1 358 ? 20.030 4.344 -6.774 1.00 93.44 358 ARG A CA 1
ATOM 2952 C C . ARG A 1 358 ? 20.115 3.638 -8.113 1.00 93.44 358 ARG A C 1
ATOM 2954 O O . ARG A 1 358 ? 21.135 3.781 -8.786 1.00 93.44 358 ARG A O 1
ATOM 2961 N N . ASP A 1 359 ? 19.085 2.897 -8.495 1.00 90.81 359 ASP A N 1
ATOM 2962 C CA . ASP A 1 359 ? 19.052 2.194 -9.776 1.00 90.81 359 ASP A CA 1
ATOM 2963 C C . ASP A 1 359 ? 19.035 3.183 -10.948 1.00 90.81 359 ASP A C 1
ATOM 2965 O O . ASP A 1 359 ? 19.873 3.080 -11.845 1.00 90.81 359 ASP A O 1
ATOM 2969 N N . ILE A 1 360 ? 18.211 4.234 -10.867 1.00 90.38 360 ILE A N 1
ATOM 2970 C CA . ILE A 1 360 ? 18.205 5.353 -11.825 1.00 90.38 360 ILE A CA 1
ATOM 2971 C C . ILE A 1 360 ? 19.609 5.965 -11.941 1.00 90.38 360 ILE A C 1
ATOM 2973 O O . ILE A 1 360 ? 20.146 6.105 -13.041 1.00 90.38 360 ILE A O 1
ATOM 2977 N N . LYS A 1 361 ? 20.251 6.272 -10.808 1.00 90.62 361 LYS A N 1
ATOM 2978 C CA . LYS A 1 361 ? 21.583 6.892 -10.779 1.00 90.62 361 LYS A CA 1
ATOM 2979 C C . LYS A 1 361 ? 22.694 5.982 -11.317 1.00 90.62 361 LYS A C 1
ATOM 2981 O O . LYS A 1 361 ? 23.668 6.475 -11.886 1.00 90.62 361 LYS A O 1
ATOM 2986 N N . LYS A 1 362 ? 22.585 4.660 -11.140 1.00 88.25 362 LYS A N 1
ATOM 2987 C CA . LYS A 1 362 ? 23.521 3.682 -11.726 1.00 88.25 362 LYS A CA 1
ATOM 2988 C C . LYS A 1 362 ? 23.408 3.657 -13.255 1.00 88.25 362 LYS A C 1
ATOM 2990 O O . LYS A 1 362 ? 24.418 3.453 -13.930 1.00 88.25 362 LYS A O 1
ATOM 2995 N N . GLU A 1 363 ? 22.213 3.879 -13.798 1.00 85.00 363 GLU A N 1
ATOM 2996 C CA . GLU A 1 363 ? 21.944 3.848 -15.239 1.00 85.00 363 GLU A CA 1
ATOM 2997 C C . GLU A 1 363 ? 22.218 5.173 -15.965 1.00 85.00 363 GLU A C 1
ATOM 2999 O O . GLU A 1 363 ? 22.542 5.149 -17.155 1.00 85.00 363 GLU A O 1
ATOM 3004 N N . GLU A 1 364 ? 22.173 6.314 -15.268 1.00 84.56 364 GLU A N 1
ATOM 3005 C CA . GLU A 1 364 ? 22.403 7.655 -15.838 1.00 84.56 364 GLU A CA 1
ATOM 3006 C C . GLU A 1 364 ? 23.628 7.739 -16.780 1.00 84.56 364 GLU A C 1
ATOM 3008 O O . GLU A 1 364 ? 23.468 8.186 -17.921 1.00 84.56 364 GLU A O 1
ATOM 3013 N N . PRO A 1 365 ? 24.845 7.278 -16.406 1.00 86.12 365 PRO A N 1
ATOM 3014 C CA . PRO A 1 365 ? 26.012 7.367 -17.288 1.00 86.12 365 PRO A CA 1
ATOM 3015 C C . PRO A 1 365 ? 25.853 6.569 -18.586 1.00 86.12 365 PRO A C 1
ATOM 3017 O O . PRO A 1 365 ? 26.340 6.986 -19.639 1.00 86.12 365 PRO A O 1
ATOM 3020 N N . ARG A 1 366 ? 25.173 5.418 -18.516 1.00 86.62 366 ARG A N 1
ATOM 3021 C CA . ARG A 1 366 ? 24.908 4.561 -19.675 1.00 86.62 366 ARG A CA 1
ATOM 3022 C C . ARG A 1 366 ? 23.890 5.218 -20.604 1.00 86.62 366 ARG A C 1
ATOM 3024 O O . ARG A 1 366 ? 24.066 5.169 -21.817 1.00 86.62 366 ARG A O 1
ATOM 3031 N N . LEU A 1 367 ? 22.878 5.889 -20.058 1.00 85.94 367 LEU A N 1
ATOM 3032 C CA . LEU A 1 367 ? 21.857 6.591 -20.842 1.00 85.94 367 LEU A CA 1
ATOM 3033 C C . LEU A 1 367 ? 22.415 7.775 -21.626 1.00 85.94 367 LEU A C 1
ATOM 3035 O O . LEU A 1 367 ? 22.025 7.973 -22.774 1.00 85.94 367 LEU A O 1
ATOM 3039 N N . PHE A 1 368 ? 23.372 8.522 -21.068 1.00 85.31 368 PHE A N 1
ATOM 3040 C CA . PHE A 1 368 ? 24.065 9.566 -21.830 1.00 85.31 368 PHE A CA 1
ATOM 3041 C C . PHE A 1 368 ? 24.779 8.992 -23.062 1.00 85.31 368 PHE A C 1
ATOM 3043 O O . PHE A 1 368 ? 24.673 9.555 -24.151 1.00 85.31 368 PHE A O 1
ATOM 3050 N N . GLN A 1 369 ? 25.447 7.843 -22.914 1.00 88.31 369 GLN A N 1
ATOM 3051 C CA . GLN A 1 369 ? 26.115 7.166 -24.031 1.00 88.31 369 GLN A CA 1
ATOM 3052 C C . GLN A 1 369 ? 25.110 6.658 -25.072 1.00 88.31 369 GLN A C 1
ATOM 3054 O O . GLN A 1 369 ? 25.327 6.851 -26.267 1.00 88.31 369 GLN A O 1
ATOM 3059 N N . ILE A 1 370 ? 23.997 6.069 -24.619 1.00 86.75 370 ILE A N 1
ATOM 3060 C CA . ILE A 1 370 ? 22.909 5.588 -25.481 1.00 86.75 370 ILE A CA 1
ATOM 3061 C C . ILE A 1 370 ? 22.289 6.741 -26.273 1.00 86.75 370 ILE A C 1
ATOM 3063 O O . ILE A 1 370 ? 22.107 6.617 -27.480 1.00 86.75 370 ILE A O 1
ATOM 3067 N N . ASN A 1 371 ? 22.022 7.883 -25.638 1.00 86.00 371 ASN A N 1
ATOM 3068 C CA . ASN A 1 371 ? 21.462 9.056 -26.312 1.00 86.00 371 ASN A CA 1
ATOM 3069 C C . ASN A 1 371 ? 22.421 9.639 -27.363 1.00 86.00 371 ASN A C 1
ATOM 3071 O O . ASN A 1 371 ? 21.995 10.006 -28.461 1.00 86.00 371 ASN A O 1
ATOM 3075 N N . ASP A 1 372 ? 23.722 9.687 -27.068 1.00 88.75 372 ASP A N 1
ATOM 3076 C CA . ASP A 1 372 ? 24.737 10.096 -28.044 1.00 88.75 372 ASP A CA 1
ATOM 3077 C C . ASP A 1 372 ? 24.827 9.120 -29.228 1.00 88.75 372 ASP A C 1
ATOM 3079 O O . ASP A 1 372 ? 25.029 9.537 -30.375 1.00 88.75 372 ASP A O 1
ATOM 3083 N N . GLU A 1 373 ? 24.696 7.819 -28.966 1.00 89.62 373 GLU A N 1
ATOM 3084 C CA . GLU A 1 373 ? 24.700 6.775 -29.989 1.00 89.62 373 GLU A CA 1
ATOM 3085 C C . GLU A 1 373 ? 23.437 6.812 -30.855 1.00 89.62 373 GLU A C 1
ATOM 3087 O O . GLU A 1 373 ? 23.554 6.829 -32.083 1.00 89.62 373 GLU A O 1
ATOM 3092 N N . LEU A 1 374 ? 22.257 6.956 -30.245 1.00 89.56 374 LEU A N 1
ATOM 3093 C CA . LEU A 1 374 ? 20.987 7.196 -30.931 1.00 89.56 374 LEU A CA 1
ATOM 3094 C C . LEU A 1 374 ? 21.107 8.386 -31.879 1.00 89.56 374 LEU A C 1
ATOM 3096 O O . LEU A 1 374 ? 20.867 8.245 -33.077 1.00 89.56 374 LEU A O 1
ATOM 3100 N N . LYS A 1 375 ? 21.611 9.528 -31.398 1.00 90.50 375 LYS A N 1
ATOM 3101 C CA . LYS A 1 375 ? 21.791 10.728 -32.226 1.00 90.50 375 LYS A CA 1
ATOM 3102 C C . LYS A 1 375 ? 22.727 10.485 -33.414 1.00 90.50 375 LYS A C 1
ATOM 3104 O O . LYS A 1 375 ? 22.478 10.975 -34.519 1.00 90.50 375 LYS A O 1
ATOM 3109 N N . LYS A 1 376 ? 23.808 9.717 -33.230 1.00 92.00 376 LYS A N 1
ATOM 3110 C CA . LYS A 1 376 ? 24.719 9.336 -34.328 1.00 92.00 376 LYS A CA 1
ATOM 3111 C C . LYS A 1 376 ? 24.030 8.424 -35.345 1.00 92.00 376 LYS A C 1
ATOM 3113 O O . LYS A 1 376 ? 24.207 8.635 -36.549 1.00 92.00 376 LYS A O 1
ATOM 3118 N N . LEU A 1 377 ? 23.271 7.431 -34.883 1.00 88.56 377 LEU A N 1
ATOM 3119 C CA . LEU A 1 377 ? 22.538 6.491 -35.731 1.00 88.56 377 LEU A CA 1
ATOM 3120 C C . LEU A 1 377 ? 21.416 7.186 -36.506 1.00 88.56 377 LEU A C 1
ATOM 3122 O O . LEU A 1 377 ? 21.303 6.982 -37.714 1.00 88.56 377 LEU A O 1
ATOM 3126 N N . GLU A 1 378 ? 20.668 8.087 -35.873 1.00 86.50 378 GLU A N 1
ATOM 3127 C CA . GLU A 1 378 ? 19.657 8.924 -36.524 1.00 86.50 378 GLU A CA 1
ATOM 3128 C C . GLU A 1 378 ? 20.274 9.818 -37.603 1.00 86.50 378 GLU A C 1
ATOM 3130 O O . GLU A 1 378 ? 19.832 9.802 -38.752 1.00 86.50 378 GLU A O 1
ATOM 3135 N N . MET A 1 379 ? 21.377 10.512 -37.296 1.00 89.75 379 MET A N 1
ATOM 3136 C CA . MET A 1 379 ? 22.106 11.301 -38.295 1.00 89.75 379 MET A CA 1
ATOM 3137 C C . MET A 1 379 ? 22.607 10.440 -39.464 1.00 89.75 379 MET A C 1
ATOM 3139 O O . MET A 1 379 ? 22.662 10.907 -40.606 1.00 89.75 379 MET A O 1
ATOM 3143 N N . LYS A 1 380 ? 23.014 9.191 -39.202 1.00 85.44 380 LYS A N 1
ATOM 3144 C CA . LYS A 1 380 ? 23.454 8.249 -40.239 1.00 85.44 380 LYS A CA 1
ATOM 3145 C C . LYS A 1 380 ? 22.274 7.790 -41.100 1.00 85.44 380 LYS A C 1
ATOM 3147 O O . LYS A 1 380 ? 22.389 7.818 -42.326 1.00 85.44 380 LYS A O 1
ATOM 3152 N N . ARG A 1 381 ? 21.139 7.453 -40.484 1.00 86.62 381 ARG A N 1
ATOM 3153 C CA . ARG A 1 381 ? 19.876 7.118 -41.157 1.00 86.62 381 ARG A CA 1
ATOM 3154 C C . ARG A 1 381 ? 19.427 8.252 -42.076 1.00 86.62 381 ARG A C 1
ATOM 3156 O O . ARG A 1 381 ? 19.132 8.012 -43.243 1.00 86.62 381 ARG A O 1
ATOM 3163 N N . ASP A 1 382 ? 19.443 9.488 -41.594 1.00 85.62 382 ASP A N 1
ATOM 3164 C CA . ASP A 1 382 ? 18.972 10.649 -42.356 1.00 85.62 382 ASP A CA 1
ATOM 3165 C C . ASP A 1 382 ? 19.908 10.982 -43.536 1.00 85.62 382 ASP A C 1
ATOM 3167 O O . ASP A 1 382 ? 19.461 11.335 -44.634 1.00 85.62 382 ASP A O 1
ATOM 3171 N N . LYS A 1 383 ? 21.221 10.767 -43.373 1.00 85.44 383 LYS A N 1
ATOM 3172 C CA . LYS A 1 383 ? 22.193 10.823 -44.482 1.00 85.44 383 LYS A CA 1
ATOM 3173 C C . LYS A 1 383 ? 21.971 9.727 -45.523 1.00 85.44 383 LYS A C 1
ATOM 3175 O O . LYS A 1 383 ? 22.210 9.968 -46.702 1.00 85.44 383 LYS A O 1
ATOM 3180 N N . LEU A 1 384 ? 21.556 8.529 -45.111 1.00 78.50 384 LEU A N 1
ATOM 3181 C CA . LEU A 1 384 ? 21.240 7.436 -46.034 1.00 78.50 384 LEU A CA 1
ATOM 3182 C C . LEU A 1 384 ? 19.892 7.642 -46.730 1.00 78.50 384 LEU A C 1
ATOM 3184 O O . LEU A 1 384 ? 19.760 7.234 -47.873 1.00 78.50 384 LEU A O 1
ATOM 3188 N N . LYS A 1 385 ? 18.916 8.301 -46.094 1.00 77.19 385 LYS A N 1
ATOM 3189 C CA . LYS A 1 385 ? 17.635 8.667 -46.726 1.00 77.19 385 LYS A CA 1
ATOM 3190 C C . LYS A 1 385 ? 17.759 9.798 -47.755 1.00 77.19 385 LYS A C 1
ATOM 3192 O O . LYS A 1 385 ? 16.950 9.872 -48.670 1.00 77.19 385 LYS A O 1
ATOM 3197 N N . SER A 1 386 ? 18.744 10.685 -47.598 1.00 73.69 386 SER A N 1
ATOM 3198 C CA . SER A 1 386 ? 18.978 11.832 -48.496 1.00 73.69 386 SER A CA 1
ATOM 3199 C C . SER A 1 386 ? 19.905 11.539 -49.688 1.00 73.69 386 SER A C 1
ATOM 3201 O O . SER A 1 386 ? 20.103 12.420 -50.527 1.00 73.69 386 SER A O 1
ATOM 3203 N N . ARG A 1 387 ? 20.475 10.329 -49.766 1.00 62.22 387 ARG A N 1
ATOM 3204 C CA . ARG A 1 387 ? 21.296 9.834 -50.884 1.00 62.22 387 ARG A CA 1
ATOM 3205 C C . ARG A 1 387 ? 20.467 9.000 -51.841 1.00 62.22 387 ARG A C 1
ATOM 3207 O O . ARG A 1 387 ? 20.639 9.224 -53.061 1.00 62.22 387 ARG A O 1
#